Protein 1Y89 (pdb70)

Sequence (466 aa):
INHKIFPTADAVVKSLADDLAYSQQGQPVHISLSGGSTPKKLFKLLASQPYANDIQWKNLHFWWGDERCVAPDDAESNYGEANALLFSKINPAQNIHRILGENEPQAEAERFAQAAHVIPTENGTPVFDWILLGVGADGHTASLFPGQTDYADANLSVVASHPESGQLRVSKTAKVLQAAKRISYLVLGAGKAEIVEQIHTTPAEQLPYPAAKIHSTSSGVTEWYLDSDAAAKIAINHKIFPTADAVVKSLADDLAYSQQGQPVHISLSGGSTPKLFKLLASQPYANDIQWKNLHFWWGDERCVAPDDAESNYGEANALLFSKINPAQNIHRILGENEPQAEAERFAQQAAHVIPTENGTPVFDWILLGVGADGHTASLFPGQTDYADANLSVVASHPESGQLRVSKTAKVLQAAKRISYLVLGAGKAEIVEQIHTTPAEQLPYPAAKIHSTSGVTEWYLDSDAAAKIA

Radius of gyration: 24.76 Å; Cα contacts (8 Å, |Δi|>4): 1019; chains: 2; bounding box: 51×66×64 Å

Nearest PDB structures (foldseek):
  1y89-assembly1_B  TM=1.002E+00  e=6.249E-49  Vibrio cholerae O1 biovar El Tor str. N16961
  3css-assembly1_A  TM=8.523E-01  e=1.936E-20  Leishmania braziliensis MHOM/BR/75/M2904
  6vye-assembly2_B  TM=8.208E-01  e=1.133E-19  Trypanosoma cruzi strain CL Brener
  3nwp-assembly2_B  TM=8.141E-01  e=3.924E-17  Shewanella baltica OS223
  3lwd-assembly1_A-2  TM=7.546E-01  e=2.624E-15  Chromohalobacter israelensis DSM 3043

InterPro domains:
  IPR005900 6-phosphogluconolactonase, DevB-type [TIGR01198] (11-237)
  IPR005900 6-phosphogluconolactonase, DevB-type [cd01400] (10-229)
  IPR006148 Glucosamine/galactosamine-6-phosphate isomerase [PF01182] (10-227)
  IPR037171 NagB/RpiA transferase-like [SSF100950] (3-237)
  IPR039104 6-phosphogluconolactonase [PTHR11054] (5-236)

CATH classification: 3.40.50.1360

Organism: Vibrio cholerae serotype O1 (strain ATCC 39315 / El Tor Inaba N16961) (NCBI:txid243277)

Secondary structure (DSSP, 8-state):
-EEEEESSHHHHHHHHHH--TGGGGSS-EEEEE--STTT--HHHHTSTTHHHHS-GGGEEEEESEEESS-TTSTT-HHHHHHHHTGGG---GGGB----TTS-HHHHHHHHHH---SS-EETTEE--SEEEE---TTS-BTTB-TTT--TT--SSEEEEE-TTT--EEEEE-HHHHHHSSEEEEEE-SGGGHHHHHHHHHS-GGG---HHHH---SSSEEEEEEEHHHHTTT-/-EEEEESSHHHHHHHHHH--TGGGSSS-EEEEEP-STTT--HHHHTSTTHHHHS-GGGEEEEESEEESS-TTSTT-HHHHHHHHTGGG---GGGB----TTS-HHHHHHHHHH---SS-EETTEE--SEEEE---TTS-BTTB-TTT--TT--SSEEEEE-TTT--EEEEE-HHHHHHSSEEEEEE-SGGGHHHHHHHHHS-GGG---HHHH---SSSEEEEEEETTTTTTT-

Solvent-accessible surface area: 20085 Å² total

B-factor: mean 26.33, std 8.02, range [14.71, 71.11]

Foldseek 3Di:
DAEAAAADLVVLLVVVLVVLVQQPPPAAAEEADEADDSVLVQLVCLDPPNQPSRNLVRYAYEYQKFFLDALCDPRGRNVSSCVRHVVRHDDPVRYDYQHSPDDQPVSLVVSQVCLPPADDDPSARAHQEYEWEQDLQQEIFQQGFPRADLPDPTQWDWHARPPPRGIMIHGHLVNQQRYQEYEYEYEALSQQVVCVVLVPDQLVVGSHPNSVRHHNPHYYYYYYYCNNCVVPD/DAEAAAQDLVVLLVVVLVVLVQQVPPAAAEEADEADDSSLNLQVCLDPPNQPSRNCVRYAYHYQKFFLDALCDPRTRNVSSCVRHVVRHDDPVSYDYQNSPDDQVVSLVVSQVVLVPADDDPSAHAHQEYEWEQDLQQEIFQQGQPRADLPDPGQWDWHADPPPRTIMIGGHLVNQQRYQEYEYEYEALSQQVVLVPLVPDQLVPGSHPNSVRHHNPHYYYYYYYCNNPVNPD

Structure (mmCIF, N/CA/C/O backbone):
data_1Y89
#
_entry.id   1Y89
#
_cell.length_a   85.078
_cell.length_b   85.078
_cell.length_c   181.080
_cell.angle_alpha   90.00
_cell.angle_beta   90.00
_cell.angle_gamma   120.00
#
_symmetry.space_group_name_H-M   'P 31 2 1'
#
loop_
_entity.id
_entity.type
_entity.pdbx_description
1 polymer 'devB protein'
2 non-polymer 'PHOSPHATE ION'
3 non-polymer 3,6,9,12,15,18,21,24-OCTAOXAHEXACOSAN-1-OL
4 non-polymer 'NONAETHYLENE GLYCOL'
5 non-polymer DI(HYDROXYETHYL)ETHER
6 water water
#
loop_
_atom_site.group_PDB
_atom_site.id
_atom_site.type_symbol
_atom_site.label_atom_id
_atom_site.label_alt_id
_atom_site.label_comp_id
_atom_site.label_asym_id
_atom_site.label_entity_id
_atom_site.label_seq_id
_atom_site.pdbx_PDB_ins_code
_atom_site.Cartn_x
_atom_site.Cartn_y
_atom_site.Cartn_z
_atom_site.occupancy
_atom_site.B_iso_or_equiv
_atom_site.auth_seq_id
_atom_site.auth_comp_id
_atom_site.auth_asym_id
_atom_site.auth_atom_id
_atom_site.pdbx_PDB_model_num
ATOM 9 N N . ILE A 1 2 ? 7.867 46.232 8.340 1.00 27.54 2 ILE A N 1
ATOM 10 C CA . ILE A 1 2 ? 6.901 45.920 9.376 1.00 27.74 2 ILE A CA 1
ATOM 11 C C . ILE A 1 2 ? 5.472 46.116 8.850 1.00 26.81 2 ILE A C 1
ATOM 12 O O . ILE A 1 2 ? 5.174 47.124 8.199 1.00 25.11 2 ILE A O 1
ATOM 17 N N . ASN A 1 3 ? 4.624 45.133 9.126 1.00 26.15 3 ASN A N 1
ATOM 18 C CA . ASN A 1 3 ? 3.237 45.100 8.664 1.00 27.01 3 ASN A CA 1
ATOM 19 C C . ASN A 1 3 ? 2.316 44.998 9.880 1.00 26.93 3 ASN A C 1
ATOM 20 O O . ASN A 1 3 ? 2.442 44.080 10.678 1.00 26.42 3 ASN A O 1
ATOM 25 N N . HIS A 1 4 ? 1.444 45.981 10.086 1.00 25.42 4 HIS A N 1
ATOM 26 C CA . HIS A 1 4 ? 0.433 45.908 11.145 1.00 24.95 4 HIS A CA 1
ATOM 27 C C . HIS A 1 4 ? -0.927 45.730 10.489 1.00 25.18 4 HIS A C 1
ATOM 28 O O . HIS A 1 4 ? -1.303 46.505 9.563 1.00 23.77 4 HIS A O 1
ATOM 35 N N . LYS A 1 5 ? -1.679 44.751 10.970 1.00 23.71 5 LYS A N 1
ATOM 36 C CA . LYS A 1 5 ? -3.010 44.499 10.440 1.00 25.13 5 LYS A CA 1
ATOM 37 C C . LYS A 1 5 ? -4.019 44.555 11.576 1.00 24.99 5 LYS A C 1
ATOM 38 O O . LYS A 1 5 ? -3.825 43.911 12.602 1.00 24.49 5 LYS A O 1
ATOM 44 N N . ILE A 1 6 ? -5.085 45.326 11.401 1.00 24.21 6 ILE A N 1
ATOM 45 C CA . ILE A 1 6 ? -6.186 45.373 12.392 1.00 23.87 6 ILE A CA 1
ATOM 46 C C . ILE A 1 6 ? -7.450 44.866 11.697 1.00 23.48 6 ILE A C 1
ATOM 47 O O . ILE A 1 6 ? -7.886 45.440 10.706 1.00 22.67 6 ILE A O 1
ATOM 52 N N . PHE A 1 7 ? -7.974 43.761 12.206 1.00 22.83 7 PHE A N 1
ATOM 53 C CA . PHE A 1 7 ? -9.134 43.057 11.660 1.00 22.66 7 PHE A CA 1
ATOM 54 C C . PHE A 1 7 ? -10.321 43.333 12.550 1.00 22.67 7 PHE A C 1
ATOM 55 O O . PHE A 1 7 ? -10.161 43.553 13.756 1.00 23.22 7 PHE A O 1
ATOM 63 N N . PRO A 1 8 ? -11.520 43.249 11.979 1.00 23.50 8 PRO A N 1
ATOM 64 C CA . PRO A 1 8 ? -12.715 43.578 12.757 1.00 23.85 8 PRO A CA 1
ATOM 65 C C . PRO A 1 8 ? -13.115 42.486 13.777 1.00 24.45 8 PRO A C 1
ATOM 66 O O . PRO A 1 8 ? -13.826 42.783 14.729 1.00 24.77 8 PRO A O 1
ATOM 70 N N . THR A 1 9 ? -12.665 41.236 13.568 1.00 23.71 9 THR A N 1
ATOM 71 C CA . THR A 1 9 ? -13.105 40.098 14.386 1.00 23.07 9 THR A CA 1
ATOM 72 C C . THR A 1 9 ? -11.950 39.110 14.473 1.00 22.85 9 THR A C 1
ATOM 73 O O . THR A 1 9 ? -11.049 39.131 13.613 1.00 21.76 9 THR A O 1
ATOM 77 N N . ALA A 1 10 ? -11.970 38.245 15.494 1.00 22.50 10 ALA A N 1
ATOM 78 C CA . ALA A 1 10 ? -10.978 37.167 15.588 1.00 22.58 10 ALA A CA 1
ATOM 79 C C . ALA A 1 10 ? -11.129 36.196 14.415 1.00 22.53 10 ALA A C 1
ATOM 80 O O . ALA A 1 10 ? -10.132 35.641 13.946 1.00 20.95 10 ALA A O 1
ATOM 82 N N . ASP A 1 11 ? -12.377 35.946 13.979 1.00 21.44 11 ASP A N 1
ATOM 83 C CA . ASP A 1 11 ? -12.599 35.058 12.812 1.00 22.25 11 ASP A CA 1
ATOM 84 C C . ASP A 1 11 ? -11.803 35.556 11.582 1.00 21.64 11 ASP A C 1
ATOM 85 O O . ASP A 1 11 ? -11.228 34.771 10.857 1.00 21.57 11 ASP A O 1
ATOM 90 N N . ALA A 1 12 ? -11.808 36.870 11.355 1.00 21.90 12 ALA A N 1
ATOM 91 C CA . ALA A 1 12 ? -11.153 37.480 10.181 1.00 20.68 12 ALA A CA 1
ATOM 92 C C . ALA A 1 12 ? -9.659 37.335 10.285 1.00 20.33 12 ALA A C 1
ATOM 93 O O . ALA A 1 12 ? -9.000 37.133 9.266 1.00 19.81 12 ALA A O 1
ATOM 95 N N . VAL A 1 13 ? -9.118 37.474 11.498 1.00 19.82 13 VAL A N 1
ATOM 96 C CA . VAL A 1 13 ? -7.663 37.225 11.711 1.00 20.82 13 VAL A CA 1
ATOM 97 C C . VAL A 1 13 ? -7.305 35.825 11.269 1.00 21.11 13 VAL A C 1
ATOM 98 O O . VAL A 1 13 ? -6.398 35.613 10.472 1.00 21.12 13 VAL A O 1
ATOM 102 N N . VAL A 1 14 ? -8.017 34.839 11.808 1.00 21.09 14 VAL A N 1
ATOM 103 C CA . VAL A 1 14 ? -7.647 33.442 11.560 1.00 22.30 14 VAL A CA 1
ATOM 104 C C . VAL A 1 14 ? -7.920 33.028 10.098 1.00 21.72 14 VAL A C 1
ATOM 105 O O . VAL A 1 14 ? -7.182 32.241 9.536 1.00 21.97 14 VAL A O 1
ATOM 109 N N . LYS A 1 15 ? -8.954 33.608 9.491 1.00 22.28 15 LYS A N 1
ATOM 110 C CA . LYS A 1 15 ? -9.224 33.429 8.059 1.00 22.93 15 LYS A CA 1
ATOM 111 C C . LYS A 1 15 ? -8.028 33.888 7.227 1.00 22.53 15 LYS A C 1
ATOM 112 O O . LYS A 1 15 ? -7.611 33.195 6.310 1.00 22.25 15 LYS A O 1
ATOM 118 N N . SER A 1 16 ? -7.482 35.066 7.541 1.00 22.15 16 SER A N 1
ATOM 119 C CA . SER A 1 16 ? -6.325 35.579 6.809 1.00 22.39 16 SER A CA 1
ATOM 120 C C . SER A 1 16 ? -5.150 34.603 6.940 1.00 22.28 16 SER A C 1
ATOM 121 O O . SER A 1 16 ? -4.482 34.268 5.946 1.00 21.43 16 SER A O 1
ATOM 124 N N . LEU A 1 17 ? -4.930 34.092 8.153 1.00 20.97 17 LEU A N 1
ATOM 125 C CA . LEU A 1 17 ? -3.836 33.155 8.373 1.00 21.23 17 LEU A CA 1
ATOM 126 C C . LEU A 1 17 ? -4.030 31.826 7.612 1.00 21.42 17 LEU A C 1
ATOM 127 O O . LEU A 1 17 ? -3.069 31.272 7.058 1.00 22.11 17 LEU A O 1
ATOM 132 N N . ALA A 1 18 ? -5.263 31.324 7.606 1.00 21.01 18 ALA A N 1
ATOM 133 C CA . ALA A 1 18 ? -5.566 30.047 6.959 1.00 20.96 18 ALA A CA 1
ATOM 134 C C . ALA A 1 18 ? -5.419 30.218 5.440 1.00 20.82 18 ALA A C 1
ATOM 135 O O . ALA A 1 18 ? -4.943 29.308 4.738 1.00 20.72 18 ALA A O 1
ATOM 137 N N . ASP A 1 19 ? -5.831 31.381 4.927 1.00 20.19 19 ASP A N 1
ATOM 138 C CA . ASP A 1 19 ? -5.650 31.615 3.473 1.00 21.34 19 ASP A CA 1
ATOM 139 C C . ASP A 1 19 ? -4.173 31.599 3.112 1.00 21.44 19 ASP A C 1
ATOM 140 O O . ASP A 1 19 ? -3.801 31.047 2.069 1.00 21.69 19 ASP A O 1
ATOM 145 N N . ASP A 1 20 ? -3.337 32.169 3.974 1.00 21.52 20 ASP A N 1
ATOM 146 C CA . ASP A 1 20 ? -1.887 32.168 3.721 1.00 22.76 20 ASP A CA 1
ATOM 147 C C . ASP A 1 20 ? -1.346 30.736 3.802 1.00 22.53 20 ASP A C 1
ATOM 148 O O . ASP A 1 20 ? -0.540 30.338 2.970 1.00 23.30 20 ASP A O 1
ATOM 161 N N . LEU A 1 22 ? -2.902 27.937 3.162 1.00 22.00 22 LEU A N 1
ATOM 162 C CA . LEU A 1 22 ? -3.278 27.352 1.870 1.00 22.14 22 LEU A CA 1
ATOM 163 C C . LEU A 1 22 ? -2.301 27.757 0.745 1.00 21.50 22 LEU A C 1
ATOM 164 O O . LEU A 1 22 ? -1.766 26.892 0.015 1.00 20.46 22 LEU A O 1
ATOM 169 N N . ALA A 1 23 ? -2.078 29.063 0.584 1.00 20.62 23 ALA A N 1
ATOM 170 C CA . ALA A 1 23 ? -1.211 29.545 -0.503 1.00 20.55 23 ALA A CA 1
ATOM 171 C C . ALA A 1 23 ? 0.224 29.020 -0.358 1.00 20.44 23 ALA A C 1
ATOM 172 O O . ALA A 1 23 ? 0.845 28.586 -1.336 1.00 20.01 23 ALA A O 1
ATOM 174 N N . TYR A 1 24 ? 0.745 29.046 0.866 1.00 19.02 24 TYR A N 1
ATOM 175 C CA . TYR A 1 24 ? 2.064 28.459 1.118 1.00 20.29 24 TYR A CA 1
ATOM 176 C C . TYR A 1 24 ? 2.114 27.007 0.644 1.00 20.51 24 TYR A C 1
ATOM 177 O O . TYR A 1 24 ? 3.090 26.607 0.012 1.00 19.73 24 TYR A O 1
ATOM 186 N N . SER A 1 25 ? 1.057 26.232 0.932 1.00 20.16 25 SER A N 1
ATOM 187 C CA . SER A 1 25 ? 1.050 24.785 0.600 1.00 20.70 25 SER A CA 1
ATOM 188 C C . SER A 1 25 ? 1.028 24.486 -0.904 1.00 20.85 25 SER A C 1
ATOM 189 O O . SER A 1 25 ? 1.310 23.376 -1.325 1.00 21.34 25 SER A O 1
ATOM 192 N N . GLN A 1 26 ? 0.679 25.479 -1.704 1.00 21.70 26 GLN A N 1
ATOM 193 C CA . GLN A 1 26 ? 0.474 25.295 -3.145 1.00 22.91 26 GLN A CA 1
ATOM 194 C C . GLN A 1 26 ? 1.744 25.605 -3.970 1.00 23.32 26 GLN A C 1
ATOM 195 O O . GLN A 1 26 ? 1.701 25.650 -5.186 1.00 22.83 26 GLN A O 1
ATOM 201 N N . GLN A 1 27 ? 2.884 25.768 -3.309 1.00 24.54 27 GLN A N 1
ATOM 202 C CA . GLN A 1 27 ? 4.154 26.056 -4.027 1.00 26.78 27 GLN A CA 1
ATOM 203 C C . GLN A 1 27 ? 4.991 24.822 -4.371 1.00 26.00 27 GLN A C 1
ATOM 204 O O . GLN A 1 27 ? 6.118 24.940 -4.871 1.00 26.44 27 GLN A O 1
ATOM 210 N N . GLY A 1 28 ? 4.454 23.626 -4.125 1.00 25.04 28 GLY A N 1
ATOM 211 C CA . GLY A 1 28 ? 5.131 22.384 -4.579 1.00 24.47 28 GLY A CA 1
ATOM 212 C C . GLY A 1 28 ? 6.509 22.171 -3.958 1.00 23.88 28 GLY A C 1
ATOM 213 O O . GLY A 1 28 ? 7.361 21.494 -4.514 1.00 23.84 28 GLY A O 1
ATOM 214 N N . GLN A 1 29 ? 6.711 22.732 -2.782 1.00 23.85 29 GLN A N 1
ATOM 215 C CA . GLN A 1 29 ? 8.017 22.670 -2.108 1.00 23.99 29 GLN A CA 1
ATOM 216 C C . GLN A 1 29 ? 7.852 22.878 -0.605 1.00 22.19 29 GLN A C 1
ATOM 217 O O . GLN A 1 29 ? 6.816 23.382 -0.176 1.00 22.91 29 GLN A O 1
ATOM 223 N N . PRO A 1 30 ? 8.845 22.446 0.197 1.00 22.01 30 PRO A N 1
ATOM 224 C CA . PRO A 1 30 ? 8.735 22.557 1.647 1.00 21.04 30 PRO A CA 1
ATOM 225 C C . PRO A 1 30 ? 8.638 23.979 2.143 1.00 21.41 30 PRO A C 1
ATOM 226 O O . PRO A 1 30 ? 9.371 24.870 1.676 1.00 21.60 30 PRO A O 1
ATOM 230 N N . VAL A 1 31 ? 7.714 24.175 3.079 1.00 20.00 31 VAL A N 1
ATOM 231 C CA . VAL A 1 31 ? 7.512 25.442 3.772 1.00 20.48 31 VAL A CA 1
ATOM 232 C C . VAL A 1 31 ? 7.580 25.090 5.263 1.00 20.40 31 VAL A C 1
ATOM 233 O O . VAL A 1 31 ? 6.829 24.224 5.745 1.00 20.22 31 VAL A O 1
ATOM 237 N N . HIS A 1 32 ? 8.509 25.741 5.962 1.00 19.94 32 HIS A N 1
ATOM 238 C CA . HIS A 1 32 ? 8.713 25.504 7.392 1.00 19.95 32 HIS A CA 1
ATOM 239 C C . HIS A 1 32 ? 8.015 26.576 8.208 1.00 21.21 32 HIS A C 1
ATOM 240 O O . HIS A 1 32 ? 8.346 27.795 8.093 1.00 20.74 32 HIS A O 1
ATOM 247 N N . ILE A 1 33 ? 7.060 26.116 9.024 1.00 20.00 33 ILE A N 1
ATOM 248 C CA . ILE A 1 33 ? 6.194 26.988 9.800 1.00 20.68 33 ILE A CA 1
ATOM 249 C C . ILE A 1 33 ? 6.375 26.672 11.289 1.00 21.38 33 ILE A C 1
ATOM 250 O O . ILE A 1 33 ? 6.356 25.512 11.699 1.00 22.23 33 ILE A O 1
ATOM 255 N N . SER A 1 34 ? 6.575 27.719 12.077 1.00 20.20 34 SER A N 1
ATOM 256 C CA . SER A 1 34 ? 6.708 27.567 13.524 1.00 20.18 34 SER A CA 1
ATOM 257 C C . SER A 1 34 ? 5.395 27.987 14.230 1.00 20.13 34 SER A C 1
ATOM 258 O O . SER A 1 34 ? 4.896 29.114 14.029 1.00 20.68 34 SER A O 1
ATOM 261 N N . LEU A 1 35 ? 4.872 27.102 15.082 1.00 19.79 35 LEU A N 1
ATOM 262 C CA . LEU A 1 35 ? 3.584 27.318 15.741 1.00 20.86 35 LEU A CA 1
ATOM 263 C C . LEU A 1 35 ? 3.741 27.702 17.197 1.00 21.72 35 LEU A C 1
ATOM 264 O O . LEU A 1 35 ? 4.544 27.109 17.899 1.00 21.14 35 LEU A O 1
ATOM 269 N N . SER A 1 36 ? 2.935 28.672 17.636 1.00 22.66 36 SER A N 1
ATOM 270 C CA . SER A 1 36 ? 2.769 29.015 19.044 1.00 22.85 36 SER A CA 1
ATOM 271 C C . SER A 1 36 ? 1.508 28.274 19.519 1.00 24.37 36 SER A C 1
ATOM 272 O O . SER A 1 36 ? 0.747 27.730 18.691 1.00 23.08 36 SER A O 1
ATOM 275 N N . GLY A 1 37 ? 1.297 28.258 20.838 1.00 24.03 37 GLY A N 1
ATOM 276 C CA . GLY A 1 37 ? 0.084 27.729 21.409 1.00 25.16 37 GLY A CA 1
ATOM 277 C C . GLY A 1 37 ? -0.757 28.885 21.944 1.00 26.19 37 GLY A C 1
ATOM 278 O O . GLY A 1 37 ? -0.389 30.053 21.837 1.00 26.82 37 GLY A O 1
ATOM 279 N N . GLY A 1 38 ? -1.888 28.578 22.524 1.00 26.07 38 GLY A N 1
ATOM 280 C CA . GLY A 1 38 ? -2.744 29.681 22.991 1.00 27.25 38 GLY A CA 1
ATOM 281 C C . GLY A 1 38 ? -4.006 29.837 22.183 1.00 27.73 38 GLY A C 1
ATOM 282 O O . GLY A 1 38 ? -4.260 29.038 21.269 1.00 27.63 38 GLY A O 1
ATOM 283 N N . SER A 1 39 ? -4.802 30.851 22.543 1.00 27.44 39 SER A N 1
ATOM 284 C CA . SER A 1 39 ? -6.180 30.984 22.071 1.00 27.32 39 SER A CA 1
ATOM 285 C C . SER A 1 39 ? -6.260 31.201 20.584 1.00 26.08 39 SER A C 1
ATOM 286 O O . SER A 1 39 ? -7.099 30.574 19.907 1.00 24.64 39 SER A O 1
ATOM 289 N N . THR A 1 40 ? -5.398 32.068 20.054 1.00 25.06 40 THR A N 1
ATOM 290 C CA . THR A 1 40 ? -5.481 32.359 18.615 1.00 25.11 40 THR A CA 1
ATOM 291 C C . THR A 1 40 ? -5.033 31.156 17.749 1.00 24.79 40 THR A C 1
ATOM 292 O O . THR A 1 40 ? -5.768 30.769 16.797 1.00 23.63 40 THR A O 1
ATOM 296 N N . PRO A 1 41 ? -3.844 30.579 18.046 1.00 24.50 41 PRO A N 1
ATOM 297 C CA . PRO A 1 41 ? -3.533 29.308 17.371 1.00 24.06 41 PRO A CA 1
ATOM 298 C C . PRO A 1 41 ? -4.648 28.251 17.448 1.00 23.92 41 PRO A C 1
ATOM 299 O O . PRO A 1 41 ? -4.926 27.625 16.427 1.00 23.91 41 PRO A O 1
ATOM 303 N N A LYS A 1 42 ? -5.258 28.077 18.631 0.50 23.39 42 LYS A N 1
ATOM 304 N N B LYS A 1 42 ? -5.269 28.063 18.608 0.50 23.24 42 LYS A N 1
ATOM 305 C CA A LYS A 1 42 ? -6.442 27.212 18.859 0.50 24.31 42 LYS A CA 1
ATOM 306 C CA B LYS A 1 42 ? -6.358 27.097 18.729 0.50 24.02 42 LYS A CA 1
ATOM 307 C C A LYS A 1 42 ? -7.508 27.442 17.797 0.50 23.58 42 LYS A C 1
ATOM 308 C C B LYS A 1 42 ? -7.529 27.422 17.775 0.50 23.39 42 LYS A C 1
ATOM 309 O O A LYS A 1 42 ? -7.963 26.511 17.134 0.50 22.37 42 LYS A O 1
ATOM 310 O O B LYS A 1 42 ? -8.067 26.515 17.139 0.50 22.20 42 LYS A O 1
ATOM 329 N N . LEU A 1 44 ? -7.159 29.045 14.952 1.00 21.09 44 LEU A N 1
ATOM 330 C CA . LEU A 1 44 ? -6.588 28.708 13.655 1.00 21.13 44 LEU A CA 1
ATOM 331 C C . LEU A 1 44 ? -6.663 27.209 13.367 1.00 20.94 44 LEU A C 1
ATOM 332 O O . LEU A 1 44 ? -7.102 26.813 12.298 1.00 21.26 44 LEU A O 1
ATOM 337 N N . PHE A 1 45 ? -6.282 26.369 14.332 1.00 20.24 45 PHE A N 1
ATOM 338 C CA . PHE A 1 45 ? -6.333 24.911 14.136 1.00 19.89 45 PHE A CA 1
ATOM 339 C C . PHE A 1 45 ? -7.741 24.420 13.817 1.00 18.91 45 PHE A C 1
ATOM 340 O O . PHE A 1 45 ? -7.923 23.553 12.968 1.00 18.96 45 PHE A O 1
ATOM 348 N N . LYS A 1 46 ? -8.738 24.941 14.528 1.00 18.27 46 LYS A N 1
ATOM 349 C CA . LYS A 1 46 ? -10.121 24.560 14.249 1.00 18.67 46 LYS A CA 1
ATOM 350 C C . LYS A 1 46 ? -10.512 24.944 12.830 1.00 18.35 46 LYS A C 1
ATOM 351 O O . LYS A 1 46 ? -11.216 24.203 12.147 1.00 18.50 46 LYS A O 1
ATOM 357 N N . LEU A 1 47 ? -10.090 26.127 12.401 1.00 18.42 47 LEU A N 1
ATOM 358 C CA . LEU A 1 47 ? -10.403 26.554 11.046 1.00 18.79 47 LEU A CA 1
ATOM 359 C C . LEU A 1 47 ? -9.674 25.684 10.000 1.00 18.80 47 LEU A C 1
ATOM 360 O O . LEU A 1 47 ? -10.257 25.273 8.978 1.00 18.48 47 LEU A O 1
ATOM 365 N N . LEU A 1 48 ? -8.391 25.428 10.236 1.00 18.07 48 LEU A N 1
ATOM 366 C CA . LEU A 1 48 ? -7.623 24.555 9.350 1.00 19.37 48 LEU A CA 1
ATOM 367 C C . LEU A 1 48 ? -8.172 23.132 9.210 1.00 19.38 48 LEU A C 1
ATOM 368 O O . LEU A 1 48 ? -7.986 22.474 8.164 1.00 19.52 48 LEU A O 1
ATOM 373 N N . ALA A 1 49 ? -8.840 22.655 10.251 1.00 19.00 49 ALA A N 1
ATOM 374 C CA . ALA A 1 49 ? -9.472 21.333 10.238 1.00 19.25 49 ALA A CA 1
ATOM 375 C C . ALA A 1 49 ? -10.863 21.344 9.588 1.00 19.31 49 ALA A C 1
ATOM 376 O O . ALA A 1 49 ? -11.476 20.290 9.384 1.00 19.89 49 ALA A O 1
ATOM 378 N N . SER A 1 50 ? -11.402 22.525 9.297 1.00 19.54 50 SER A N 1
ATOM 379 C CA . SER A 1 50 ? -12.741 22.616 8.699 1.00 19.51 50 SER A CA 1
ATOM 380 C C . SER A 1 50 ? -12.599 22.596 7.183 1.00 19.76 50 SER A C 1
ATOM 381 O O . SER A 1 50 ? -11.517 22.868 6.642 1.00 19.40 50 SER A O 1
ATOM 384 N N . GLN A 1 51 ? -13.692 22.317 6.498 1.00 19.92 51 GLN A N 1
ATOM 385 C CA . GLN A 1 51 ? -13.754 22.552 5.050 1.00 21.74 51 GLN A CA 1
ATOM 386 C C . GLN A 1 51 ? -13.729 24.056 4.772 1.00 21.96 51 GLN A C 1
ATOM 387 O O . GLN A 1 51 ? -14.394 24.821 5.493 1.00 21.11 51 GLN A O 1
ATOM 393 N N . PRO A 1 52 ? -13.021 24.481 3.700 1.00 21.98 52 PRO A N 1
ATOM 394 C CA . PRO A 1 52 ? -12.366 23.627 2.689 1.00 21.59 52 PRO A CA 1
ATOM 395 C C . PRO A 1 52 ? -10.877 23.333 2.996 1.00 20.79 52 PRO A C 1
ATOM 396 O O . PRO A 1 52 ? -10.261 22.529 2.289 1.00 19.76 52 PRO A O 1
ATOM 400 N N . TYR A 1 53 ? -10.341 23.944 4.048 1.00 20.23 53 TYR A N 1
ATOM 401 C CA . TYR A 1 53 ? -8.900 23.853 4.379 1.00 21.22 53 TYR A CA 1
ATOM 402 C C . TYR A 1 53 ? -8.383 22.448 4.588 1.00 20.84 53 TYR A C 1
ATOM 403 O O . TYR A 1 53 ? -7.292 22.111 4.094 1.00 20.18 53 TYR A O 1
ATOM 412 N N . ALA A 1 54 ? -9.157 21.634 5.312 1.00 20.95 54 ALA A N 1
ATOM 413 C CA . ALA A 1 54 ? -8.734 20.269 5.655 1.00 21.91 54 ALA A CA 1
ATOM 414 C C . ALA A 1 54 ? -8.339 19.508 4.373 1.00 22.54 54 ALA A C 1
ATOM 415 O O . ALA A 1 54 ? -7.351 18.777 4.337 1.00 22.19 54 ALA A O 1
ATOM 417 N N . ASN A 1 55 ? -9.118 19.698 3.329 1.00 23.02 55 ASN A N 1
ATOM 418 C CA . ASN A 1 55 ? -8.861 18.978 2.085 1.00 25.42 55 ASN A CA 1
ATOM 419 C C . ASN A 1 55 ? -8.028 19.722 1.041 1.00 24.93 55 ASN A C 1
ATOM 420 O O . ASN A 1 55 ? -7.302 19.081 0.288 1.00 25.30 55 ASN A O 1
ATOM 425 N N . ASP A 1 56 ? -8.148 21.054 0.984 1.00 23.35 56 ASP A N 1
ATOM 426 C CA . ASP A 1 56 ? -7.478 21.829 -0.058 1.00 22.89 56 ASP A CA 1
ATOM 427 C C . ASP A 1 56 ? -6.017 22.137 0.282 1.00 22.46 56 ASP A C 1
ATOM 428 O O . ASP A 1 56 ? -5.191 22.318 -0.618 1.00 21.60 56 ASP A O 1
ATOM 433 N N . ILE A 1 57 ? -5.705 22.251 1.569 1.00 21.08 57 ILE A N 1
ATOM 434 C CA . ILE A 1 57 ? -4.323 22.554 1.942 1.00 20.83 57 ILE A CA 1
ATOM 435 C C . ILE A 1 57 ? -3.453 21.337 1.590 1.00 20.95 57 ILE A C 1
ATOM 436 O O . ILE A 1 57 ? -3.795 20.198 1.919 1.00 20.69 57 ILE A O 1
ATOM 441 N N . GLN A 1 58 ? -2.347 21.575 0.897 1.00 20.80 58 GLN A N 1
ATOM 442 C CA . GLN A 1 58 ? -1.470 20.459 0.535 1.00 21.92 58 GLN A CA 1
ATOM 443 C C . GLN A 1 58 ? -0.526 20.201 1.679 1.00 21.17 58 GLN A C 1
ATOM 444 O O . GLN A 1 58 ? 0.621 20.668 1.669 1.00 21.50 58 GLN A O 1
ATOM 450 N N . TRP A 1 59 ? -1.023 19.478 2.686 1.00 20.96 59 TRP A N 1
ATOM 451 C CA . TRP A 1 59 ? -0.278 19.237 3.949 1.00 20.55 59 TRP A CA 1
ATOM 452 C C . TRP A 1 59 ? 1.093 18.625 3.740 1.00 20.52 59 TRP A C 1
ATOM 453 O O . TRP A 1 59 ? 1.988 18.828 4.560 1.00 20.22 59 TRP A O 1
ATOM 464 N N . LYS A 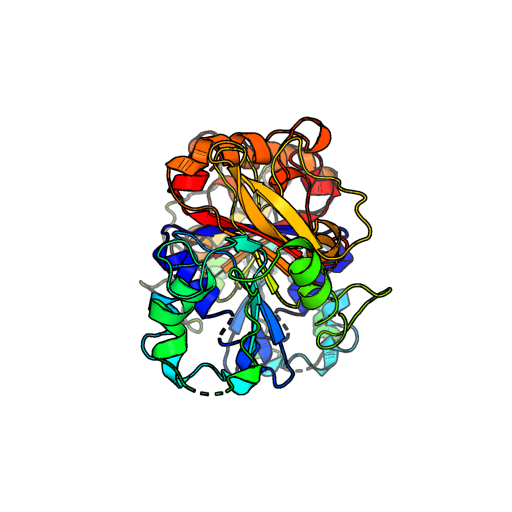1 60 ? 1.251 17.861 2.649 1.00 20.50 60 LYS A N 1
ATOM 465 C CA . LYS A 1 60 ? 2.529 17.224 2.330 1.00 22.45 60 LYS A CA 1
ATOM 466 C C . LYS A 1 60 ? 3.694 18.219 2.126 1.00 21.55 60 LYS A C 1
ATOM 467 O O . LYS A 1 60 ? 4.862 17.849 2.297 1.00 21.49 60 LYS A O 1
ATOM 473 N N . ASN A 1 61 ? 3.368 19.463 1.757 1.00 20.86 61 ASN A N 1
ATOM 474 C CA . ASN A 1 61 ? 4.347 20.547 1.558 1.00 21.15 61 ASN A CA 1
ATOM 475 C C . ASN A 1 61 ? 4.636 21.415 2.798 1.00 21.34 61 ASN A C 1
ATOM 476 O O . ASN A 1 61 ? 5.592 22.202 2.825 1.00 21.40 61 ASN A O 1
ATOM 481 N N . LEU A 1 62 ? 3.824 21.257 3.841 1.00 21.54 62 LEU A N 1
ATOM 482 C CA . LEU A 1 62 ? 3.994 22.072 5.063 1.00 21.05 62 LEU A CA 1
ATOM 483 C C . LEU A 1 62 ? 4.719 21.282 6.135 1.00 20.79 62 LEU A C 1
ATOM 484 O O . LEU A 1 62 ? 4.474 20.103 6.302 1.00 21.45 62 LEU A O 1
ATOM 489 N N . HIS A 1 63 ? 5.640 21.935 6.843 1.00 21.10 63 HIS A N 1
ATOM 490 C CA . HIS A 1 63 ? 6.330 21.333 7.972 1.00 21.22 63 HIS A CA 1
ATOM 491 C C . HIS A 1 63 ? 6.066 22.172 9.197 1.00 21.05 63 HIS A C 1
ATOM 492 O O . HIS A 1 63 ? 6.286 23.386 9.172 1.00 21.21 63 HIS A O 1
ATOM 499 N N . PHE A 1 64 ? 5.564 21.548 10.251 1.00 20.48 64 PHE A N 1
ATOM 500 C CA . PHE A 1 64 ? 5.250 22.287 11.466 1.00 20.61 64 PHE A CA 1
ATOM 501 C C . PHE A 1 64 ? 6.264 22.019 12.540 1.00 21.03 64 PHE A C 1
ATOM 502 O O . PHE A 1 64 ? 6.610 20.853 12.814 1.00 20.09 64 PHE A O 1
ATOM 510 N N . TRP A 1 65 ? 6.707 23.126 13.141 1.00 19.96 65 TRP A N 1
ATOM 511 C CA . TRP A 1 65 ? 7.632 23.107 14.265 1.00 20.47 65 TRP A CA 1
ATOM 512 C C . TRP A 1 65 ? 6.972 23.986 15.324 1.00 19.68 65 TRP A C 1
ATOM 513 O O . TRP A 1 65 ? 5.941 24.595 15.037 1.00 20.56 65 TRP A O 1
ATOM 524 N N . TRP A 1 66 ? 7.545 24.009 16.525 1.00 19.56 66 TRP A N 1
ATOM 525 C CA . TRP A 1 66 ? 7.061 24.820 17.640 1.00 20.17 66 TRP A CA 1
ATOM 526 C C . TRP A 1 66 ? 8.052 25.882 18.055 1.00 20.74 66 TRP A C 1
ATOM 527 O O . TRP A 1 66 ? 9.258 25.579 18.190 1.00 20.89 66 TRP A O 1
ATOM 538 N N . GLY A 1 67 ? 7.566 27.125 18.235 1.00 20.58 67 GLY A N 1
ATOM 539 C CA . GLY A 1 67 ? 8.457 28.178 18.773 1.00 20.83 67 GLY A CA 1
ATOM 540 C C . GLY A 1 67 ? 8.817 27.861 20.233 1.00 20.48 67 GLY A C 1
ATOM 541 O O . GLY A 1 67 ? 9.866 28.249 20.749 1.00 19.78 67 GLY A O 1
ATOM 542 N N . ASP A 1 68 ? 7.917 27.178 20.924 1.00 19.90 68 ASP A N 1
ATOM 543 C CA . ASP A 1 68 ? 8.213 26.672 22.270 1.00 20.86 68 ASP A CA 1
ATOM 544 C C . ASP A 1 68 ? 7.250 25.531 22.589 1.00 21.30 68 ASP A C 1
ATOM 545 O O . ASP A 1 68 ? 6.185 25.397 21.940 1.00 20.12 68 ASP A O 1
ATOM 550 N N . GLU A 1 69 ? 7.616 24.759 23.606 1.00 20.85 69 GLU A N 1
ATOM 551 C CA . GLU A 1 69 ? 6.839 23.627 24.064 1.00 20.87 69 GLU A CA 1
ATOM 552 C C . GLU A 1 69 ? 7.056 23.483 25.566 1.00 20.83 69 GLU A C 1
ATOM 553 O O . GLU A 1 69 ? 8.166 23.721 26.053 1.00 20.93 69 GLU A O 1
ATOM 559 N N . ARG A 1 70 ? 5.980 23.113 26.270 1.00 19.18 70 ARG A N 1
ATOM 560 C CA . ARG A 1 70 ? 6.012 22.829 27.686 1.00 20.12 70 ARG A CA 1
ATOM 561 C C . ARG A 1 70 ? 6.591 21.426 27.891 1.00 20.28 70 ARG A C 1
ATOM 562 O O . ARG A 1 70 ? 6.304 20.486 27.128 1.00 20.96 70 ARG A O 1
ATOM 570 N N . CYS A 1 71 ? 7.446 21.290 28.889 1.00 20.96 71 CYS A N 1
ATOM 571 C CA . CYS A 1 71 ? 8.147 20.027 29.089 1.00 20.97 71 CYS A CA 1
ATOM 572 C C . CYS A 1 71 ? 7.227 19.057 29.791 1.00 21.70 71 CYS A C 1
ATOM 573 O O . CYS A 1 71 ? 7.488 18.646 30.932 1.00 21.36 71 CYS A O 1
ATOM 576 N N . VAL A 1 72 ? 6.158 18.687 29.077 1.00 21.66 72 VAL A N 1
ATOM 577 C CA . VAL A 1 72 ? 5.162 17.729 29.563 1.00 22.76 72 VAL A CA 1
ATOM 578 C C . VAL A 1 72 ? 4.90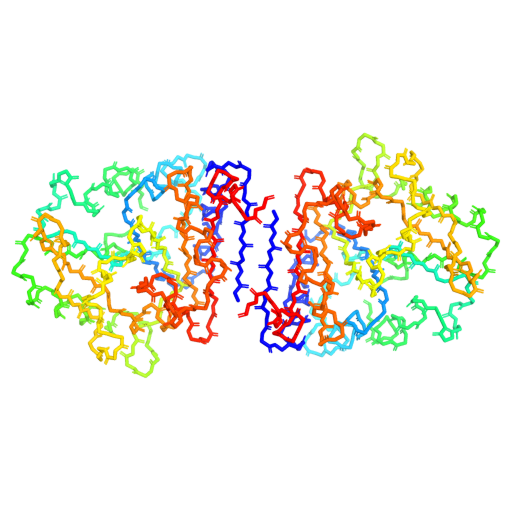8 16.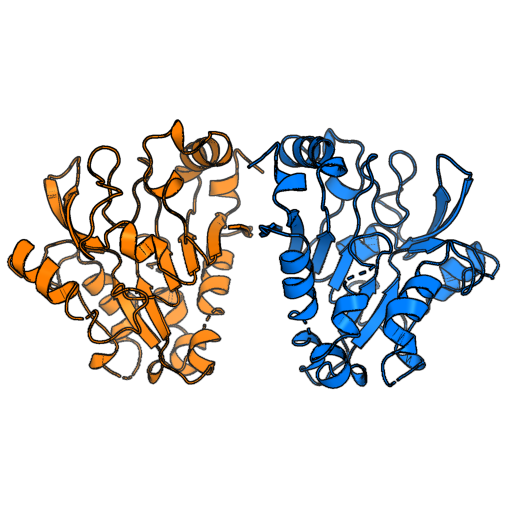720 28.458 1.00 23.64 72 VAL A C 1
ATOM 579 O O . VAL A 1 72 ? 5.230 16.987 27.276 1.00 22.80 72 VAL A O 1
ATOM 583 N N . ALA A 1 73 ? 4.323 15.572 28.822 1.00 24.53 73 ALA A N 1
ATOM 584 C CA . ALA A 1 73 ? 3.957 14.541 27.837 1.00 25.15 73 ALA A CA 1
ATOM 585 C C . ALA A 1 73 ? 3.036 15.117 26.751 1.00 25.60 73 ALA A C 1
ATOM 586 O O . ALA A 1 73 ? 2.246 16.042 27.014 1.00 26.47 73 ALA A O 1
ATOM 588 N N . PRO A 1 74 ? 3.153 14.591 25.523 1.00 26.10 74 PRO A N 1
ATOM 589 C CA . PRO A 1 74 ? 2.380 15.155 24.423 1.00 26.77 74 PRO A CA 1
ATOM 590 C C . PRO A 1 74 ? 0.856 15.008 24.590 1.00 28.12 74 PRO A C 1
ATOM 591 O O . PRO A 1 74 ? 0.117 15.661 23.867 1.00 29.32 74 PRO A O 1
ATOM 595 N N . ASP A 1 75 ? 0.383 14.178 25.518 1.00 27.78 75 ASP A N 1
ATOM 596 C CA . ASP A 1 75 ? -1.060 14.119 25.770 1.00 28.76 75 ASP A CA 1
ATOM 597 C C . ASP A 1 75 ? -1.463 14.828 27.079 1.00 28.50 75 ASP A C 1
ATOM 598 O O . ASP A 1 75 ? -2.595 14.700 27.546 1.00 27.83 75 ASP A O 1
ATOM 603 N N . ASP A 1 76 ? -0.518 15.562 27.669 1.00 27.14 76 ASP A N 1
ATOM 604 C CA . ASP A 1 76 ? -0.803 16.398 28.824 1.00 26.96 76 ASP A CA 1
ATOM 605 C C . ASP A 1 76 ? -1.604 17.616 28.383 1.00 26.25 76 ASP A C 1
ATOM 606 O O . ASP A 1 76 ? -1.444 18.095 27.260 1.00 24.79 76 ASP A O 1
ATOM 611 N N . ALA A 1 77 ? -2.498 18.101 29.248 1.00 26.16 77 ALA A N 1
ATOM 612 C CA . ALA A 1 77 ? -3.289 19.311 28.956 1.00 26.33 77 ALA A CA 1
ATOM 613 C C . ALA A 1 77 ? -2.418 20.541 28.591 1.00 26.08 77 ALA A C 1
ATOM 614 O O . ALA A 1 77 ? -2.843 21.445 27.855 1.00 26.57 77 ALA A O 1
ATOM 616 N N . GLU A 1 78 ? -1.201 20.565 29.127 1.00 26.15 78 GLU A N 1
ATOM 617 C CA . GLU A 1 78 ? -0.292 21.701 28.979 1.00 26.62 78 GLU A CA 1
ATOM 618 C C . GLU A 1 78 ? 0.590 21.589 27.722 1.00 25.09 78 GLU A C 1
ATOM 619 O O . GLU A 1 78 ? 1.399 22.449 27.472 1.00 25.61 78 GLU A O 1
ATOM 625 N N . SER A 1 79 ? 0.431 20.533 26.934 1.00 24.05 79 SER A N 1
ATOM 626 C CA . SER A 1 79 ? 1.242 20.370 25.720 1.00 23.22 79 SER A CA 1
ATOM 627 C C . SER A 1 79 ? 0.735 21.243 24.571 1.00 22.65 79 SER A C 1
ATOM 628 O O . SER A 1 79 ? -0.451 21.155 24.203 1.00 22.29 79 SER A O 1
ATOM 631 N N . ASN A 1 80 ? 1.610 22.069 23.996 1.00 21.06 80 ASN A N 1
ATOM 632 C CA . ASN A 1 80 ? 1.214 22.811 22.788 1.00 21.54 80 ASN A CA 1
ATOM 633 C C . ASN A 1 80 ? 0.923 21.839 21.646 1.00 21.46 80 ASN A C 1
ATOM 634 O O . ASN A 1 80 ? -0.130 21.936 20.998 1.00 21.25 80 ASN A O 1
ATOM 639 N N . TYR A 1 81 ? 1.861 20.905 21.395 1.00 21.47 81 TYR A N 1
ATOM 640 C CA . TYR A 1 81 ? 1.643 19.885 20.360 1.00 22.21 81 TYR A CA 1
ATOM 641 C C . TYR A 1 81 ? 0.338 19.135 20.596 1.00 22.13 81 TYR A C 1
ATOM 642 O O . TYR A 1 81 ? -0.438 18.918 19.666 1.00 21.47 81 TYR A O 1
ATOM 651 N N . GLY A 1 82 ? 0.120 18.721 21.845 1.00 22.46 82 GLY A N 1
ATOM 652 C CA . GLY A 1 82 ? -1.064 17.930 22.213 1.00 23.53 82 GLY A CA 1
ATOM 653 C C . GLY A 1 82 ? -2.358 18.625 21.798 1.00 23.47 82 GLY A C 1
ATOM 654 O O . GLY A 1 82 ? -3.279 17.987 21.253 1.00 22.11 82 GLY A O 1
ATOM 655 N N . GLU A 1 83 ? -2.439 19.935 22.028 1.00 23.25 83 GLU A N 1
ATOM 656 C CA . GLU A 1 83 ? -3.634 20.677 21.596 1.00 24.59 83 GLU A CA 1
ATOM 657 C C . GLU A 1 83 ? -3.762 20.831 20.046 1.00 23.50 83 GLU A C 1
ATOM 658 O O . GLU A 1 83 ? -4.860 20.690 19.482 1.00 22.90 83 GLU A O 1
ATOM 664 N N . ALA A 1 84 ? -2.643 21.111 19.372 1.00 22.31 84 ALA A N 1
ATOM 665 C CA . ALA A 1 84 ? -2.591 21.132 17.911 1.00 21.77 84 ALA A CA 1
ATOM 666 C C . ALA A 1 84 ? -3.016 19.788 17.348 1.00 22.32 84 ALA A C 1
ATOM 667 O O . ALA A 1 84 ? -3.760 19.718 16.353 1.00 21.87 84 ALA A O 1
ATOM 669 N N . ASN A 1 85 ? -2.566 18.712 17.990 1.00 21.46 85 ASN A N 1
ATOM 670 C CA . ASN A 1 85 ? -2.955 17.400 17.540 1.00 21.88 85 ASN A CA 1
ATOM 671 C C . ASN A 1 85 ? -4.461 17.095 17.754 1.00 21.64 85 ASN A C 1
ATOM 672 O O . ASN A 1 85 ? -5.111 16.551 16.863 1.00 21.37 85 ASN A O 1
ATOM 677 N N . ALA A 1 86 ? -4.990 17.405 18.934 1.00 21.21 86 ALA A N 1
ATOM 678 C CA . ALA A 1 86 ? -6.412 17.184 19.212 1.00 21.78 8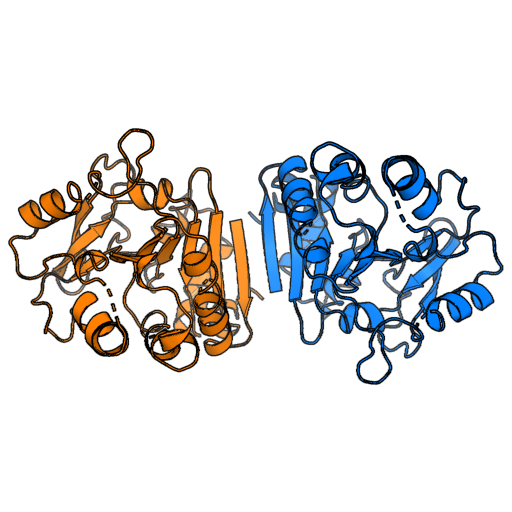6 ALA A CA 1
ATOM 679 C C . ALA A 1 86 ? -7.292 17.986 18.256 1.00 21.70 86 ALA A C 1
ATOM 680 O O . ALA A 1 86 ? -8.290 17.450 17.721 1.00 21.69 86 ALA A O 1
ATOM 682 N N . LEU A 1 87 ? -6.901 19.228 17.975 1.00 20.06 87 LEU A N 1
ATOM 683 C CA . LEU A 1 87 ? -7.779 20.109 17.175 1.00 21.31 87 LEU A CA 1
ATOM 684 C C . LEU A 1 87 ? -7.580 19.999 15.662 1.00 21.41 87 LEU A C 1
ATOM 685 O O . LEU A 1 87 ? -8.519 20.245 14.889 1.00 20.12 87 LEU A O 1
ATOM 690 N N . LEU A 1 88 ? -6.349 19.677 15.257 1.00 20.41 88 LEU A N 1
ATOM 691 C CA . LEU A 1 88 ? -5.995 19.675 13.833 1.00 21.11 88 LEU A CA 1
ATOM 692 C C . LEU A 1 88 ? -5.406 18.365 13.329 1.00 20.60 88 LEU A C 1
ATOM 693 O O . LEU A 1 88 ? -6.022 17.688 12.469 1.00 19.45 88 LEU A O 1
ATOM 698 N N . PHE A 1 89 ? -4.204 18.013 13.802 1.00 20.51 89 PHE A N 1
ATOM 699 C CA . PHE A 1 89 ? -3.473 16.939 13.112 1.00 21.72 89 PHE A CA 1
ATOM 700 C C . PHE A 1 89 ? -4.272 15.647 13.068 1.00 22.34 89 PHE A C 1
ATOM 701 O O . PHE A 1 89 ? -4.262 14.947 12.061 1.00 22.91 89 PHE A O 1
ATOM 709 N N . SER A 1 90 ? -4.965 15.330 14.154 1.00 22.85 90 SER A N 1
ATOM 710 C CA . SER A 1 90 ? -5.784 14.111 14.194 1.00 24.29 90 SER A CA 1
ATOM 711 C C . SER A 1 90 ? -7.015 14.168 13.257 1.00 25.65 90 SER A C 1
ATOM 712 O O . SER A 1 90 ? -7.755 13.186 13.139 1.00 25.78 90 SER A O 1
ATOM 715 N N . LYS A 1 91 ? -7.249 15.315 12.619 1.00 26.07 91 LYS A N 1
ATOM 716 C CA . LYS A 1 91 ? -8.433 15.496 11.770 1.00 27.42 91 LYS A CA 1
ATOM 717 C C . LYS A 1 91 ? -8.066 15.624 10.297 1.00 27.89 91 LYS A C 1
ATOM 718 O O . LYS A 1 91 ? -8.947 15.905 9.464 1.00 29.33 91 LYS A O 1
ATOM 724 N N . ILE A 1 92 ? -6.782 15.484 9.970 1.00 27.79 92 ILE A N 1
ATOM 725 C CA . ILE A 1 92 ? -6.309 15.747 8.608 1.00 27.69 92 ILE A CA 1
ATOM 726 C C . ILE A 1 92 ? -5.333 14.676 8.166 1.00 29.05 92 ILE A C 1
ATOM 727 O O . ILE A 1 92 ? -4.870 13.880 8.990 1.00 28.75 92 ILE A O 1
ATOM 732 N N . ASN A 1 93 ? -5.039 14.648 6.865 1.00 30.08 93 ASN A N 1
ATOM 733 C CA . ASN A 1 93 ? -4.081 13.697 6.328 1.00 32.08 93 ASN A CA 1
ATOM 734 C C . ASN A 1 93 ? -2.753 14.376 6.025 1.00 32.35 93 ASN A C 1
ATOM 735 O O . ASN A 1 93 ? -2.545 14.953 4.956 1.00 32.79 93 ASN A O 1
ATOM 748 N N . PRO A 1 95 ? 1.605 13.912 6.489 1.00 29.72 95 PRO A N 1
ATOM 749 C CA . PRO A 1 95 ? 2.656 12.954 6.875 1.00 28.57 95 PRO A CA 1
ATOM 750 C C . PRO A 1 95 ? 3.161 13.234 8.296 1.00 27.82 95 PRO A C 1
ATOM 751 O O . PRO A 1 95 ? 3.343 14.402 8.685 1.00 26.11 95 PRO A O 1
ATOM 755 N N . ALA A 1 96 ? 3.366 12.156 9.063 1.00 27.31 96 ALA A N 1
ATOM 756 C CA . ALA A 1 96 ? 3.868 12.232 10.433 1.00 26.69 96 ALA A CA 1
ATOM 757 C C . ALA A 1 96 ? 5.246 12.908 10.420 1.00 26.37 96 ALA A C 1
ATOM 758 O O . ALA A 1 96 ? 5.581 13.691 11.316 1.00 25.50 96 ALA A O 1
ATOM 760 N N . GLN A 1 97 ? 6.016 12.633 9.369 1.00 26.23 97 GLN A N 1
ATOM 761 C CA . GLN A 1 97 ? 7.379 13.159 9.238 1.00 27.00 97 GLN A CA 1
ATOM 762 C C . GLN A 1 97 ? 7.393 14.683 9.057 1.00 25.41 97 GLN A C 1
ATOM 763 O O . GLN A 1 97 ? 8.426 15.311 9.273 1.00 25.25 97 GLN A O 1
ATOM 769 N N . ASN A 1 98 ? 6.239 15.282 8.717 1.00 23.17 98 ASN A N 1
ATOM 770 C CA . ASN A 1 98 ? 6.156 16.730 8.496 1.00 22.33 98 ASN A CA 1
ATOM 771 C C . ASN A 1 98 ? 5.807 17.469 9.792 1.00 22.76 98 ASN A C 1
ATOM 772 O O . ASN A 1 98 ? 5.714 18.709 9.826 1.00 22.81 98 ASN A O 1
ATOM 777 N N . ILE A 1 99 ? 5.556 16.707 10.848 1.00 21.97 99 ILE A N 1
ATOM 778 C CA . ILE A 1 99 ? 5.222 17.314 12.137 1.00 23.70 99 ILE A CA 1
ATOM 779 C C . ILE A 1 99 ? 6.408 17.096 13.086 1.00 23.81 99 ILE A C 1
ATOM 780 O O . ILE A 1 99 ? 6.708 15.976 13.456 1.00 24.96 99 ILE A O 1
ATOM 785 N N . HIS A 1 100 ? 7.099 18.165 13.449 1.00 23.33 100 HIS A N 1
ATOM 786 C CA . HIS A 1 100 ? 8.386 18.028 14.121 1.00 22.77 100 HIS A CA 1
ATOM 787 C C . HIS A 1 100 ? 8.201 18.497 15.560 1.00 22.90 100 HIS A C 1
ATOM 788 O O . HIS A 1 100 ? 8.610 19.612 15.931 1.00 23.46 100 HIS A O 1
ATOM 795 N N . ARG A 1 101 ? 7.548 17.688 16.386 1.00 22.55 101 ARG A N 1
ATOM 796 C CA . ARG A 1 101 ? 7.269 18.218 17.716 1.00 22.70 101 ARG A CA 1
ATOM 797 C C . ARG A 1 101 ? 8.502 18.281 18.591 1.00 22.15 101 ARG A C 1
ATOM 798 O O . ARG A 1 101 ? 9.484 17.541 18.384 1.00 21.03 101 ARG A O 1
ATOM 806 N N . ILE A 1 102 ? 8.445 19.158 19.583 1.00 21.60 102 ILE A N 1
ATOM 807 C CA . ILE A 1 102 ? 9.458 19.134 20.627 1.00 21.74 102 ILE A CA 1
ATOM 808 C C . ILE A 1 102 ? 9.067 18.009 21.587 1.00 21.84 102 ILE A C 1
ATOM 809 O O . ILE A 1 102 ? 7.888 17.916 21.990 1.00 22.04 102 ILE A O 1
ATOM 814 N N . LEU A 1 103 ? 10.032 17.184 21.969 1.00 21.23 103 LEU A N 1
ATOM 815 C CA . LEU A 1 103 ? 9.758 16.049 22.852 1.00 21.41 103 LEU A CA 1
ATOM 816 C C . LEU A 1 103 ? 9.703 16.522 24.321 1.00 21.87 103 LEU A C 1
ATOM 817 O O . LEU A 1 103 ? 10.700 16.445 25.070 1.00 23.13 103 LEU A O 1
ATOM 822 N N . GLY A 1 104 ? 8.533 16.992 24.731 1.00 21.65 104 GLY A N 1
ATOM 823 C CA . GLY A 1 104 ? 8.362 17.567 26.056 1.00 22.73 104 GLY A CA 1
ATOM 824 C C . GLY A 1 104 ? 8.493 16.551 27.191 1.00 22.53 104 GLY A C 1
ATOM 825 O O . GLY A 1 104 ? 8.677 16.928 28.342 1.00 23.08 104 GLY A O 1
ATOM 826 N N . GLU A 1 105 ? 8.379 15.270 26.877 1.00 22.63 105 GLU A N 1
ATOM 827 C CA . GLU A 1 105 ? 8.480 14.231 27.898 1.00 23.10 105 GLU A CA 1
ATOM 828 C C . GLU A 1 105 ? 9.931 13.891 28.226 1.00 23.48 105 GLU A C 1
ATOM 829 O O . GLU A 1 105 ? 10.186 13.126 29.141 1.00 23.16 105 GLU A O 1
ATOM 835 N N . ASN A 1 106 ? 10.878 14.443 27.474 1.00 23.08 106 ASN A N 1
ATOM 836 C CA . ASN A 1 106 ? 12.264 14.018 27.584 1.00 23.69 106 ASN A CA 1
ATOM 837 C C . ASN A 1 106 ? 13.065 14.985 28.429 1.00 23.51 106 ASN A C 1
ATOM 838 O O . ASN A 1 106 ? 12.578 16.069 28.766 1.00 22.84 106 ASN A O 1
ATOM 843 N N . GLU A 1 107 ? 14.283 14.592 28.790 1.00 22.90 107 GLU A N 1
ATOM 844 C CA . GLU A 1 107 ? 15.175 15.487 29.545 1.00 23.04 107 GLU A CA 1
ATOM 845 C C . GLU A 1 107 ? 15.354 16.790 28.742 1.00 22.75 107 GLU A C 1
ATOM 846 O O . GLU A 1 107 ? 15.775 16.753 27.564 1.00 21.73 107 GLU A O 1
ATOM 852 N N . PRO A 1 108 ? 15.009 17.938 29.351 1.00 22.91 108 PRO A N 1
ATOM 853 C CA . PRO A 1 108 ? 14.905 19.188 28.550 1.00 22.83 108 PRO A CA 1
ATOM 854 C C . PRO A 1 108 ? 16.167 19.672 27.874 1.00 22.23 108 PRO A C 1
ATOM 855 O O . PRO A 1 108 ? 16.075 20.151 26.755 1.00 21.20 108 PRO A O 1
ATOM 859 N N . GLN A 1 109 ? 17.328 19.590 28.538 1.00 21.44 109 GLN A N 1
ATOM 860 C CA . GLN A 1 109 ? 18.552 20.111 27.917 1.00 21.71 109 GLN A CA 1
ATOM 861 C C . GLN A 1 109 ? 18.962 19.318 26.668 1.00 21.52 109 GLN A C 1
ATOM 862 O O . GLN A 1 109 ? 19.274 19.911 25.629 1.00 19.55 109 GLN A O 1
ATOM 868 N N . ALA A 1 110 ? 18.988 17.981 26.777 1.00 21.24 110 ALA A N 1
ATOM 869 C CA . ALA A 1 110 ? 19.323 17.157 25.617 1.00 21.00 110 ALA A CA 1
ATOM 870 C C . ALA A 1 110 ? 18.234 17.299 24.551 1.00 21.24 110 ALA A C 1
ATOM 871 O O . ALA A 1 110 ? 18.509 17.221 23.343 1.00 21.48 110 ALA A O 1
ATOM 873 N N . GLU A 1 111 ? 16.999 17.549 24.984 1.00 21.10 111 GLU A N 1
ATOM 874 C CA . GLU A 1 111 ? 15.939 17.822 24.021 1.00 20.64 111 GLU A CA 1
ATOM 875 C C . GLU A 1 111 ? 16.120 19.160 23.292 1.00 20.65 111 GLU A C 1
ATOM 876 O O . GLU A 1 111 ? 15.969 19.211 22.067 1.00 21.64 111 GLU A O 1
ATOM 882 N N . ALA A 1 112 ? 16.447 20.239 24.005 1.00 20.50 112 ALA A N 1
ATOM 883 C CA . ALA A 1 112 ? 16.790 21.501 23.325 1.00 20.21 112 ALA A CA 1
ATOM 884 C C . ALA A 1 112 ? 17.884 21.288 22.257 1.00 20.37 112 ALA A C 1
ATOM 885 O O . ALA A 1 112 ? 17.784 21.851 21.148 1.00 20.55 112 ALA A O 1
ATOM 887 N N . GLU A 1 113 ? 18.935 20.517 22.592 1.00 20.71 113 GLU A N 1
ATOM 888 C CA . GLU A 1 113 ? 20.002 20.227 21.622 1.00 20.88 113 GLU A CA 1
ATOM 889 C C . GLU A 1 113 ? 19.515 19.393 20.433 1.00 21.08 113 GLU A C 1
ATOM 890 O O . GLU A 1 113 ? 19.889 19.676 19.300 1.00 20.87 113 GLU A O 1
ATOM 896 N N . ARG A 1 114 ? 18.730 18.343 20.691 1.00 21.23 114 ARG A N 1
ATOM 897 C CA . ARG A 1 114 ? 18.110 17.552 19.591 1.00 21.48 114 ARG A CA 1
ATOM 898 C C . ARG A 1 114 ? 17.264 18.429 18.659 1.00 20.99 114 ARG A C 1
ATOM 899 O O . ARG A 1 114 ? 17.362 18.364 17.426 1.00 21.28 114 ARG A O 1
ATOM 907 N N . PHE A 1 115 ? 16.403 19.240 19.258 1.00 20.61 115 PHE A N 1
ATOM 908 C CA . PHE A 1 115 ? 15.539 20.167 18.520 1.00 20.03 115 PHE A CA 1
ATOM 909 C C . PHE A 1 115 ? 16.390 21.095 17.641 1.00 20.23 115 PHE A C 1
ATOM 910 O O . PHE A 1 115 ? 16.126 21.235 16.446 1.00 19.01 115 PHE A O 1
ATOM 918 N N . ALA A 1 116 ? 17.451 21.673 18.221 1.00 20.00 116 ALA A N 1
ATOM 919 C CA . ALA A 1 116 ? 18.339 22.555 17.480 1.00 20.18 116 ALA A CA 1
ATOM 920 C C . ALA A 1 116 ? 18.958 21.852 16.254 1.00 20.97 116 ALA A C 1
ATOM 921 O O . ALA A 1 116 ? 19.000 22.419 15.152 1.00 20.13 116 ALA A O 1
ATOM 923 N N . GLN A 1 117 ? 19.453 20.629 16.461 1.00 21.23 117 GLN A N 1
ATOM 924 C CA . GLN A 1 117 ? 20.156 19.900 15.394 1.00 22.46 117 GLN A CA 1
ATOM 925 C C . GLN A 1 117 ? 19.134 19.537 14.318 1.00 21.11 117 GLN A C 1
ATOM 926 O O . GLN A 1 117 ? 19.451 19.595 13.138 1.00 20.48 117 GLN A O 1
ATOM 932 N N . ALA A 1 118 ? 17.909 19.174 14.742 1.00 21.15 118 ALA A N 1
ATOM 933 C CA . ALA A 1 118 ? 16.830 18.805 13.812 1.00 20.52 118 ALA A CA 1
ATOM 934 C C . ALA A 1 118 ? 16.477 19.990 12.874 1.00 21.19 118 ALA A C 1
ATOM 935 O O . ALA A 1 118 ? 16.349 19.812 11.637 1.00 20.95 118 ALA A O 1
ATOM 945 N N . ALA A 1 120 ? 18.492 22.642 12.189 1.00 21.53 120 ALA A N 1
ATOM 946 C CA . ALA A 1 120 ? 19.675 22.912 11.383 1.00 21.53 120 ALA A CA 1
ATOM 947 C C . ALA A 1 120 ? 19.839 21.913 10.251 1.00 21.87 120 ALA A C 1
ATOM 948 O O . ALA A 1 120 ? 20.384 22.267 9.179 1.00 21.12 120 ALA A O 1
ATOM 950 N N . HIS A 1 121 ? 19.411 20.665 10.487 1.00 20.79 121 HIS A N 1
ATOM 951 C CA . HIS A 1 121 ? 19.597 19.606 9.494 1.00 21.96 121 HIS A CA 1
ATOM 952 C C . HIS A 1 121 ? 18.722 19.797 8.244 1.00 21.87 121 HIS A C 1
ATOM 953 O O . HIS A 1 121 ? 19.207 19.671 7.125 1.00 21.29 121 HIS A O 1
ATOM 960 N N . VAL A 1 122 ? 17.455 20.110 8.437 1.00 22.03 122 VAL A N 1
ATOM 961 C CA . VAL A 1 122 ? 16.533 20.033 7.310 1.00 23.46 122 VAL A CA 1
ATOM 962 C C . VAL A 1 122 ? 16.011 21.360 6.792 1.00 23.30 122 VAL A C 1
ATOM 963 O O . VAL A 1 122 ? 15.536 21.423 5.654 1.00 22.87 122 VAL A O 1
ATOM 967 N N . ILE A 1 123 ? 16.120 22.412 7.599 1.00 22.80 123 ILE A N 1
ATOM 968 C CA . ILE A 1 123 ? 15.643 23.728 7.149 1.00 22.33 123 ILE A CA 1
ATOM 969 C C . ILE A 1 123 ? 16.806 24.482 6.506 1.00 23.23 123 ILE A C 1
ATOM 970 O O . ILE A 1 123 ? 17.873 24.609 7.116 1.00 23.32 123 ILE A O 1
ATOM 975 N N . PRO A 1 124 ? 16.611 25.013 5.282 1.00 24.13 124 PRO A N 1
ATOM 976 C CA . PRO A 1 124 ? 17.714 25.777 4.671 1.00 24.07 124 PRO A CA 1
ATOM 977 C C . PRO A 1 124 ? 18.202 26.853 5.624 1.00 24.69 124 PRO A C 1
ATOM 978 O O . PRO A 1 124 ? 17.395 27.510 6.305 1.00 23.29 124 PRO A O 1
ATOM 982 N N . THR A 1 125 ? 19.520 27.028 5.683 1.00 23.90 125 THR A N 1
ATOM 983 C CA . THR A 1 125 ? 20.124 27.944 6.643 1.00 25.34 125 THR A CA 1
ATOM 984 C C . THR A 1 125 ? 20.712 29.177 5.962 1.00 26.47 125 THR A C 1
ATOM 985 O O . THR A 1 125 ? 20.925 29.192 4.738 1.00 26.55 125 THR A O 1
ATOM 989 N N . GLU A 1 126 ? 20.983 30.195 6.774 1.00 27.54 126 GLU A N 1
ATOM 990 C CA . GLU A 1 126 ? 21.659 31.405 6.365 1.00 30.04 126 GLU A CA 1
ATOM 991 C C . GLU A 1 126 ? 22.597 31.733 7.514 1.00 28.90 126 GLU A C 1
ATOM 992 O O . GLU A 1 126 ? 22.156 31.918 8.649 1.00 27.72 126 GLU A O 1
ATOM 998 N N . ASN A 1 127 ? 23.900 31.746 7.220 1.00 29.78 127 ASN A N 1
ATOM 999 C CA . ASN A 1 127 ? 24.935 31.936 8.253 1.00 29.96 127 ASN A CA 1
ATOM 1000 C C . ASN A 1 127 ? 24.780 30.925 9.368 1.00 29.20 127 ASN A C 1
ATOM 1001 O O . ASN A 1 127 ? 24.989 31.256 10.532 1.00 29.40 127 ASN A O 1
ATOM 1006 N N . GLY A 1 128 ? 24.406 29.693 9.012 1.00 28.24 128 GLY A N 1
ATOM 1007 C CA . GLY A 1 128 ? 24.234 28.612 9.993 1.00 26.71 128 GLY A CA 1
ATOM 1008 C C . GLY A 1 128 ? 22.868 28.499 10.659 1.00 26.40 128 GLY A C 1
ATOM 1009 O O . GLY A 1 128 ? 22.563 27.494 11.315 1.00 26.46 128 GLY A O 1
ATOM 1010 N N . THR A 1 129 ? 22.035 29.534 10.527 1.00 24.95 129 THR A N 1
ATOM 1011 C CA . THR A 1 129 ? 20.774 29.569 11.246 1.00 23.79 129 THR A CA 1
ATOM 1012 C C . THR A 1 129 ? 19.661 29.116 10.301 1.00 23.24 129 THR A C 1
ATOM 1013 O O . THR A 1 129 ? 19.565 29.625 9.171 1.00 22.64 129 THR A O 1
ATOM 1017 N N . PRO A 1 130 ? 18.823 28.151 10.749 1.00 22.95 130 PRO A N 1
ATOM 1018 C CA . PRO A 1 130 ? 17.652 27.765 9.939 1.00 21.95 130 PRO A CA 1
ATOM 1019 C C . PRO A 1 130 ? 16.762 28.973 9.701 1.00 21.98 130 PRO A C 1
ATOM 1020 O O . PRO A 1 130 ? 16.460 29.745 10.650 1.00 20.82 130 PRO A O 1
ATOM 1024 N N . VAL A 1 131 ? 16.331 29.119 8.453 1.00 21.16 131 VAL A N 1
ATOM 1025 C CA . VAL A 1 131 ? 15.501 30.248 8.063 1.00 20.74 131 VAL A CA 1
ATOM 1026 C C . VAL A 1 131 ? 14.031 29.766 7.929 1.00 20.72 131 VAL A C 1
ATOM 1027 O O . VAL A 1 131 ? 13.660 29.086 6.978 1.00 20.14 131 VAL A O 1
ATOM 1031 N N . PHE A 1 132 ? 13.210 30.077 8.927 1.00 19.98 132 PHE A N 1
ATOM 1032 C CA . PHE A 1 132 ? 11.800 29.728 8.844 1.00 20.54 132 PHE A CA 1
ATOM 1033 C C . PHE A 1 132 ? 11.111 30.574 7.797 1.00 20.45 132 PHE A C 1
ATOM 1034 O O . PHE A 1 132 ? 11.416 31.771 7.627 1.00 19.87 132 PHE A O 1
ATOM 1042 N N . ASP A 1 133 ? 10.188 29.942 7.096 1.00 20.33 133 ASP A N 1
ATOM 1043 C CA . ASP A 1 133 ? 9.320 30.681 6.171 1.00 20.53 133 ASP A CA 1
ATOM 1044 C C . ASP A 1 133 ? 8.342 31.547 6.943 1.00 20.02 133 ASP A C 1
ATOM 1045 O O . ASP A 1 133 ? 8.020 32.660 6.501 1.00 19.55 133 ASP A O 1
ATOM 1050 N N . TRP A 1 134 ? 7.905 31.065 8.105 1.00 18.78 134 TRP A N 1
ATOM 1051 C CA . TRP A 1 134 ? 6.856 31.758 8.851 1.00 19.73 134 TRP A CA 1
ATOM 1052 C C . TRP A 1 134 ? 6.858 31.302 10.290 1.00 20.70 134 TRP A C 1
ATOM 1053 O O . TRP A 1 134 ? 6.824 30.081 10.580 1.00 22.48 134 TRP A O 1
ATOM 1064 N N . ILE A 1 135 ? 6.892 32.258 11.209 1.00 20.07 135 ILE A N 1
ATOM 1065 C CA . ILE A 1 135 ? 6.800 31.934 12.625 1.00 19.41 135 ILE A CA 1
ATOM 1066 C C . ILE A 1 135 ? 5.600 32.696 13.160 1.00 20.10 135 ILE A C 1
ATOM 1067 O O . ILE A 1 135 ? 5.548 33.948 13.063 1.00 20.05 135 ILE A O 1
ATOM 1072 N N . LEU A 1 136 ? 4.661 31.951 13.747 1.00 18.74 136 LEU A N 1
ATOM 1073 C CA . LEU A 1 136 ? 3.484 32.549 14.415 1.00 20.23 136 LEU A CA 1
ATOM 1074 C C . LEU A 1 136 ? 3.848 32.683 15.891 1.00 20.04 136 LEU A C 1
ATOM 1075 O O . LEU A 1 136 ? 4.322 31.689 16.524 1.00 20.97 136 LEU A O 1
ATOM 1080 N N . LEU A 1 137 ? 3.642 33.874 16.439 1.00 19.41 137 LEU A N 1
ATOM 1081 C CA . LEU A 1 137 ? 4.084 34.180 17.801 1.00 19.75 137 LEU A CA 1
ATOM 1082 C C . LEU A 1 137 ? 2.945 34.738 18.614 1.00 21.02 137 LEU A C 1
ATOM 1083 O O . LEU A 1 137 ? 2.015 35.349 18.053 1.00 21.48 137 LEU A O 1
ATOM 1088 N N . GLY A 1 138 ? 3.021 34.507 19.931 1.00 21.18 138 GLY A N 1
ATOM 1089 C CA . GLY A 1 138 ? 2.143 35.145 20.904 1.00 21.90 138 GLY A CA 1
ATOM 1090 C C . GLY A 1 138 ? 2.836 36.309 21.590 1.00 21.69 138 GLY A C 1
ATOM 1091 O O . GLY A 1 138 ? 4.091 36.461 21.528 1.00 21.86 138 GLY A O 1
ATOM 1092 N N . VAL A 1 139 ? 2.033 37.137 22.270 1.00 21.06 139 VAL A N 1
ATOM 1093 C CA . VAL A 1 139 ? 2.599 38.133 23.167 1.00 20.91 139 VAL A CA 1
ATOM 1094 C C . VAL A 1 139 ? 1.885 38.068 24.522 1.00 21.48 139 VAL A C 1
ATOM 1095 O O . VAL A 1 139 ? 0.705 38.334 24.577 1.00 20.18 139 VAL A O 1
ATOM 1099 N N . GLY A 1 140 ? 2.602 37.723 25.599 1.00 21.19 140 GLY A N 1
ATOM 1100 C CA . GLY A 1 140 ? 1.972 37.611 26.906 1.00 22.03 140 GLY A CA 1
ATOM 1101 C C . GLY A 1 140 ? 1.666 38.964 27.498 1.00 22.57 140 GLY A C 1
ATOM 1102 O O . GLY A 1 140 ? 2.085 40.010 26.947 1.00 21.44 140 GLY A O 1
ATOM 1103 N N . ALA A 1 141 ? 0.940 38.969 28.627 1.00 22.98 141 ALA A N 1
ATOM 1104 C CA . ALA A 1 141 ? 0.624 40.227 29.305 1.00 23.04 141 ALA A CA 1
ATOM 1105 C C . ALA A 1 141 ? 1.915 40.889 29.815 1.00 23.05 141 ALA A C 1
ATOM 1106 O O . ALA A 1 141 ? 1.925 42.096 30.022 1.00 22.26 141 ALA A O 1
ATOM 1108 N N . ASP A 1 142 ? 2.992 40.090 29.967 1.00 22.38 142 ASP A N 1
ATOM 1109 C CA . ASP A 1 142 ? 4.339 40.560 30.388 1.00 22.56 142 ASP A CA 1
ATOM 1110 C C . ASP A 1 142 ? 5.254 40.852 29.198 1.00 21.95 142 ASP A C 1
ATOM 1111 O O . ASP A 1 142 ? 6.450 41.155 29.354 1.00 21.63 142 ASP A O 1
ATOM 1116 N N . GLY A 1 143 ? 4.697 40.763 27.992 1.00 22.18 143 GLY A N 1
ATOM 1117 C CA . GLY A 1 143 ? 5.479 41.013 26.785 1.00 21.67 143 GLY A CA 1
ATOM 1118 C C . GLY A 1 143 ? 6.309 39.825 26.280 1.00 21.97 143 GLY A C 1
ATOM 1119 O O . GLY A 1 143 ? 7.057 39.980 25.330 1.00 21.69 143 GLY A O 1
ATOM 1120 N N . HIS A 1 144 ? 6.202 38.641 26.900 1.00 21.18 144 HIS A N 1
ATOM 1121 C CA . HIS A 1 144 ? 7.054 37.537 26.475 1.00 20.40 144 HIS A CA 1
ATOM 1122 C C . HIS A 1 144 ? 6.542 36.989 25.149 1.00 20.33 144 HIS A C 1
ATOM 1123 O O . HIS A 1 144 ? 5.391 37.182 24.800 1.00 20.74 144 HIS A O 1
ATOM 1130 N N . THR A 1 145 ? 7.410 36.296 24.431 1.00 20.21 145 THR A N 1
ATOM 1131 C CA . THR A 1 145 ? 6.983 35.591 23.224 1.00 20.67 145 THR A CA 1
ATOM 1132 C C . THR A 1 145 ? 7.761 34.268 23.211 1.00 20.32 145 THR A C 1
ATOM 1133 O O . THR A 1 145 ? 8.796 34.143 23.901 1.00 20.90 145 THR A O 1
ATOM 1137 N N . ALA A 1 146 ? 7.267 33.269 22.481 1.00 20.19 146 ALA A N 1
ATOM 1138 C CA . ALA A 1 146 ? 7.776 31.904 22.641 1.00 20.00 146 ALA A CA 1
ATOM 1139 C C . ALA A 1 146 ? 7.918 31.653 24.147 1.00 20.06 146 ALA A C 1
ATOM 1140 O O . ALA A 1 146 ? 6.993 31.960 24.885 1.00 19.97 146 ALA A O 1
ATOM 1142 N N . SER A 1 147 ? 9.063 31.127 24.630 1.00 20.43 147 SER A N 1
ATOM 1143 C CA . SER A 1 147 ? 9.283 31.044 26.093 1.00 19.79 147 SER A CA 1
ATOM 1144 C C . SER A 1 147 ? 10.511 31.874 26.476 1.00 21.72 147 SER A C 1
ATOM 1145 O O . SER A 1 147 ? 11.354 31.467 27.325 1.00 20.89 147 SER A O 1
ATOM 1148 N N . LEU A 1 148 ? 10.599 33.029 25.814 1.00 20.50 148 LEU A N 1
ATOM 1149 C CA . LEU A 1 148 ? 11.600 34.038 26.060 1.00 20.82 148 LEU A CA 1
ATOM 1150 C C . LEU A 1 148 ? 10.930 35.098 26.918 1.00 20.71 148 LEU A C 1
ATOM 1151 O O . LEU A 1 148 ? 10.101 35.868 26.420 1.00 21.30 148 LEU A O 1
ATOM 1156 N N . PHE A 1 149 ? 11.276 35.112 28.205 1.00 20.31 149 PHE A N 1
ATOM 1157 C CA . PHE A 1 149 ? 10.595 35.949 29.190 1.00 20.75 149 PHE A CA 1
ATOM 1158 C C . PHE A 1 149 ? 11.426 37.181 29.532 1.00 21.89 149 PHE A C 1
ATOM 1159 O O . PHE A 1 149 ? 12.663 37.113 29.500 1.00 21.92 149 PHE A O 1
ATOM 1167 N N . PRO A 1 150 ? 10.755 38.291 29.893 1.00 23.05 150 PRO A N 1
ATOM 1168 C CA . PRO A 1 150 ? 11.462 39.540 30.224 1.00 24.88 150 PRO A CA 1
ATOM 1169 C C . PRO A 1 150 ? 12.452 39.326 31.369 1.00 25.95 150 PRO A C 1
ATOM 1170 O O . PRO A 1 150 ? 12.155 38.606 32.313 1.00 26.13 150 PRO A O 1
ATOM 1174 N N . GLY A 1 151 ? 13.634 39.917 31.252 1.00 27.42 151 GLY A N 1
ATOM 1175 C CA . GLY A 1 151 ? 14.674 39.766 32.271 1.00 28.62 151 GLY A CA 1
ATOM 1176 C C . GLY A 1 151 ? 15.436 38.444 32.238 1.00 29.73 151 GLY A C 1
ATOM 1177 O O . GLY A 1 151 ? 16.492 38.329 32.873 1.00 29.50 151 GLY A O 1
ATOM 1178 N N . GLN A 1 152 ? 14.918 37.440 31.531 1.00 29.06 152 GLN A N 1
ATOM 1179 C CA . GLN A 1 152 ? 15.595 36.144 31.487 1.00 29.28 152 GLN A CA 1
ATOM 1180 C C . GLN A 1 152 ? 15.993 35.704 30.088 1.00 27.83 152 GLN A C 1
ATOM 1181 O O . GLN A 1 152 ? 16.496 34.599 29.903 1.00 27.85 152 GLN A O 1
ATOM 1187 N N . THR A 1 153 ? 15.808 36.598 29.110 1.00 25.80 153 THR A N 1
ATOM 1188 C CA . THR A 1 153 ? 16.152 36.321 27.726 1.00 24.80 153 THR A CA 1
ATOM 1189 C C . THR A 1 153 ? 17.564 36.845 27.383 1.00 25.18 153 THR A C 1
ATOM 1190 O O . THR A 1 153 ? 17.881 38.020 27.621 1.00 24.76 153 THR A O 1
ATOM 1194 N N . ASP A 1 154 ? 18.378 35.973 26.807 1.00 25.01 154 ASP A N 1
ATOM 1195 C CA . ASP A 1 154 ? 19.706 36.352 26.327 1.00 26.54 154 ASP A CA 1
ATOM 1196 C C . ASP A 1 154 ? 19.577 36.578 24.825 1.00 26.94 154 ASP A C 1
ATOM 1197 O O . ASP A 1 154 ? 19.515 35.613 24.047 1.00 26.20 154 ASP A O 1
ATOM 1202 N N . TYR A 1 155 ? 19.501 37.855 24.441 1.00 26.76 155 TYR A N 1
ATOM 1203 C CA . TYR A 1 155 ? 19.293 38.244 23.055 1.00 28.99 155 TYR A CA 1
ATOM 1204 C C . TYR A 1 155 ? 20.529 37.991 22.224 1.00 30.17 155 TYR A C 1
ATOM 1205 O O . TYR A 1 155 ? 20.466 38.091 21.008 1.00 33.28 155 TYR A O 1
ATOM 1214 N N . ALA A 1 156 ? 21.648 37.676 22.865 1.00 29.72 156 ALA A N 1
ATOM 1215 C CA . ALA A 1 156 ? 22.869 37.382 22.131 1.00 29.09 156 ALA A CA 1
ATOM 1216 C C . ALA A 1 156 ? 23.175 35.890 22.086 1.00 28.23 156 ALA A C 1
ATOM 1217 O O . ALA A 1 156 ? 24.274 35.503 21.695 1.00 28.28 156 ALA A O 1
ATOM 1219 N N . ASP A 1 157 ? 22.220 35.051 22.483 1.00 26.38 157 ASP A N 1
ATOM 1220 C CA . ASP A 1 157 ? 22.470 33.596 22.571 1.00 25.40 157 ASP A CA 1
ATOM 1221 C C . ASP A 1 157 ? 22.729 33.086 21.151 1.00 24.36 157 ASP A C 1
ATOM 1222 O O . ASP A 1 157 ? 21.915 33.319 20.239 1.00 23.61 157 ASP A O 1
ATOM 1227 N N . ALA A 1 158 ? 23.866 32.428 20.963 1.00 23.02 158 ALA A N 1
ATOM 1228 C CA . ALA A 1 158 ? 24.239 31.911 19.639 1.00 23.76 158 ALA A CA 1
ATOM 1229 C C . ALA A 1 158 ? 23.602 30.534 19.324 1.00 24.03 158 ALA A C 1
ATOM 1230 O O . ALA A 1 158 ? 23.623 30.068 18.160 1.00 24.45 158 ALA A O 1
ATOM 1232 N N . ASN A 1 159 ? 23.052 29.889 20.352 1.00 23.37 159 ASN A N 1
ATOM 1233 C CA . ASN A 1 159 ? 22.330 28.628 20.166 1.00 23.11 159 ASN A CA 1
ATOM 1234 C C . ASN A 1 159 ? 20.973 28.848 19.476 1.00 21.97 159 ASN A C 1
ATOM 1235 O O . ASN A 1 159 ? 20.451 29.978 19.434 1.00 20.75 159 ASN A O 1
ATOM 1240 N N . LEU A 1 160 ? 20.395 27.759 18.953 1.00 21.05 160 LEU A N 1
ATOM 1241 C CA . LEU A 1 160 ? 19.106 27.832 18.270 1.00 21.10 160 LEU A CA 1
ATOM 1242 C C . LEU A 1 160 ? 17.924 27.585 19.194 1.00 20.52 160 LEU A C 1
ATOM 1243 O O . LEU A 1 160 ? 16.772 27.902 18.850 1.00 19.63 160 LEU A O 1
ATOM 1248 N N . SER A 1 161 ? 18.185 27.012 20.369 1.00 20.06 161 SER A N 1
ATOM 1249 C CA . SER A 1 161 ? 17.084 26.724 21.306 1.00 19.97 161 SER A CA 1
ATOM 1250 C C . SER A 1 161 ? 17.644 26.895 22.695 1.00 20.77 161 SER A C 1
ATOM 1251 O O . SER A 1 161 ? 18.869 26.980 22.875 1.00 19.85 161 SER A O 1
ATOM 1254 N N . VAL A 1 162 ? 16.749 26.917 23.675 1.00 20.39 162 VAL A N 1
ATOM 1255 C CA . VAL A 1 162 ? 17.150 27.159 25.044 1.00 21.46 162 VAL A CA 1
ATOM 1256 C C . VAL A 1 162 ? 16.127 26.505 25.957 1.00 20.99 162 VAL A C 1
ATOM 1257 O O . VAL A 1 162 ? 14.938 26.434 25.598 1.00 21.18 162 VAL A O 1
ATOM 1261 N N . VAL A 1 163 ? 16.568 26.047 27.135 1.00 20.60 163 VAL A N 1
ATOM 1262 C CA . VAL A 1 163 ? 15.620 25.647 28.174 1.00 20.93 163 VAL A CA 1
ATOM 1263 C C . VAL A 1 163 ? 15.266 26.875 29.002 1.00 21.50 163 VAL A C 1
ATOM 1264 O O . VAL A 1 163 ? 16.159 27.592 29.442 1.00 21.87 163 VAL A O 1
ATOM 1268 N N . ALA A 1 164 ? 13.972 27.116 29.197 1.00 20.96 164 ALA A N 1
ATOM 1269 C CA . ALA A 1 164 ? 13.503 28.279 29.938 1.00 22.21 164 ALA A CA 1
ATOM 1270 C C . ALA A 1 164 ? 12.564 27.830 31.060 1.00 22.89 164 ALA A C 1
ATOM 1271 O O . ALA A 1 164 ? 11.924 26.798 30.948 1.00 23.02 164 ALA A O 1
ATOM 1273 N N . SER A 1 165 ? 12.493 28.575 32.159 1.00 23.12 165 SER A N 1
ATOM 1274 C CA . SER A 1 165 ? 11.481 28.219 33.167 1.00 24.30 165 SER A CA 1
ATOM 1275 C C . SER A 1 165 ? 10.491 29.347 33.286 1.00 24.23 165 SER A C 1
ATOM 1276 O O . SER A 1 165 ? 10.868 30.531 33.256 1.00 24.18 165 SER A O 1
ATOM 1279 N N . HIS A 1 166 ? 9.213 28.989 33.332 1.00 23.57 166 HIS A N 1
ATOM 1280 C CA . HIS A 1 166 ? 8.182 29.989 33.471 1.00 22.50 166 HIS A CA 1
ATOM 1281 C C . HIS A 1 166 ? 8.468 30.793 34.763 1.00 22.07 166 HIS A C 1
ATOM 1282 O O . HIS A 1 166 ? 8.696 30.206 35.829 1.00 22.18 166 HIS A O 1
ATOM 1289 N N . PRO A 1 167 ? 8.457 32.131 34.675 1.00 21.73 167 PRO A N 1
ATOM 1290 C CA . PRO A 1 167 ? 8.823 32.934 35.835 1.00 22.03 167 PRO A CA 1
ATOM 1291 C C . PRO A 1 167 ? 7.841 32.822 37.005 1.00 22.14 167 PRO A C 1
ATOM 1292 O O . PRO A 1 167 ? 8.223 33.094 38.148 1.00 22.33 167 PRO A O 1
ATOM 1296 N N . GLU A 1 168 ? 6.602 32.424 36.728 1.00 20.20 168 GLU A N 1
ATOM 1297 C CA . GLU A 1 168 ? 5.613 32.290 37.799 1.00 20.80 168 GLU A CA 1
ATOM 1298 C C . GLU A 1 168 ? 5.586 30.898 38.443 1.00 20.66 168 GLU A C 1
ATOM 1299 O O . GLU A 1 168 ? 5.569 30.769 39.679 1.00 20.32 168 GLU A O 1
ATOM 1305 N N . SER A 1 169 ? 5.582 29.858 37.605 1.00 20.93 169 SER A N 1
ATOM 1306 C CA . SER A 1 169 ? 5.374 28.477 38.081 1.00 21.29 169 SER A CA 1
ATOM 1307 C C . SER A 1 169 ? 6.653 27.646 38.116 1.00 21.81 169 SER A C 1
ATOM 1308 O O . SER A 1 169 ? 6.723 26.630 38.804 1.00 22.07 169 SER A O 1
ATOM 1311 N N . GLY A 1 170 ? 7.678 28.073 37.383 1.00 21.91 170 GLY A N 1
ATOM 1312 C CA . GLY A 1 170 ? 8.895 27.300 37.279 1.00 21.35 170 GLY A CA 1
ATOM 1313 C C . GLY A 1 170 ? 8.771 26.178 36.266 1.00 21.62 170 GLY A C 1
ATOM 1314 O O . GLY A 1 170 ? 9.710 25.417 36.058 1.00 22.03 170 GLY A O 1
ATOM 1315 N N . GLN A 1 171 ? 7.630 26.093 35.596 1.00 21.58 171 GLN A N 1
ATOM 1316 C CA . GLN A 1 171 ? 7.417 25.052 34.605 1.00 21.43 171 GLN A CA 1
ATOM 1317 C C . GLN A 1 171 ? 8.484 25.197 33.521 1.00 20.70 171 GLN A C 1
ATOM 1318 O O . GLN A 1 171 ? 8.701 26.295 32.997 1.00 20.31 171 GLN A O 1
ATOM 1324 N N . LEU A 1 172 ? 9.142 24.090 33.181 1.00 20.41 172 LEU A N 1
ATOM 1325 C CA . LEU A 1 172 ? 10.172 24.094 32.140 1.00 19.97 172 LEU A CA 1
ATOM 1326 C C . LEU A 1 172 ? 9.604 24.071 30.735 1.00 19.95 172 LEU A C 1
ATOM 1327 O O . LEU A 1 172 ? 8.604 23.394 30.485 1.00 19.35 172 LEU A O 1
ATOM 1332 N N . ARG A 1 173 ? 10.243 24.830 29.832 1.00 20.05 173 ARG A N 1
ATOM 1333 C CA . ARG A 1 173 ? 9.920 24.830 28.398 1.00 19.58 173 ARG A CA 1
ATOM 1334 C C . ARG A 1 173 ? 11.197 24.714 27.593 1.00 20.23 173 ARG A C 1
ATOM 1335 O O . ARG A 1 173 ? 12.259 25.168 28.044 1.00 20.17 173 ARG A O 1
ATOM 1343 N N . VAL A 1 174 ? 11.076 24.178 26.381 1.00 19.99 174 VAL A N 1
ATOM 1344 C CA . VAL A 1 174 ? 12.132 24.285 25.354 1.00 20.85 174 VAL A CA 1
ATOM 1345 C C . VAL A 1 174 ? 11.656 25.364 24.382 1.00 21.23 174 VAL A C 1
ATOM 1346 O O . VAL A 1 174 ? 10.501 25.342 23.954 1.00 20.88 174 VAL A O 1
ATOM 1350 N N . SER A 1 175 ? 12.525 26.332 24.093 1.00 20.14 175 SER A N 1
ATOM 1351 C CA . SER A 1 175 ? 12.145 27.450 23.259 1.00 20.31 175 SER A CA 1
ATOM 1352 C C . SER A 1 175 ? 13.127 27.666 22.133 1.00 20.84 175 SER A C 1
ATOM 1353 O O . SER A 1 175 ? 14.323 27.426 22.304 1.00 21.04 175 SER A O 1
ATOM 1356 N N . LYS A 1 176 ? 12.638 28.155 20.999 1.00 20.01 176 LYS A N 1
ATOM 1357 C CA . LYS A 1 176 ? 13.536 28.818 20.049 1.00 20.90 176 LYS A CA 1
ATOM 1358 C C . LYS A 1 176 ? 14.223 29.975 20.759 1.00 21.07 176 LYS A C 1
ATOM 1359 O O . LYS A 1 176 ? 13.628 30.574 21.673 1.00 21.27 176 LYS A O 1
ATOM 1365 N N . THR A 1 177 ? 15.459 30.299 20.353 1.00 20.66 177 THR A N 1
ATOM 1366 C CA . THR A 1 177 ? 16.102 31.509 20.846 1.00 20.70 177 THR A CA 1
ATOM 1367 C C . THR A 1 177 ? 15.705 32.706 19.979 1.00 20.86 177 THR A C 1
ATOM 1368 O O . THR A 1 177 ? 15.156 32.526 18.873 1.00 20.28 177 THR A O 1
ATOM 1372 N N . ALA A 1 178 ? 16.009 33.917 20.457 1.00 20.69 178 ALA A N 1
ATOM 1373 C CA . ALA A 1 178 ? 15.711 35.146 19.678 1.00 21.67 178 ALA A CA 1
ATOM 1374 C C . ALA A 1 178 ? 16.340 35.090 18.268 1.00 22.13 178 ALA A C 1
ATOM 1375 O O . ALA A 1 178 ? 15.752 35.538 17.276 1.00 21.95 178 ALA A O 1
ATOM 1377 N N . LYS A 1 179 ? 17.543 34.525 18.201 1.00 21.35 179 LYS A N 1
ATOM 1378 C CA . LYS A 1 179 ? 18.285 34.411 16.955 1.00 21.55 179 LYS A CA 1
ATOM 1379 C C . LYS A 1 179 ? 17.497 33.713 15.854 1.00 21.31 179 LYS A C 1
ATOM 1380 O O . LY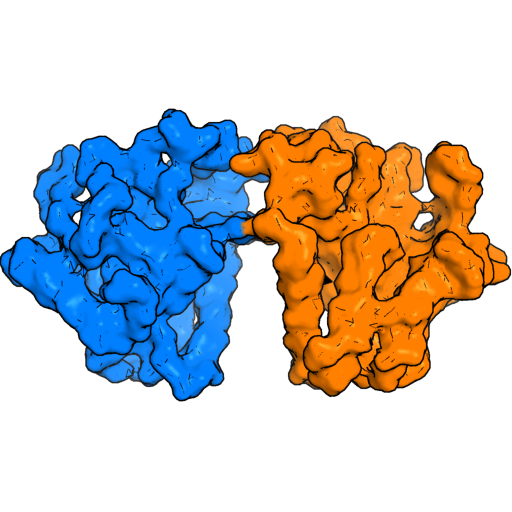S A 1 179 ? 17.535 34.136 14.681 1.00 21.72 179 LYS A O 1
ATOM 1386 N N . VAL A 1 180 ? 16.804 32.630 16.207 1.00 19.84 180 VAL A N 1
ATOM 1387 C CA . VAL A 1 180 ? 16.003 31.938 15.185 1.00 20.50 180 VAL A CA 1
ATOM 1388 C C . VAL A 1 180 ? 14.817 32.818 14.722 1.00 20.70 180 VAL A C 1
ATOM 1389 O O . VAL A 1 180 ? 14.496 32.907 13.515 1.00 20.56 180 VAL A O 1
ATOM 1393 N N . LEU A 1 181 ? 14.132 33.459 15.669 1.00 20.68 181 LEU A N 1
ATOM 1394 C CA . LEU A 1 181 ? 13.068 34.398 15.260 1.00 21.36 181 LEU A CA 1
ATOM 1395 C C . LEU A 1 181 ? 13.547 35.520 14.348 1.00 20.78 181 LEU A C 1
ATOM 1396 O O . LEU A 1 181 ? 12.897 35.848 13.350 1.00 20.46 181 LEU A O 1
ATOM 1401 N N . GLN A 1 182 ? 14.691 36.101 14.685 1.00 20.99 182 GLN A N 1
ATOM 1402 C CA . GLN A 1 182 ? 15.276 37.182 13.909 1.00 21.96 182 GLN A CA 1
ATOM 1403 C C . GLN A 1 182 ? 15.705 36.737 12.491 1.00 22.33 182 GLN A C 1
ATOM 1404 O O . GLN A 1 182 ? 15.683 37.541 11.548 1.00 22.09 182 GLN A O 1
ATOM 1410 N N . ALA A 1 183 ? 16.085 35.462 12.339 1.00 21.47 183 ALA A N 1
ATOM 1411 C CA . ALA A 1 183 ? 16.499 34.934 11.033 1.00 20.92 183 ALA A CA 1
ATOM 1412 C C . ALA A 1 183 ? 15.365 34.551 10.077 1.00 20.96 183 ALA A C 1
ATOM 1413 O O . ALA A 1 183 ? 15.603 34.255 8.891 1.00 20.51 183 ALA A O 1
ATOM 1415 N N . ALA A 1 184 ? 14.138 34.506 10.596 1.00 20.93 184 ALA A N 1
ATOM 1416 C CA . ALA A 1 184 ? 12.985 34.039 9.813 1.00 20.96 184 ALA A CA 1
ATOM 1417 C C . ALA A 1 184 ? 12.582 35.016 8.701 1.00 21.42 184 ALA A C 1
ATOM 1418 O O . ALA A 1 184 ? 12.837 36.229 8.797 1.00 22.71 184 ALA A O 1
ATOM 1420 N N . LYS A 1 185 ? 11.970 34.497 7.635 1.00 21.41 185 LYS A N 1
ATOM 1421 C CA . LYS A 1 185 ? 11.526 35.370 6.545 1.00 21.74 185 LYS A CA 1
ATOM 1422 C C . LYS A 1 185 ? 10.353 36.257 6.986 1.00 21.48 185 LYS A C 1
ATOM 1423 O O . LYS A 1 185 ? 10.162 37.368 6.459 1.00 21.28 185 LYS A O 1
ATOM 1429 N N . ARG A 1 186 ? 9.588 35.760 7.954 1.00 20.81 186 ARG A N 1
ATOM 1430 C CA . ARG A 1 186 ? 8.321 36.371 8.331 1.00 21.24 186 ARG A CA 1
ATOM 1431 C C . ARG A 1 186 ? 7.964 35.911 9.724 1.00 20.84 186 ARG A C 1
ATOM 1432 O O . ARG A 1 186 ? 7.943 34.696 9.988 1.00 21.19 186 ARG A O 1
ATOM 1440 N N . ILE A 1 187 ? 7.723 36.854 10.639 1.00 19.63 187 ILE A N 1
ATOM 1441 C CA . ILE A 1 187 ? 7.217 36.486 11.954 1.00 19.98 187 ILE A CA 1
ATOM 1442 C C . ILE A 1 187 ? 5.982 37.332 12.193 1.00 20.64 187 ILE A C 1
ATOM 1443 O O . ILE A 1 187 ? 5.921 38.481 11.753 1.00 20.09 187 ILE A O 1
ATOM 1448 N N . SER A 1 188 ? 4.999 36.752 12.872 1.00 20.76 188 SER A N 1
ATOM 1449 C CA . SER A 1 188 ? 3.696 37.380 12.989 1.00 21.26 188 SER A CA 1
ATOM 1450 C C . SER A 1 188 ? 3.222 37.230 14.406 1.00 20.27 188 SER A C 1
ATOM 1451 O O . SER A 1 188 ? 2.924 36.114 14.830 1.00 20.25 188 SER A O 1
ATOM 1454 N N . TYR A 1 189 ? 3.158 38.350 15.118 1.00 19.87 189 TYR A N 1
ATOM 1455 C CA . TYR A 1 189 ? 2.647 38.374 16.489 1.00 20.63 189 TYR A CA 1
ATOM 1456 C C . TYR A 1 189 ? 1.127 38.463 16.445 1.00 20.44 189 TYR A C 1
ATOM 1457 O O . TYR A 1 189 ? 0.589 39.396 15.839 1.00 19.05 189 TYR A O 1
ATOM 1466 N N . LEU A 1 190 ? 0.454 37.460 17.014 1.00 19.69 190 LEU A N 1
ATOM 1467 C CA . LEU A 1 190 ? -0.995 37.323 16.894 1.00 20.51 190 LEU A CA 1
ATOM 1468 C C . LEU A 1 190 ? -1.538 37.751 18.250 1.00 21.52 190 LEU A C 1
ATOM 1469 O O . LEU A 1 190 ? -1.381 37.040 19.256 1.00 20.51 190 LEU A O 1
ATOM 1474 N N . VAL A 1 191 ? -2.149 38.943 18.276 1.00 21.20 191 VAL A N 1
ATOM 1475 C CA . VAL A 1 191 ? -2.431 39.606 19.559 1.00 22.06 191 VAL A CA 1
ATOM 1476 C C . VAL A 1 191 ? -3.874 40.063 19.544 1.00 23.61 191 VAL A C 1
ATOM 1477 O O . VAL A 1 191 ? -4.173 41.118 18.989 1.00 23.09 191 VAL A O 1
ATOM 1481 N N . LEU A 1 192 ? -4.741 39.253 20.157 1.00 23.23 192 LEU A N 1
ATOM 1482 C CA . LEU A 1 192 ? -6.178 39.442 20.107 1.00 24.43 192 LEU A CA 1
ATOM 1483 C C . LEU A 1 192 ? -6.801 39.641 21.482 1.00 24.72 192 LEU A C 1
ATOM 1484 O O . LEU A 1 192 ? -6.361 39.035 22.466 1.00 24.30 192 LEU A O 1
ATOM 1489 N N . GLY A 1 193 ? -7.834 40.487 21.532 1.00 23.78 193 GLY A N 1
ATOM 1490 C CA . GLY A 1 193 ? -8.703 40.618 22.721 1.00 23.41 193 GLY A CA 1
ATOM 1491 C C . GLY A 1 193 ? -8.366 41.826 23.590 1.00 23.52 193 GLY A C 1
ATOM 1492 O O . GLY A 1 193 ? -7.241 42.354 23.558 1.00 21.82 193 GLY A O 1
ATOM 1493 N N . ALA A 1 194 ? -9.356 42.272 24.366 1.00 23.31 194 ALA A N 1
ATOM 1494 C CA . ALA A 1 194 ? -9.224 43.454 25.203 1.00 23.87 194 ALA A CA 1
ATOM 1495 C C . ALA A 1 194 ? -8.110 43.302 26.236 1.00 24.75 194 ALA A C 1
ATOM 1496 O O . ALA A 1 194 ? -7.525 44.299 26.674 1.00 25.53 194 ALA A O 1
ATOM 1498 N N . GLY A 1 195 ? -7.828 42.061 26.620 1.00 25.44 195 GLY A N 1
ATOM 1499 C CA . GLY A 1 195 ? -6.764 41.734 27.588 1.00 27.03 195 GLY A CA 1
ATOM 1500 C C . GLY A 1 195 ? -5.378 42.163 27.134 1.00 27.81 195 GLY A C 1
ATOM 1501 O O . GLY A 1 195 ? -4.473 42.364 27.964 1.00 28.41 195 GLY A O 1
ATOM 1502 N N . LYS A 1 196 ? -5.211 42.337 25.813 1.00 27.06 196 LYS A N 1
ATOM 1503 C CA . LYS A 1 196 ? -3.930 42.746 25.245 1.00 26.00 196 LYS A CA 1
ATOM 1504 C C . LYS A 1 196 ? -3.845 44.236 24.896 1.00 24.99 196 LYS A C 1
ATOM 1505 O O . LYS A 1 196 ? -2.799 44.707 24.480 1.00 23.42 196 LYS A O 1
ATOM 1511 N N . ALA A 1 197 ? -4.940 44.973 25.057 1.00 23.99 197 ALA A N 1
ATOM 1512 C CA . ALA A 1 197 ? -4.956 46.382 24.620 1.00 23.96 197 ALA A CA 1
ATOM 1513 C C . ALA A 1 197 ? -3.894 47.276 25.260 1.00 24.09 197 ALA A C 1
ATOM 1514 O O . ALA A 1 197 ? -3.345 48.185 24.615 1.00 22.94 197 ALA A O 1
ATOM 1516 N N . GLU A 1 198 ? -3.625 47.029 26.541 1.00 25.03 198 GLU A N 1
ATOM 1517 C CA . GLU A 1 198 ? -2.726 47.845 27.329 1.00 26.97 198 GLU A CA 1
ATOM 1518 C C . GLU A 1 198 ? -1.281 47.666 26.842 1.00 25.47 198 GLU A C 1
ATOM 1519 O O . GLU A 1 198 ? -0.528 48.638 26.608 1.00 25.70 198 GLU A O 1
ATOM 1525 N N . ILE A 1 199 ? -0.897 46.425 26.673 1.00 24.52 199 ILE A N 1
ATOM 1526 C CA . ILE A 1 199 ? 0.475 46.166 26.256 1.00 24.62 199 ILE A CA 1
ATOM 1527 C C . ILE A 1 199 ? 0.668 46.447 24.769 1.00 24.19 199 ILE A C 1
ATOM 1528 O O . ILE A 1 199 ? 1.728 46.864 24.386 1.00 25.13 199 ILE A O 1
ATOM 1533 N N . VAL A 1 200 ? -0.366 46.260 23.952 1.00 23.74 200 VAL A N 1
ATOM 1534 C CA . VAL A 1 200 ? -0.337 46.795 22.569 1.00 23.40 200 VAL A CA 1
ATOM 1535 C C . VAL A 1 200 ? -0.017 48.300 22.583 1.00 23.79 200 VAL A C 1
ATOM 1536 O O . VAL A 1 200 ? 0.890 48.751 21.865 1.00 23.33 200 VAL A O 1
ATOM 1540 N N . GLU A 1 201 ? -0.720 49.070 23.425 1.00 23.34 201 GLU A N 1
ATOM 1541 C CA . GLU A 1 201 ? -0.506 50.513 23.455 1.00 24.74 201 GLU A CA 1
ATOM 1542 C C . GLU A 1 201 ? 0.935 50.848 23.875 1.00 24.38 201 GLU A C 1
ATOM 1543 O O . GLU A 1 201 ? 1.555 51.768 23.325 1.00 23.33 201 GLU A O 1
ATOM 1549 N N . GLN A 1 202 ? 1.453 50.105 24.851 1.00 24.54 202 GLN A N 1
ATOM 1550 C CA . GLN A 1 202 ? 2.821 50.328 25.346 1.00 25.99 202 GLN A CA 1
ATOM 1551 C C . GLN A 1 202 ? 3.871 50.056 24.283 1.00 24.36 202 GLN A C 1
ATOM 1552 O O . GLN A 1 202 ? 4.717 50.895 24.037 1.00 25.31 202 GLN A O 1
ATOM 1558 N N . ILE A 1 203 ? 3.801 48.893 23.644 1.00 23.82 203 ILE A N 1
ATOM 1559 C CA . ILE A 1 203 ? 4.715 48.551 22.550 1.00 23.57 203 ILE A CA 1
ATOM 1560 C C . ILE A 1 203 ? 4.556 49.529 21.369 1.00 23.76 203 ILE A C 1
ATOM 1561 O O . ILE A 1 203 ? 5.546 49.958 20.753 1.00 24.40 203 ILE A O 1
ATOM 1566 N N . HIS A 1 204 ? 3.316 49.879 21.051 1.00 23.59 204 HIS A N 1
ATOM 1567 C CA . HIS A 1 204 ? 3.056 50.810 19.947 1.00 24.58 204 HIS A CA 1
ATOM 1568 C C . HIS A 1 204 ? 3.696 52.189 20.093 1.00 24.03 204 HIS A C 1
ATOM 1569 O O . HIS A 1 204 ? 4.113 52.794 19.101 1.00 23.96 204 HIS A O 1
ATOM 1576 N N . THR A 1 205 ? 3.804 52.670 21.325 1.00 24.37 205 THR A N 1
ATOM 1577 C CA . THR A 1 205 ? 4.110 54.086 21.577 1.00 24.85 205 THR A CA 1
ATOM 1578 C C . THR A 1 205 ? 5.476 54.331 22.205 1.00 25.13 205 THR A C 1
ATOM 1579 O O . THR A 1 205 ? 5.904 55.470 22.347 1.00 25.31 205 THR A O 1
ATOM 1583 N N . THR A 1 206 ? 6.156 53.257 22.589 1.00 25.84 206 THR A N 1
ATOM 1584 C CA . THR A 1 206 ? 7.426 53.365 23.313 1.00 26.27 206 THR A CA 1
ATOM 1585 C C . THR A 1 206 ? 8.575 52.701 22.557 1.00 26.04 206 THR A C 1
ATOM 1586 O O . THR A 1 206 ? 8.433 51.569 22.110 1.00 26.22 206 THR A O 1
ATOM 1590 N N . PRO A 1 207 ? 9.713 53.397 22.421 1.00 26.56 207 PRO A N 1
ATOM 1591 C CA . PRO A 1 207 ? 10.867 52.753 21.788 1.00 26.73 207 PRO A CA 1
ATOM 1592 C C . PRO A 1 207 ? 11.225 51.432 22.480 1.00 26.89 207 PRO A C 1
ATOM 1593 O O . PRO A 1 207 ? 11.190 51.340 23.724 1.00 25.89 207 PRO A O 1
ATOM 1597 N N . ALA A 1 208 ? 11.537 50.418 21.669 1.00 27.25 208 ALA A N 1
ATOM 1598 C CA . ALA A 1 208 ? 11.792 49.062 22.179 1.00 27.95 208 ALA A CA 1
ATOM 1599 C C . ALA A 1 208 ? 12.893 49.008 23.227 1.00 28.51 208 ALA A C 1
ATOM 1600 O O . ALA A 1 208 ? 12.828 48.178 24.132 1.00 28.21 208 ALA A O 1
ATOM 1602 N N . GLU A 1 209 ? 13.882 49.904 23.127 1.00 29.43 209 GLU A N 1
ATOM 1603 C CA . GLU A 1 209 ? 15.003 49.936 24.085 1.00 30.99 209 GLU A CA 1
ATOM 1604 C C . GLU A 1 209 ? 14.547 50.355 25.474 1.00 30.76 209 GLU A C 1
ATOM 1605 O O . GLU A 1 209 ? 15.223 50.079 26.473 1.00 31.07 209 GLU A O 1
ATOM 1611 N N . GLN A 1 210 ? 13.411 51.036 25.539 1.00 30.01 210 GLN A N 1
ATOM 1612 C CA . GLN A 1 210 ? 12.868 51.473 26.823 1.00 30.39 210 GLN A CA 1
ATOM 1613 C C . GLN A 1 210 ? 11.881 50.470 27.417 1.00 29.35 210 GLN A C 1
ATOM 1614 O O . GLN A 1 210 ? 11.337 50.701 28.495 1.00 29.87 210 GLN A O 1
ATOM 1620 N N . LEU A 1 211 ? 11.670 49.354 26.728 1.00 27.79 211 LEU A N 1
ATOM 1621 C CA . LEU A 1 211 ? 10.705 48.347 27.173 1.00 27.47 211 LEU A CA 1
ATOM 1622 C C . LEU A 1 211 ? 11.390 47.022 27.516 1.00 28.11 211 LEU A C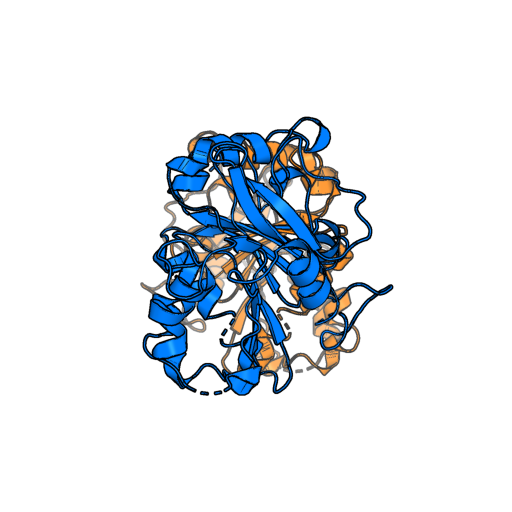 1
ATOM 1623 O O . LEU A 1 211 ? 12.307 46.591 26.809 1.00 28.71 211 LEU A O 1
ATOM 1628 N N . PRO A 1 212 ? 10.949 46.365 28.593 1.00 28.03 212 PRO A N 1
ATOM 1629 C CA . PRO A 1 212 ? 11.563 45.087 28.934 1.00 28.33 212 PRO A CA 1
ATOM 1630 C C . PRO A 1 212 ? 10.962 43.897 28.134 1.00 28.20 212 PRO A C 1
ATOM 1631 O O . PRO A 1 212 ? 11.373 42.751 28.337 1.00 31.06 212 PRO A O 1
ATOM 1635 N N . TYR A 1 213 ? 10.090 44.175 27.167 1.00 25.88 213 TYR A N 1
ATOM 1636 C CA . TYR A 1 213 ? 9.315 43.127 26.463 1.00 24.26 213 TYR A CA 1
ATOM 1637 C C . TYR A 1 213 ? 10.066 42.467 25.309 1.00 22.96 213 TYR A C 1
ATOM 1638 O O . TYR A 1 213 ? 10.334 43.119 24.315 1.00 22.07 213 TYR A O 1
ATOM 1647 N N . PRO A 1 214 ? 10.347 41.152 25.401 1.00 22.46 214 PRO A N 1
ATOM 1648 C CA . PRO A 1 214 ? 10.919 40.456 24.246 1.00 21.50 214 PRO A CA 1
ATOM 1649 C C . PRO A 1 214 ? 10.150 40.719 22.930 1.00 21.59 214 PRO A C 1
ATOM 1650 O O . PRO A 1 214 ? 10.782 40.927 21.880 1.00 20.82 214 PRO A O 1
ATOM 1654 N N . ALA A 1 215 ? 8.811 40.676 22.962 1.00 21.27 215 ALA A N 1
ATOM 1655 C CA . ALA A 1 215 ? 8.029 40.902 21.730 1.00 20.70 215 ALA A CA 1
ATOM 1656 C C . ALA A 1 215 ? 8.222 42.306 21.141 1.00 20.88 215 ALA A C 1
ATOM 1657 O O . ALA A 1 215 ? 8.098 42.468 19.920 1.00 20.95 215 ALA A O 1
ATOM 1659 N N . ALA A 1 216 ? 8.503 43.313 21.985 1.00 21.21 216 ALA A N 1
ATOM 1660 C CA . ALA A 1 216 ? 8.899 44.651 21.473 1.00 21.68 216 ALA A CA 1
ATOM 1661 C C . ALA A 1 216 ? 10.297 44.675 20.815 1.00 22.26 216 ALA A C 1
ATOM 1662 O O . ALA A 1 216 ? 10.560 45.494 19.918 1.00 23.69 216 ALA A O 1
ATOM 1664 N N . LYS A 1 217 ? 11.185 43.800 21.271 1.00 22.11 217 LYS A N 1
ATOM 1665 C CA . LYS A 1 217 ? 12.600 43.788 20.864 1.00 21.68 217 LYS A CA 1
ATOM 1666 C C . LYS A 1 217 ? 12.952 42.871 19.698 1.00 21.83 217 LYS A C 1
ATOM 1667 O O . LYS A 1 217 ? 13.994 43.040 19.050 1.00 21.23 217 LYS A O 1
ATOM 1673 N N . ILE A 1 218 ? 12.119 41.870 19.448 1.00 21.28 218 ILE A N 1
ATOM 1674 C CA . ILE A 1 218 ? 12.481 40.825 18.495 1.00 21.16 218 ILE A CA 1
ATOM 1675 C C . ILE A 1 218 ? 11.786 41.085 17.173 1.00 21.44 218 ILE A C 1
ATOM 1676 O O . ILE A 1 218 ? 10.549 41.138 17.111 1.00 22.23 218 ILE A O 1
ATOM 1681 N N . HIS A 1 219 ? 12.559 41.287 16.115 1.00 21.67 219 HIS A N 1
ATOM 1682 C CA . HIS A 1 219 ? 11.947 41.419 14.779 1.00 23.24 219 HIS A CA 1
ATOM 1683 C C . HIS A 1 219 ? 12.779 40.644 13.765 1.00 22.73 219 HIS A C 1
ATOM 1684 O O . HIS A 1 219 ? 13.990 40.392 13.976 1.00 22.11 219 HIS A O 1
ATOM 1691 N N . SER A 1 220 ? 12.156 40.272 12.658 1.00 21.40 220 SER A N 1
ATOM 1692 C CA . SER A 1 220 ? 12.929 39.709 11.560 1.00 22.13 220 SER A CA 1
ATOM 1693 C C . SER A 1 220 ? 13.969 40.733 11.103 1.00 22.07 220 SER A C 1
ATOM 1694 O O . SER A 1 220 ? 13.619 41.894 10.756 1.00 20.71 220 SER A O 1
ATOM 1697 N N . THR A 1 221 ? 15.236 40.319 11.081 1.00 22.18 221 THR A N 1
ATOM 1698 C CA . THR A 1 221 ? 16.325 41.208 10.653 1.00 23.75 221 THR A CA 1
ATOM 1699 C C . THR A 1 221 ? 16.177 41.687 9.208 1.00 23.90 221 THR A C 1
ATOM 1700 O O . THR A 1 221 ? 16.287 42.882 8.952 1.00 24.45 221 THR A O 1
ATOM 1704 N N . SER A 1 222 ? 15.980 40.770 8.258 1.00 23.78 222 SER A N 1
ATOM 1705 C CA A SER A 1 222 ? 15.896 41.173 6.850 0.50 24.69 222 SER A CA 1
ATOM 1706 C CA B SER A 1 222 ? 15.888 41.168 6.845 0.50 23.81 222 SER A CA 1
ATOM 1707 C C . SER A 1 222 ? 14.544 40.855 6.212 1.00 24.06 222 SER A C 1
ATOM 1708 O O . SER A 1 222 ? 14.324 41.105 5.019 1.00 24.23 222 SER A O 1
ATOM 1713 N N . GLY A 1 223 ? 13.622 40.311 6.993 1.00 22.81 223 GLY A N 1
ATOM 1714 C CA . GLY A 1 223 ? 12.328 40.008 6.394 1.00 22.25 223 GLY A CA 1
ATOM 1715 C C . GLY A 1 223 ? 11.208 40.811 7.034 1.00 23.04 223 GLY A C 1
ATOM 1716 O O . GLY A 1 223 ? 11.419 41.933 7.493 1.00 23.27 223 GLY A O 1
ATOM 1717 N N . VAL A 1 224 ? 10.026 40.196 7.106 1.00 22.10 224 VAL A N 1
ATOM 1718 C CA . VAL A 1 224 ? 8.811 40.849 7.535 1.00 23.26 224 VAL A CA 1
ATOM 1719 C C . VAL A 1 224 ? 8.481 40.559 9.022 1.00 22.93 224 VAL A C 1
ATOM 1720 O O . VAL A 1 224 ? 8.498 39.394 9.448 1.00 21.51 224 VAL A O 1
ATOM 1724 N N . THR A 1 225 ? 8.178 41.606 9.789 1.00 21.70 225 THR A N 1
ATOM 1725 C CA . THR A 1 225 ? 7.639 41.411 11.135 1.00 22.34 225 THR A CA 1
ATOM 1726 C C . THR A 1 225 ? 6.200 41.935 11.093 1.00 23.01 225 THR A C 1
ATOM 1727 O O . THR A 1 225 ? 5.975 43.054 10.626 1.00 23.94 225 THR A O 1
ATOM 1731 N N . GLU A 1 226 ? 5.247 41.148 11.578 1.00 22.32 226 GLU A N 1
ATOM 1732 C CA . GLU A 1 226 ? 3.845 41.539 11.521 1.00 22.23 226 GLU A CA 1
ATOM 1733 C C . GLU A 1 226 ? 3.212 41.547 12.882 1.00 21.84 226 GLU A C 1
ATOM 1734 O O . GLU A 1 226 ? 3.539 40.709 13.749 1.00 21.84 226 GLU A O 1
ATOM 1740 N N . TRP A 1 227 ? 2.245 42.441 13.033 1.00 21.87 227 TRP A N 1
ATOM 1741 C CA . TRP A 1 227 ? 1.368 42.466 14.178 1.00 21.50 227 TRP A CA 1
ATOM 1742 C C . TRP A 1 227 ? -0.064 42.297 13.671 1.00 22.45 227 TRP A C 1
ATOM 1743 O O . TRP A 1 227 ? -0.552 43.126 12.882 1.00 22.53 227 TRP A O 1
ATOM 1754 N N . TYR A 1 228 ? -0.722 41.219 14.085 1.00 21.61 228 TYR A N 1
ATOM 1755 C CA . TYR A 1 228 ? -2.120 40.951 13.695 1.00 22.15 228 TYR A CA 1
ATOM 1756 C C . TYR A 1 228 ? -2.977 41.260 14.922 1.00 22.29 228 TYR A C 1
ATOM 1757 O O . TYR A 1 228 ? -2.833 40.585 15.945 1.00 20.80 228 TYR A O 1
ATOM 1766 N N . LEU A 1 229 ? -3.839 42.273 14.844 1.00 20.52 229 LEU A N 1
ATOM 1767 C CA . LEU A 1 229 ? -4.676 42.605 15.991 1.00 21.98 229 LEU A CA 1
ATOM 1768 C C . LEU A 1 229 ? -6.135 42.528 15.580 1.00 22.40 229 LEU A C 1
ATOM 1769 O O . LEU A 1 229 ? -6.457 42.665 14.395 1.00 21.53 229 LEU A O 1
ATOM 1774 N N . ASP A 1 230 ? -7.015 42.352 16.562 1.00 22.38 230 ASP A N 1
ATOM 1775 C CA . ASP A 1 230 ? -8.412 42.639 16.332 1.00 23.12 230 ASP A CA 1
ATOM 1776 C C . ASP A 1 230 ? -8.731 44.002 16.920 1.00 23.13 230 ASP A C 1
ATOM 1777 O O . ASP A 1 230 ? -7.866 44.618 17.570 1.00 21.82 230 ASP A O 1
ATOM 1782 N N . SER A 1 231 ? -9.945 44.496 16.653 1.00 23.18 231 SER A N 1
ATOM 1783 C CA . SER A 1 231 ? -10.364 45.799 17.112 1.00 24.25 231 SER A CA 1
ATOM 1784 C C . SER A 1 231 ? -10.179 45.912 18.610 1.00 23.76 231 SER A C 1
ATOM 1785 O O . SER A 1 231 ? -9.688 46.939 19.095 1.00 24.05 231 SER A O 1
ATOM 1788 N N . ASP A 1 232 ? -10.534 44.850 19.340 1.00 23.28 232 ASP A N 1
ATOM 1789 C CA . ASP A 1 232 ? -10.406 44.880 20.805 1.00 23.31 232 ASP A CA 1
ATOM 1790 C C . ASP A 1 232 ? -8.968 45.101 21.259 1.00 22.43 232 ASP A C 1
ATOM 1791 O O . ASP A 1 232 ? -8.703 45.974 22.080 1.00 21.42 232 ASP A O 1
ATOM 1796 N N . ALA A 1 233 ? -8.024 44.342 20.705 1.00 21.61 233 ALA A N 1
ATOM 1797 C CA . ALA A 1 233 ? -6.618 44.534 21.093 1.00 20.78 233 ALA A CA 1
ATOM 1798 C C . ALA A 1 233 ? -6.069 45.899 20.645 1.00 21.41 233 ALA A C 1
ATOM 1799 O O . ALA A 1 233 ? -5.120 46.438 21.250 1.00 22.26 233 ALA A O 1
ATOM 1801 N N . ALA A 1 234 ? -6.636 46.450 19.572 1.00 20.74 234 ALA A N 1
ATOM 1802 C CA . ALA A 1 234 ? -6.199 47.750 19.031 1.00 21.48 234 ALA A CA 1
ATOM 1803 C C . ALA A 1 234 ? -6.894 48.947 19.670 1.00 22.12 234 ALA A C 1
ATOM 1804 O O . ALA A 1 234 ? -6.595 50.099 19.309 1.00 22.20 234 ALA A O 1
ATOM 1806 N N . ALA A 1 235 ? -7.810 48.689 20.607 1.00 22.80 235 ALA A N 1
ATOM 1807 C CA . ALA A 1 235 ? -8.721 49.726 21.114 1.00 23.07 235 ALA A CA 1
ATOM 1808 C C . ALA A 1 235 ? -8.028 50.983 21.665 1.00 24.20 235 ALA A C 1
ATOM 1809 O O . ALA A 1 235 ? -8.577 52.086 21.556 1.00 22.29 235 ALA A O 1
ATOM 1811 N N . LYS A 1 236 ? -6.827 50.835 22.242 1.00 24.02 236 LYS A N 1
ATOM 1812 C CA . LYS A 1 236 ? -6.121 52.009 22.769 1.00 25.08 236 LYS A CA 1
ATOM 1813 C C . LYS A 1 236 ? -5.260 52.763 21.739 1.00 25.57 236 LYS A C 1
ATOM 1814 O O . LYS A 1 236 ? -4.768 53.858 22.026 1.00 26.18 236 LYS A O 1
ATOM 1820 N N . ILE A 1 237 ? -5.114 52.218 20.535 1.00 24.85 237 ILE A N 1
ATOM 1821 C CA . ILE A 1 237 ? -4.264 52.856 19.523 1.00 25.33 237 ILE A CA 1
ATOM 1822 C C . ILE A 1 237 ? -4.996 53.183 18.221 1.00 25.89 237 ILE A C 1
ATOM 1823 O O . ILE A 1 237 ? -4.475 53.902 17.374 1.00 25.82 237 ILE A O 1
ATOM 1828 N N . ALA A 1 238 ? -6.186 52.618 18.055 1.00 26.07 238 ALA A N 1
ATOM 1829 C CA . ALA A 1 238 ? -6.964 52.876 16.872 1.00 27.88 238 ALA A CA 1
ATOM 1830 C C . ALA A 1 238 ? -8.405 53.056 17.277 1.00 28.72 238 ALA A C 1
ATOM 1831 O O . ALA A 1 238 ? -9.066 53.858 16.647 1.00 31.29 238 ALA A O 1
ATOM 1841 N N . ILE B 1 2 ? -7.714 47.324 8.326 1.00 27.86 2 ILE B N 1
ATOM 1842 C CA . ILE B 1 2 ? -6.669 48.310 8.045 1.00 27.87 2 ILE B CA 1
ATOM 1843 C C . ILE B 1 2 ? -5.279 47.657 8.110 1.00 27.08 2 ILE B C 1
ATOM 1844 O O . ILE B 1 2 ? -5.005 46.852 9.008 1.00 26.37 2 ILE B O 1
ATOM 1849 N N . ASN B 1 3 ? -4.430 48.012 7.149 1.00 26.37 3 ASN B N 1
ATOM 1850 C CA . ASN B 1 3 ? -3.080 47.438 6.988 1.00 26.18 3 ASN B CA 1
ATOM 1851 C C . ASN B 1 3 ? -2.081 48.577 6.860 1.00 25.54 3 ASN B C 1
ATOM 1852 O O . ASN B 1 3 ? -2.214 49.420 5.978 1.00 26.03 3 ASN B O 1
ATOM 1857 N N . HIS B 1 4 ? -1.149 48.678 7.800 1.00 23.72 4 HIS B N 1
ATOM 1858 C CA . HIS B 1 4 ? -0.106 49.670 7.702 1.00 24.24 4 HIS B CA 1
ATOM 1859 C C . HIS B 1 4 ? 1.190 48.933 7.360 1.00 23.75 4 HIS B C 1
ATOM 1860 O O . HIS B 1 4 ? 1.530 47.964 8.055 1.00 23.36 4 HIS B O 1
ATOM 1867 N N . LYS B 1 5 ? 1.925 49.409 6.350 1.00 22.61 5 LYS B N 1
ATOM 1868 C CA . LYS B 1 5 ? 3.188 48.771 5.951 1.00 23.72 5 LYS B CA 1
ATOM 1869 C C . LYS B 1 5 ? 4.289 49.806 6.006 1.00 24.05 5 LYS B C 1
ATOM 1870 O O . LYS B 1 5 ? 4.179 50.875 5.390 1.00 23.28 5 LYS B O 1
ATOM 1876 N N . ILE B 1 6 ? 5.357 49.506 6.735 1.00 23.57 6 ILE B N 1
ATOM 1877 C CA . ILE B 1 6 ? 6.481 50.444 6.773 1.00 23.59 6 ILE B CA 1
ATOM 1878 C C . ILE B 1 6 ? 7.674 49.767 6.144 1.00 22.68 6 ILE B C 1
ATOM 1879 O O . ILE B 1 6 ? 8.127 48.716 6.622 1.00 20.97 6 ILE B O 1
ATOM 1884 N N . PHE B 1 7 ? 8.149 50.377 5.055 1.00 22.46 7 PHE B N 1
ATOM 1885 C CA . PHE B 1 7 ? 9.273 49.859 4.279 1.00 22.78 7 PHE B CA 1
ATOM 1886 C C . PHE B 1 7 ? 10.503 50.716 4.554 1.00 22.74 7 PHE B C 1
ATOM 1887 O O . PHE B 1 7 ? 10.360 51.906 4.860 1.00 22.73 7 PHE B O 1
ATOM 1895 N N . PRO B 1 8 ? 11.702 50.132 4.419 1.00 23.33 8 PRO B N 1
ATOM 1896 C CA . PRO B 1 8 ? 12.950 50.855 4.680 1.00 23.69 8 PRO B CA 1
ATOM 1897 C C . PRO B 1 8 ? 13.194 51.964 3.658 1.00 24.81 8 PRO B C 1
ATOM 1898 O O . PRO B 1 8 ? 13.751 52.995 4.011 1.00 25.59 8 PRO B O 1
ATOM 1902 N N . THR B 1 9 ? 12.740 51.771 2.418 1.00 24.38 9 THR B N 1
ATOM 1903 C CA . THR B 1 9 ? 13.010 52.712 1.334 1.00 24.52 9 THR B CA 1
ATOM 1904 C C . THR B 1 9 ? 11.802 52.895 0.417 1.00 23.76 9 THR B C 1
ATOM 1905 O O . THR B 1 9 ? 10.894 52.053 0.361 1.00 23.20 9 THR B O 1
ATOM 1909 N N . ALA B 1 10 ? 11.790 54.013 -0.307 1.00 23.18 10 ALA B N 1
ATOM 1910 C CA . ALA B 1 10 ? 10.777 54.279 -1.316 1.00 22.39 10 ALA B CA 1
ATOM 1911 C C . ALA B 1 10 ? 10.829 53.213 -2.410 1.00 22.20 10 ALA B C 1
ATOM 1912 O O . ALA B 1 10 ? 9.794 52.751 -2.893 1.00 22.06 10 ALA B O 1
ATOM 1914 N N . ASP B 1 11 ? 12.042 52.821 -2.809 1.00 21.66 11 ASP B N 1
ATOM 1915 C CA . ASP B 1 11 ? 12.192 51.749 -3.818 1.00 22.20 11 ASP B CA 1
ATOM 1916 C C . ASP B 1 11 ? 11.496 50.451 -3.400 1.00 22.00 11 ASP B C 1
ATOM 1917 O O . ASP B 1 11 ? 10.889 49.777 -4.230 1.00 21.66 11 ASP B O 1
ATOM 1922 N N . ALA B 1 12 ? 11.604 50.102 -2.120 1.00 21.70 12 ALA B N 1
ATOM 1923 C CA . ALA B 1 12 ? 10.951 48.893 -1.609 1.00 20.69 12 ALA B CA 1
ATOM 1924 C C . ALA B 1 12 ? 9.438 48.989 -1.659 1.00 20.74 12 ALA B C 1
ATOM 1925 O O . ALA B 1 12 ? 8.775 48.022 -1.956 1.00 20.08 12 ALA B O 1
ATOM 1927 N N . VAL B 1 13 ? 8.887 50.171 -1.388 1.00 19.98 13 VAL B N 1
ATOM 1928 C CA . VAL B 1 13 ? 7.468 50.395 -1.514 1.00 20.14 13 VAL B CA 1
ATOM 1929 C C . VAL B 1 13 ? 7.006 50.137 -2.958 1.00 20.65 13 VAL B C 1
ATOM 1930 O O . VAL B 1 13 ? 6.052 49.422 -3.203 1.00 20.35 13 VAL B O 1
ATOM 1934 N N . VAL B 1 14 ? 7.715 50.743 -3.897 1.00 20.69 14 VAL B N 1
ATOM 1935 C CA . VAL B 1 14 ? 7.349 50.720 -5.291 1.00 21.59 14 VAL B CA 1
ATOM 1936 C C . VAL B 1 14 ? 7.468 49.304 -5.861 1.00 21.82 14 VAL B C 1
ATOM 1937 O O . VAL B 1 14 ? 6.597 48.840 -6.615 1.00 22.67 14 VAL B O 1
ATOM 1941 N N . LYS B 1 15 ? 8.520 48.596 -5.474 1.00 22.21 15 LYS B N 1
ATOM 1942 C CA . LYS B 1 15 ? 8.650 47.186 -5.857 1.00 23.35 15 LYS B CA 1
ATOM 1943 C C . LYS B 1 15 ? 7.462 46.342 -5.383 1.00 23.27 15 LYS B C 1
ATOM 1944 O O . LYS B 1 15 ? 6.956 45.508 -6.129 1.00 22.59 15 LYS B O 1
ATOM 1950 N N . SER B 1 16 ? 7.033 46.565 -4.144 1.00 23.00 16 SER B N 1
ATOM 1951 C CA . SER B 1 16 ? 5.923 45.822 -3.585 1.00 23.57 16 SER B CA 1
ATOM 1952 C C . SER B 1 16 ? 4.645 46.124 -4.370 1.00 23.13 16 SER B C 1
ATOM 1953 O O . SER B 1 16 ? 3.888 45.216 -4.666 1.00 22.64 16 SER B O 1
ATOM 1956 N N . LEU B 1 17 ? 4.426 47.397 -4.723 1.00 22.51 17 LEU B N 1
ATOM 1957 C CA . LEU B 1 17 ? 3.285 47.795 -5.556 1.00 22.22 17 LEU B CA 1
ATOM 1958 C C . LEU B 1 17 ? 3.349 47.117 -6.931 1.00 22.30 17 LEU B C 1
ATOM 1959 O O . LEU B 1 17 ? 2.327 46.605 -7.441 1.00 22.14 17 LEU B O 1
ATOM 1964 N N . ALA B 1 18 ? 4.543 47.119 -7.535 1.00 21.79 18 ALA B N 1
ATOM 1965 C CA . ALA B 1 18 ? 4.716 46.539 -8.874 1.00 21.89 18 ALA B CA 1
ATOM 1966 C C . ALA B 1 18 ? 4.435 45.036 -8.846 1.00 22.51 18 ALA B C 1
ATOM 1967 O O . ALA B 1 18 ? 3.763 44.495 -9.744 1.00 22.26 18 ALA B O 1
ATOM 1969 N N . ASP B 1 19 ? 4.920 44.371 -7.796 1.00 22.33 19 ASP B N 1
ATOM 1970 C CA . ASP B 1 19 ? 4.677 42.935 -7.617 1.00 22.74 19 ASP B CA 1
ATOM 1971 C C . ASP B 1 19 ? 3.171 42.658 -7.538 1.00 23.10 19 ASP B C 1
ATOM 1972 O O . ASP B 1 19 ? 2.702 41.702 -8.118 1.00 22.12 19 ASP B O 1
ATOM 1977 N N . ASP B 1 20 ? 2.426 43.533 -6.860 1.00 22.85 20 ASP B N 1
ATOM 1978 C CA . ASP B 1 20 ? 0.978 43.369 -6.748 1.00 24.32 20 ASP B CA 1
ATOM 1979 C C . ASP B 1 20 ? 0.284 43.604 -8.103 1.00 23.87 20 ASP B C 1
ATOM 1980 O O . ASP B 1 20 ? -0.649 42.895 -8.468 1.00 24.21 20 ASP B O 1
ATOM 1993 N N . LEU B 1 22 ? 1.553 42.989 -11.017 1.00 22.52 22 LEU B N 1
ATOM 1994 C CA . LEU B 1 22 ? 1.798 41.738 -11.728 1.00 21.74 22 LEU B CA 1
ATOM 1995 C C . LEU B 1 22 ? 0.838 40.606 -11.284 1.00 21.56 22 LEU B C 1
ATOM 1996 O O . LEU B 1 22 ? 0.195 39.956 -12.126 1.00 21.03 22 LEU B O 1
ATOM 2001 N N . ALA B 1 23 ? 0.718 40.404 -9.973 1.00 21.73 23 ALA B N 1
ATOM 2002 C CA . ALA B 1 23 ? -0.154 39.363 -9.438 1.00 22.33 23 ALA B CA 1
ATOM 2003 C C . ALA B 1 23 ? -1.597 39.587 -9.863 1.00 22.58 23 ALA B C 1
ATOM 2004 O O . ALA B 1 23 ? -2.262 38.636 -10.262 1.00 22.65 23 ALA B O 1
ATOM 2006 N N . TYR B 1 24 ? -2.092 40.827 -9.764 1.00 22.44 24 TYR B N 1
ATOM 2007 C CA . TYR B 1 24 ? -3.442 41.147 -10.254 1.00 22.01 24 TYR B CA 1
ATOM 2008 C C . TYR B 1 24 ? -3.621 40.754 -11.706 1.00 21.52 24 TYR B C 1
ATOM 2009 O O . TYR B 1 24 ? -4.646 40.179 -12.063 1.00 21.79 24 TYR B O 1
ATOM 2018 N N . SER B 1 25 ? -2.638 41.088 -12.550 1.00 20.45 25 SER B N 1
ATOM 2019 C CA . SER B 1 25 ? -2.778 40.867 -13.994 1.00 21.03 25 SER B CA 1
ATOM 2020 C C . SER B 1 25 ? -2.823 39.373 -14.365 1.00 22.04 25 SER B C 1
ATOM 2021 O O . SER B 1 25 ? -3.258 39.004 -15.458 1.00 22.55 25 SER B O 1
ATOM 2024 N N . GLN B 1 26 ? -2.376 38.519 -13.453 1.00 23.34 26 GLN B N 1
ATOM 2025 C CA . GLN B 1 26 ? -2.294 37.081 -13.738 1.00 24.60 26 GLN B CA 1
ATOM 2026 C C . GLN B 1 26 ? -3.565 36.335 -13.333 1.00 25.36 26 GLN B C 1
ATOM 2027 O O . GLN B 1 26 ? -3.681 35.109 -13.566 1.00 25.40 26 GLN B O 1
ATOM 2033 N N . GLN B 1 27 ? -4.510 37.062 -12.736 1.00 25.93 27 GLN B N 1
ATOM 2034 C CA . GLN B 1 27 ? -5.718 36.438 -12.155 1.00 27.55 27 GLN B CA 1
ATOM 2035 C C . GLN B 1 27 ? -6.672 35.982 -13.238 1.00 27.38 27 GLN B C 1
ATOM 2036 O O . GLN B 1 27 ? -7.332 34.948 -13.086 1.00 27.65 27 GLN B O 1
ATOM 2042 N N . GLY B 1 28 ? -6.736 36.757 -14.326 1.00 26.42 28 GLY B N 1
ATOM 2043 C CA . GLY B 1 28 ? -7.485 36.376 -15.514 1.00 25.76 28 GLY B CA 1
ATOM 2044 C C . GLY B 1 28 ? -8.655 37.293 -15.833 1.00 25.99 28 GLY B C 1
ATOM 2045 O O . GLY B 1 28 ? -8.948 37.517 -17.008 1.00 26.19 28 GLY B O 1
ATOM 2046 N N . GLN B 1 29 ? -9.336 37.806 -14.803 1.00 24.87 29 GLN B N 1
ATOM 2047 C CA . GLN B 1 29 ? -10.507 38.659 -15.001 1.00 24.79 29 GLN B CA 1
ATOM 2048 C C . GLN B 1 29 ? -10.065 40.124 -15.020 1.00 23.69 29 GLN B C 1
ATOM 2049 O O . GLN B 1 29 ? -8.963 40.431 -14.560 1.00 24.69 29 GLN B O 1
ATOM 2055 N N . PRO B 1 30 ? -10.897 41.030 -15.576 1.00 23.02 30 PRO B N 1
ATOM 2056 C CA . PRO B 1 30 ? -10.532 42.459 -15.571 1.00 22.18 30 PRO B CA 1
ATOM 2057 C C . PRO B 1 30 ? -10.314 43.019 -14.160 1.00 21.84 30 PRO B C 1
ATOM 2058 O O . PRO B 1 30 ? -11.110 42.754 -13.236 1.00 22.51 30 PRO B O 1
ATOM 2062 N N . VAL B 1 31 ? -9.239 43.783 -13.996 1.00 20.97 31 VAL B N 1
ATOM 2063 C CA . VAL B 1 31 ? -8.920 44.378 -12.692 1.00 20.83 31 VAL B CA 1
ATOM 2064 C C . VAL B 1 31 ? -8.916 45.864 -12.911 1.00 20.25 31 VAL B C 1
ATOM 2065 O O . VAL B 1 31 ? -8.201 46.364 -13.786 1.00 19.76 31 VAL B O 1
ATOM 2069 N N . HIS B 1 32 ? -9.790 46.559 -12.186 1.00 20.48 32 HIS B N 1
ATOM 2070 C CA . HIS B 1 32 ? -9.914 48.015 -12.328 1.00 20.09 32 HIS B CA 1
ATOM 2071 C C . HIS B 1 32 ? -9.135 48.722 -11.269 1.00 20.65 32 HIS B C 1
ATOM 2072 O O . HIS B 1 32 ? -9.381 48.523 -10.071 1.00 20.60 32 HIS B O 1
ATOM 2079 N N . ILE B 1 33 ? -8.176 49.544 -11.712 1.00 20.35 33 ILE B N 1
ATOM 2080 C CA . ILE B 1 33 ? -7.197 50.168 -10.821 1.00 20.51 33 ILE B CA 1
ATOM 2081 C C . ILE B 1 33 ? -7.300 51.678 -11.030 1.00 21.33 33 ILE B C 1
ATOM 2082 O O . ILE B 1 33 ? -7.372 52.128 -12.193 1.00 21.35 33 ILE B O 1
ATOM 2087 N N . SER B 1 34 ? -7.382 52.431 -9.926 1.00 19.26 34 SER B N 1
ATOM 2088 C CA . SER B 1 34 ? -7.441 53.902 -9.980 1.00 19.77 34 SER B CA 1
ATOM 2089 C C . SER B 1 34 ? -6.064 54.458 -9.628 1.00 19.75 34 SER B C 1
ATOM 2090 O O . SER B 1 34 ? -5.521 54.117 -8.554 1.00 20.37 34 SER B O 1
ATOM 2093 N N . LEU B 1 35 ? -5.540 55.324 -10.496 1.00 18.97 35 LEU B N 1
ATOM 2094 C CA . LEU B 1 35 ? -4.197 55.897 -10.377 1.00 20.58 35 LEU B CA 1
ATOM 2095 C C . LEU B 1 35 ? -4.224 57.284 -9.821 1.00 21.87 35 LEU B C 1
ATOM 2096 O O . LEU B 1 35 ? -5.050 58.100 -10.218 1.00 21.09 35 LEU B O 1
ATOM 2101 N N . SER B 1 36 ? -3.281 57.571 -8.927 1.00 22.65 36 SER B N 1
ATOM 2102 C CA . SER B 1 36 ? -3.027 58.953 -8.514 1.00 23.61 36 SER B CA 1
ATOM 2103 C C . SER B 1 36 ? -1.790 59.468 -9.276 1.00 24.01 36 SER B C 1
ATOM 2104 O O . SER B 1 36 ? -1.078 58.684 -9.929 1.00 23.07 36 SER B O 1
ATOM 2107 N N . GLY B 1 37 ? -1.509 60.766 -9.167 1.00 24.31 37 GLY B N 1
ATOM 2108 C CA . GLY B 1 37 ? -0.323 61.323 -9.809 1.00 25.68 37 GLY B CA 1
ATOM 2109 C C . GLY B 1 37 ? 0.653 61.714 -8.722 1.00 27.16 37 GLY B C 1
ATOM 2110 O O . GLY B 1 37 ? 0.374 61.548 -7.548 1.00 27.65 37 GLY B O 1
ATOM 2111 N N . GLY B 1 38 ? 1.804 62.250 -9.075 1.00 27.94 38 GLY B N 1
ATOM 2112 C CA . GLY B 1 38 ? 2.725 62.581 -7.996 1.00 29.34 38 GLY B CA 1
ATOM 2113 C C . GLY B 1 38 ? 3.973 61.716 -7.994 1.00 30.11 38 GLY B C 1
ATOM 2114 O O . GLY B 1 38 ? 4.172 60.882 -8.882 1.00 29.46 38 GLY B O 1
ATOM 2115 N N . SER B 1 39 ? 4.804 61.932 -6.982 1.00 29.14 39 SER B N 1
ATOM 2116 C CA . SER B 1 39 ? 6.160 61.433 -6.987 1.00 29.75 39 SER B CA 1
ATOM 2117 C C . SER B 1 39 ? 6.220 59.896 -6.853 1.00 28.35 39 SER B C 1
ATOM 2118 O O . SER B 1 39 ? 6.975 59.244 -7.552 1.00 28.12 39 SER B O 1
ATOM 2121 N N . THR B 1 40 ? 5.409 59.319 -5.984 1.00 27.44 40 THR B N 1
ATOM 2122 C CA . THR B 1 40 ? 5.409 57.865 -5.814 1.00 26.65 40 THR B CA 1
ATOM 2123 C C . THR B 1 40 ? 4.836 57.137 -7.042 1.00 25.89 40 THR B C 1
ATOM 2124 O O . THR B 1 40 ? 5.479 56.217 -7.559 1.00 24.78 40 THR B O 1
ATOM 2128 N N . PRO B 1 41 ? 3.632 57.532 -7.519 1.00 25.40 41 PRO B N 1
ATOM 2129 C CA . PRO B 1 41 ? 3.167 56.976 -8.811 1.00 25.39 41 PRO B CA 1
ATOM 2130 C C . PRO B 1 41 ? 4.214 57.129 -9.948 1.00 25.43 41 PRO B C 1
ATOM 2131 O O . PRO B 1 41 ? 4.434 56.202 -10.707 1.00 25.53 41 PRO B O 1
ATOM 2135 N N . LYS B 1 42 ? 4.876 58.273 -10.053 1.00 25.96 42 LYS B N 1
ATOM 2136 C CA . LYS B 1 42 ? 5.954 58.419 -11.036 1.00 26.86 42 LYS B CA 1
ATOM 2137 C C . LYS B 1 42 ? 7.020 57.300 -10.943 1.00 26.34 42 LYS B C 1
ATOM 2138 O O . LYS B 1 42 ? 7.418 56.681 -11.959 1.00 24.97 42 LYS B O 1
ATOM 2152 N N . LEU B 1 44 ? 6.608 54.391 -9.540 1.00 22.68 44 LEU B N 1
ATOM 2153 C CA . LEU B 1 44 ? 5.943 53.146 -9.911 1.00 21.71 44 LEU B CA 1
ATOM 2154 C C . LEU B 1 44 ? 5.907 52.976 -11.432 1.00 21.53 44 LEU B C 1
ATOM 2155 O O . LEU B 1 44 ? 6.210 51.896 -11.942 1.00 20.99 44 LEU B O 1
ATOM 2160 N N . PHE B 1 45 ? 5.509 54.027 -12.149 1.00 20.60 45 PHE B N 1
ATOM 2161 C CA . PHE B 1 45 ? 5.420 53.975 -13.620 1.00 21.06 45 PHE B CA 1
ATOM 2162 C C . PHE B 1 45 ? 6.767 53.656 -14.205 1.00 20.18 45 PHE B C 1
ATOM 2163 O O . PHE B 1 45 ? 6.877 52.869 -15.143 1.00 20.99 45 PHE B O 1
ATOM 2171 N N . LYS B 1 46 ? 7.820 54.260 -13.662 1.00 20.70 46 LYS B N 1
ATOM 2172 C CA . LYS B 1 46 ? 9.156 53.960 -14.198 1.00 20.25 46 LYS B CA 1
ATOM 2173 C C . LYS B 1 46 ? 9.550 52.511 -13.947 1.00 20.54 46 LYS B C 1
ATOM 2174 O O . LYS B 1 46 ? 10.165 51.878 -14.809 1.00 19.97 46 LYS B O 1
ATOM 2180 N N . LEU B 1 47 ? 9.212 51.967 -12.779 1.00 20.31 47 LEU B N 1
ATOM 2181 C CA . LEU B 1 47 ? 9.564 50.559 -12.546 1.00 20.54 47 LEU B CA 1
ATOM 2182 C C . LEU B 1 47 ? 8.712 49.636 -13.447 1.00 20.84 47 LEU B C 1
ATOM 2183 O O . LEU B 1 47 ? 9.224 48.703 -14.044 1.00 21.49 47 LEU B O 1
ATOM 2188 N N . LEU B 1 48 ? 7.417 49.913 -13.543 1.00 20.58 48 LEU B N 1
ATOM 2189 C CA . LEU B 1 48 ? 6.509 49.108 -14.367 1.00 20.98 48 LEU B CA 1
ATOM 2190 C C . LEU B 1 48 ? 6.879 49.075 -15.849 1.00 21.22 48 LEU B C 1
ATOM 2191 O O . LEU B 1 48 ? 6.562 48.101 -16.550 1.00 21.75 48 LEU B O 1
ATOM 2196 N N . ALA B 1 49 ? 7.531 50.145 -16.327 1.00 21.45 49 ALA B N 1
ATOM 2197 C CA . ALA B 1 49 ? 7.935 50.232 -17.727 1.00 21.80 49 ALA B CA 1
ATOM 2198 C C . ALA B 1 49 ? 9.261 49.519 -17.944 1.00 22.80 49 ALA B C 1
ATOM 2199 O O . ALA B 1 49 ? 9.712 49.390 -19.077 1.00 23.13 49 ALA B O 1
ATOM 2201 N N . SER B 1 50 ? 9.892 49.042 -16.870 1.00 23.08 50 SER B N 1
ATOM 2202 C CA . SER B 1 50 ? 11.182 48.363 -17.031 1.00 23.93 50 SER B CA 1
ATOM 2203 C C . SER B 1 50 ? 10.984 46.863 -16.987 1.00 24.11 50 SER B C 1
ATOM 2204 O O . SER B 1 50 ? 9.961 46.383 -16.497 1.00 23.66 50 SER B O 1
ATOM 2207 N N . GLN B 1 51 ? 11.968 46.130 -17.505 1.00 25.26 51 GLN B N 1
ATOM 2208 C CA . GLN B 1 51 ? 11.998 44.675 -17.412 1.00 26.37 51 GLN B CA 1
ATOM 2209 C C . GLN B 1 51 ? 12.255 44.224 -15.989 1.00 26.83 51 GLN B C 1
ATOM 2210 O O . GLN B 1 51 ? 13.063 44.832 -15.278 1.00 27.96 51 GLN B O 1
ATOM 2216 N N . PRO B 1 52 ? 11.573 43.144 -15.558 1.00 26.24 52 PRO B N 1
ATOM 2217 C CA . PRO B 1 52 ? 10.741 42.299 -16.399 1.00 25.26 52 PRO B CA 1
ATOM 2218 C C . PRO B 1 52 ? 9.248 42.643 -16.352 1.00 24.16 52 PRO B C 1
ATOM 2219 O O . PRO B 1 52 ? 8.446 41.987 -17.021 1.00 22.99 52 PRO B O 1
ATOM 2223 N N . TYR B 1 53 ? 8.887 43.671 -15.581 1.00 23.35 53 TYR B N 1
ATOM 2224 C CA . TYR B 1 53 ? 7.492 44.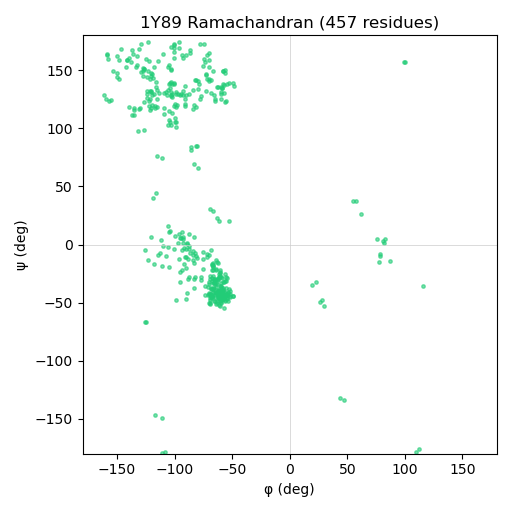077 -15.463 1.00 23.66 53 TYR B CA 1
ATOM 2225 C C . TYR B 1 53 ? 6.846 44.417 -16.810 1.00 22.89 53 TYR B C 1
ATOM 2226 O O . TYR B 1 53 ? 5.722 43.964 -17.102 1.00 22.40 53 TYR B O 1
ATOM 2235 N N . ALA B 1 54 ? 7.547 45.201 -17.628 1.00 23.20 54 ALA B N 1
ATOM 2236 C CA . ALA B 1 54 ? 7.000 45.630 -18.922 1.00 23.48 54 ALA B CA 1
ATOM 2237 C C . ALA B 1 54 ? 6.498 44.427 -19.739 1.00 23.95 54 ALA B C 1
ATOM 2238 O O . ALA B 1 54 ? 5.407 44.478 -20.302 1.00 24.31 54 ALA B O 1
ATOM 2240 N N . ASN B 1 55 ? 7.291 43.354 -19.787 1.00 24.64 55 ASN B N 1
ATOM 2241 C CA . ASN B 1 55 ? 6.937 42.121 -20.512 1.00 25.57 55 ASN B CA 1
ATOM 2242 C C . ASN B 1 55 ? 6.033 41.149 -19.735 1.00 25.63 55 ASN B C 1
ATOM 2243 O O . ASN B 1 55 ? 5.157 40.508 -20.324 1.00 26.18 55 ASN B O 1
ATOM 2248 N N . ASP B 1 56 ? 6.254 41.024 -18.428 1.00 24.53 56 ASP B N 1
ATOM 2249 C CA . ASP B 1 56 ? 5.603 39.965 -17.647 1.00 24.24 56 ASP B CA 1
ATOM 2250 C C . ASP B 1 56 ? 4.178 40.307 -17.208 1.00 23.76 56 ASP B C 1
ATOM 2251 O O . ASP B 1 56 ? 3.357 39.408 -17.010 1.00 23.91 56 ASP B O 1
ATOM 2256 N N . ILE B 1 57 ? 3.883 41.590 -17.050 1.00 22.38 57 ILE B N 1
ATOM 2257 C CA . ILE B 1 57 ? 2.556 41.987 -16.601 1.00 21.60 57 ILE B CA 1
ATOM 2258 C C . ILE B 1 57 ? 1.581 41.774 -17.751 1.00 21.95 57 ILE B C 1
ATOM 2259 O O . ILE B 1 57 ? 1.861 42.179 -18.890 1.00 21.32 57 ILE B O 1
ATOM 2264 N N . GLN B 1 58 ? 0.449 41.140 -17.456 1.00 21.31 58 GLN B N 1
ATOM 2265 C CA . GLN B 1 58 ? -0.572 40.894 -18.469 1.00 22.39 58 GLN B CA 1
ATOM 2266 C C . GLN B 1 58 ? -1.471 42.114 -18.550 1.00 22.03 58 GLN B C 1
ATOM 2267 O O . GLN B 1 58 ? -2.556 42.173 -17.925 1.00 22.34 58 GLN B O 1
ATOM 2273 N N . TRP B 1 59 ? -1.005 43.098 -19.324 1.00 21.66 59 TRP B N 1
ATOM 2274 C CA . TRP B 1 59 ? -1.636 44.421 -19.388 1.00 21.41 59 TRP B CA 1
ATOM 2275 C C . TRP B 1 59 ? -3.088 44.354 -19.899 1.00 21.59 59 TRP B C 1
ATOM 2276 O O . TRP B 1 59 ? -3.901 45.185 -19.537 1.00 20.65 59 TRP B O 1
ATOM 2287 N N . LYS B 1 60 ? -3.399 43.354 -20.715 1.00 21.40 60 LYS B N 1
ATOM 2288 C CA . LYS B 1 60 ? -4.763 43.167 -21.255 1.00 23.47 60 LYS B CA 1
ATOM 2289 C C . LYS B 1 60 ? -5.842 42.948 -20.175 1.00 23.03 60 LYS B C 1
ATOM 2290 O O . LYS B 1 60 ? -7.016 43.211 -20.416 1.00 23.36 60 LYS B O 1
ATOM 2296 N N . ASN B 1 61 ? -5.433 42.472 -18.998 1.00 23.03 61 ASN B N 1
ATOM 2297 C CA . ASN B 1 61 ? -6.335 42.247 -17.862 1.00 22.76 61 ASN B CA 1
ATOM 2298 C C . ASN B 1 61 ? -6.469 43.466 -16.940 1.00 22.48 61 ASN B C 1
ATOM 2299 O O . ASN B 1 61 ? -7.335 43.486 -16.073 1.00 22.64 61 ASN B O 1
ATOM 2304 N N . LEU B 1 62 ? -5.623 44.481 -17.127 1.00 21.36 62 LEU B N 1
ATOM 2305 C CA . LEU B 1 62 ? -5.625 45.635 -16.248 1.00 21.48 62 LEU B CA 1
ATOM 2306 C C . LEU B 1 62 ? -6.324 46.817 -16.917 1.00 21.01 62 LEU B C 1
ATOM 2307 O O . LEU B 1 62 ? -6.160 47.032 -18.093 1.00 21.34 62 LEU B O 1
ATOM 2312 N N . HIS B 1 63 ? -7.114 47.545 -16.135 1.00 21.64 63 HIS B N 1
ATOM 2313 C CA . HIS B 1 63 ? -7.731 48.801 -16.535 1.00 21.15 63 HIS B CA 1
ATOM 2314 C C . HIS B 1 63 ? -7.278 49.925 -15.630 1.00 21.73 63 HIS B C 1
ATOM 2315 O O . HIS B 1 63 ? -7.356 49.812 -14.388 1.00 22.70 63 HIS B O 1
ATOM 2322 N N . PHE B 1 64 ? -6.804 51.004 -16.235 1.00 20.94 64 PHE B N 1
ATOM 2323 C CA . PHE B 1 64 ? -6.426 52.166 -15.484 1.00 20.67 64 PHE B CA 1
ATOM 2324 C C . PHE B 1 64 ? -7.444 53.286 -15.656 1.00 20.46 64 PHE B C 1
ATOM 2325 O O . PHE B 1 64 ? -7.785 53.647 -16.792 1.00 19.06 64 PHE B O 1
ATOM 2333 N N . TRP B 1 65 ? -7.876 53.811 -14.497 1.00 19.97 65 TRP B N 1
ATOM 2334 C CA . TRP B 1 65 ? -8.710 54.991 -14.314 1.00 20.09 65 TRP B CA 1
ATOM 2335 C C . TRP B 1 65 ? -7.893 55.919 -13.412 1.00 20.74 65 TRP B C 1
ATOM 2336 O O . TRP B 1 65 ? -6.815 55.527 -12.930 1.00 22.02 65 TRP B O 1
ATOM 2347 N N . TRP B 1 66 ? -8.393 57.127 -13.190 1.00 19.92 66 TRP B N 1
ATOM 2348 C CA . TRP B 1 66 ? -7.700 58.131 -12.389 1.00 20.11 66 TRP B CA 1
ATOM 2349 C C . TRP B 1 66 ? -8.604 58.532 -11.230 1.00 20.31 66 TRP B C 1
ATOM 2350 O O . TRP B 1 66 ? -9.797 58.780 -11.439 1.00 19.70 66 TRP B O 1
ATOM 2361 N N . GLY B 1 67 ? -8.049 58.554 -10.010 1.00 19.41 67 GLY B N 1
ATOM 2362 C CA . GLY B 1 67 ? -8.796 59.097 -8.862 1.00 19.45 67 GLY B CA 1
ATOM 2363 C C . GLY B 1 67 ? -9.077 60.588 -9.027 1.00 20.29 67 GLY B C 1
ATOM 2364 O O . GLY B 1 67 ? -10.071 61.111 -8.521 1.00 20.51 67 GLY B O 1
ATOM 2365 N N . ASP B 1 68 ? -8.182 61.289 -9.711 1.00 20.49 68 ASP B N 1
ATOM 2366 C CA . ASP B 1 68 ? -8.441 62.678 -10.082 1.00 21.14 68 ASP B CA 1
ATOM 2367 C C . ASP B 1 68 ? -7.554 63.062 -11.250 1.00 20.98 68 ASP B C 1
ATOM 2368 O O . ASP B 1 68 ? -6.556 62.376 -11.579 1.00 21.09 68 ASP B O 1
ATOM 2373 N N . GLU B 1 69 ? -7.916 64.165 -11.888 1.00 19.86 69 GLU B N 1
ATOM 2374 C CA . GLU B 1 69 ? -7.169 64.630 -13.042 1.00 20.09 69 GLU B CA 1
ATOM 2375 C C . GLU B 1 69 ? -7.273 66.148 -13.088 1.00 19.96 69 GLU B C 1
ATOM 2376 O O . GLU B 1 69 ? -8.316 66.727 -12.746 1.00 20.31 69 GLU B O 1
ATOM 2382 N N . ARG B 1 70 ? -6.183 66.778 -13.516 1.00 19.76 70 ARG B N 1
ATOM 2383 C CA . ARG B 1 70 ? -6.144 68.218 -13.650 1.00 20.08 70 ARG B CA 1
ATOM 2384 C C . ARG B 1 70 ? -6.804 68.575 -14.974 1.00 20.72 70 ARG B C 1
ATOM 2385 O O . ARG B 1 70 ? -6.587 67.884 -15.984 1.00 20.16 70 ARG B O 1
ATOM 2393 N N . CYS B 1 71 ? -7.567 69.679 -14.981 1.00 20.87 71 CYS B N 1
ATOM 2394 C CA . CYS B 1 71 ? -8.328 70.050 -16.170 1.00 21.37 71 CYS B CA 1
ATOM 2395 C C . CYS B 1 71 ? -7.426 70.797 -17.137 1.00 21.79 71 CYS B C 1
ATOM 2396 O O . CYS B 1 71 ? -7.561 71.999 -17.327 1.00 20.21 71 CYS B O 1
ATOM 2399 N N . VAL B 1 72 ? -6.473 70.067 -17.713 1.00 21.95 72 VAL B N 1
ATOM 2400 C CA . VAL B 1 72 ? -5.545 70.613 -18.701 1.00 22.09 72 VAL B CA 1
ATOM 2401 C C . VAL B 1 72 ? -5.475 69.555 -19.792 1.00 22.79 72 VAL B C 1
ATOM 2402 O O . VAL B 1 72 ? -5.881 68.381 -19.558 1.00 21.16 72 VAL B O 1
ATOM 2406 N N . ALA B 1 73 ? -4.953 69.941 -20.956 1.00 22.64 73 ALA B N 1
ATOM 2407 C CA . ALA B 1 73 ? -4.769 69.010 -22.067 1.00 23.47 73 ALA B CA 1
ATOM 2408 C C . ALA B 1 73 ? -3.889 67.832 -21.660 1.00 23.58 73 ALA B C 1
ATOM 2409 O O . ALA B 1 73 ? -2.986 67.983 -20.823 1.00 22.66 73 ALA B O 1
ATOM 2411 N N . PRO B 1 74 ? -4.129 66.649 -22.276 1.00 24.33 74 PRO B N 1
ATOM 2412 C CA . PRO B 1 74 ? -3.371 65.458 -21.903 1.00 24.44 74 PRO B CA 1
ATOM 2413 C C . PRO B 1 74 ? -1.874 65.568 -22.191 1.00 25.58 74 PRO B C 1
ATOM 2414 O O . PRO B 1 74 ? -1.105 64.777 -21.654 1.00 25.29 74 PRO B O 1
ATOM 2418 N N . ASP B 1 75 ? -1.435 66.535 -23.005 1.00 25.39 75 ASP B N 1
ATOM 2419 C CA . ASP B 1 75 ? 0.013 66.711 -23.181 1.00 26.31 75 ASP B CA 1
ATOM 2420 C C . ASP B 1 75 ? 0.611 67.848 -22.339 1.00 26.18 75 ASP B C 1
ATOM 2421 O O . ASP B 1 75 ? 1.793 68.183 -22.463 1.00 25.28 75 ASP B O 1
ATOM 2426 N N . ASP B 1 76 ? -0.207 68.424 -21.461 1.00 24.22 76 ASP B N 1
ATOM 2427 C CA . ASP B 1 76 ? 0.269 69.454 -20.546 1.00 23.81 76 ASP B CA 1
ATOM 2428 C C . ASP B 1 76 ? 1.145 68.830 -19.456 1.00 23.38 76 ASP B C 1
ATOM 2429 O O . ASP B 1 76 ? 0.893 67.709 -19.027 1.00 20.86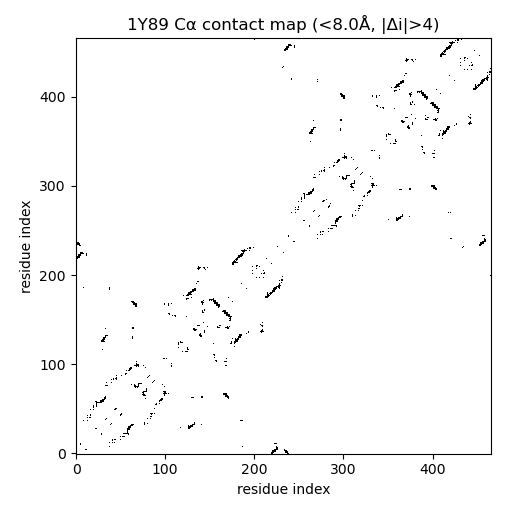 76 ASP B O 1
ATOM 2434 N N . ALA B 1 77 ? 2.163 69.564 -19.002 1.00 23.63 77 ALA B N 1
ATOM 2435 C CA . ALA B 1 77 ? 3.040 69.105 -17.932 1.00 24.53 77 ALA B CA 1
ATOM 2436 C C . ALA B 1 77 ? 2.296 68.740 -16.643 1.00 24.76 77 ALA B C 1
ATOM 2437 O O . ALA B 1 77 ? 2.760 67.895 -15.866 1.00 24.36 77 ALA B O 1
ATOM 2439 N N . GLU B 1 78 ? 1.121 69.329 -16.434 1.00 23.87 78 GLU B N 1
ATOM 2440 C CA . GLU B 1 78 ? 0.347 69.048 -15.221 1.00 24.04 78 GLU B CA 1
ATOM 2441 C C . GLU B 1 78 ? -0.732 67.971 -15.394 1.00 23.44 78 GLU B C 1
ATOM 2442 O O . GLU B 1 78 ? -1.512 67.746 -14.487 1.00 23.38 78 GLU B O 1
ATOM 2448 N N . SER B 1 79 ? -0.742 67.285 -16.529 1.00 22.24 79 SER B N 1
ATOM 2449 C CA . SER B 1 79 ? -1.691 66.176 -16.728 1.00 21.39 79 SER B CA 1
ATOM 2450 C C . SER B 1 79 ? -1.211 64.913 -15.976 1.00 21.45 79 SER B C 1
ATOM 2451 O O . SER B 1 79 ? -0.056 64.488 -16.123 1.00 21.06 79 SER B O 1
ATOM 2454 N N . ASN B 1 80 ? -2.077 64.326 -15.159 1.00 20.75 80 ASN B N 1
ATOM 2455 C CA . ASN B 1 80 ? -1.750 63.032 -14.570 1.00 20.98 80 ASN B CA 1
ATOM 2456 C C . ASN B 1 80 ? -1.651 61.977 -15.658 1.00 21.36 80 ASN B C 1
ATOM 2457 O O . ASN B 1 80 ? -0.659 61.220 -15.714 1.00 21.89 80 ASN B O 1
ATOM 2462 N N . TYR B 1 81 ? -2.650 61.937 -16.538 1.00 21.84 81 TYR B N 1
ATOM 2463 C CA . TYR B 1 81 ? -2.611 60.992 -17.655 1.00 22.53 81 TYR B CA 1
ATOM 2464 C C . TYR B 1 81 ? -1.341 61.192 -18.475 1.00 22.12 81 TYR B C 1
ATOM 2465 O O . TYR B 1 81 ? -0.670 60.224 -18.842 1.00 21.90 81 TYR B O 1
ATOM 2474 N N . GLY B 1 82 ? -1.021 62.449 -18.789 1.00 22.78 82 GLY B N 1
ATOM 2475 C CA . GLY B 1 82 ? 0.135 62.750 -19.649 1.00 22.43 82 GLY B CA 1
ATOM 2476 C C . GLY B 1 82 ? 1.451 62.214 -19.093 1.00 23.32 82 GLY B C 1
ATOM 2477 O O . GLY B 1 82 ? 2.286 61.694 -19.831 1.00 22.25 82 GLY B O 1
ATOM 2478 N N . GLU B 1 83 ? 1.625 62.332 -17.780 1.00 23.53 83 GLU B N 1
ATOM 2479 C CA . GLU B 1 83 ? 2.815 61.813 -17.114 1.00 24.66 83 GLU B CA 1
ATOM 2480 C C . GLU B 1 83 ? 2.828 60.284 -17.095 1.00 23.32 83 GLU B C 1
ATOM 2481 O O . GLU B 1 83 ? 3.864 59.672 -17.366 1.00 23.76 83 GLU B O 1
ATOM 2487 N N . ALA B 1 84 ? 1.680 59.663 -16.813 1.00 22.67 84 ALA B N 1
ATOM 2488 C CA . ALA B 1 84 ? 1.580 58.200 -16.877 1.00 22.18 84 ALA B CA 1
ATOM 2489 C C . ALA B 1 84 ? 1.864 57.685 -18.289 1.00 22.36 84 ALA B C 1
ATOM 2490 O O . ALA B 1 84 ? 2.508 56.639 -18.475 1.00 22.04 84 ALA B O 1
ATOM 2492 N N . ASN B 1 85 ? 1.384 58.417 -19.291 1.00 22.10 85 ASN B N 1
ATOM 2493 C CA . ASN B 1 85 ? 1.615 58.014 -20.678 1.00 22.05 85 ASN B CA 1
ATOM 2494 C C . ASN B 1 85 ? 3.098 58.124 -21.055 1.00 22.20 85 ASN B C 1
ATOM 2495 O O . ASN B 1 85 ? 3.680 57.225 -21.684 1.00 20.72 85 ASN B O 1
ATOM 2500 N N . ALA B 1 86 ? 3.710 59.239 -20.654 1.00 21.83 86 ALA B N 1
ATOM 2501 C CA . ALA B 1 86 ? 5.115 59.473 -20.947 1.00 21.95 86 ALA B CA 1
ATOM 2502 C C . ALA B 1 86 ? 6.016 58.403 -20.294 1.00 22.16 86 ALA B C 1
ATOM 2503 O O . ALA B 1 86 ? 6.907 57.860 -20.942 1.00 20.82 86 ALA B O 1
ATOM 2505 N N . LEU B 1 87 ? 5.747 58.070 -19.033 1.00 21.57 87 LEU B N 1
ATOM 2506 C CA . LEU B 1 87 ? 6.603 57.154 -18.272 1.00 22.03 87 LEU B CA 1
ATOM 2507 C C . LEU B 1 87 ? 6.240 55.679 -18.458 1.00 22.11 87 LEU B C 1
ATOM 2508 O O . LEU B 1 87 ? 7.107 54.817 -18.335 1.00 21.95 87 LEU B O 1
ATOM 2513 N N . LEU B 1 88 ? 4.970 55.387 -18.747 1.00 21.37 88 LEU B N 1
ATOM 2514 C CA . LEU B 1 88 ? 4.521 53.994 -18.763 1.00 21.37 88 LEU B CA 1
ATOM 2515 C C . LEU B 1 88 ? 3.847 53.579 -20.060 1.00 21.07 88 LEU B C 1
ATOM 2516 O O . LEU B 1 88 ? 4.354 52.708 -20.773 1.00 20.40 88 LEU B O 1
ATOM 2521 N N . PHE B 1 89 ? 2.684 54.146 -20.343 1.00 20.29 89 PHE B N 1
ATOM 2522 C CA . PHE B 1 89 ? 1.823 53.585 -21.398 1.00 21.87 89 PHE B CA 1
ATOM 2523 C C . PHE B 1 89 ? 2.501 53.592 -22.769 1.00 22.63 89 PHE B C 1
ATOM 2524 O O . PHE B 1 89 ? 2.294 52.685 -23.575 1.00 22.20 89 PHE B O 1
ATOM 2532 N N . SER B 1 90 ? 3.293 54.628 -23.033 1.00 23.33 90 SER B N 1
ATOM 2533 C CA . SER B 1 90 ? 3.984 54.758 -24.322 1.00 24.01 90 SER B CA 1
ATOM 2534 C C . SER B 1 90 ? 5.120 53.744 -24.448 1.00 24.42 90 SER B C 1
ATOM 2535 O O . SER B 1 90 ? 5.704 53.599 -25.526 1.00 24.21 90 SER B O 1
ATOM 2538 N N . LYS B 1 91 ? 5.417 53.035 -23.358 1.00 24.93 91 LYS B N 1
ATOM 2539 C CA . LYS B 1 91 ? 6.543 52.107 -23.321 1.00 26.04 91 LYS B CA 1
ATOM 2540 C C . LYS B 1 91 ? 6.104 50.646 -23.263 1.00 26.34 91 LYS B C 1
ATOM 2541 O O . LYS B 1 91 ? 6.935 49.761 -23.238 1.00 25.39 91 LYS B O 1
ATOM 2547 N N . ILE B 1 92 ? 4.797 50.400 -23.226 1.00 26.20 92 ILE B N 1
ATOM 2548 C CA . ILE B 1 92 ? 4.286 49.031 -23.085 1.00 26.06 92 ILE B CA 1
ATOM 2549 C C . ILE B 1 92 ? 3.210 48.764 -24.128 1.00 27.50 92 ILE B C 1
ATOM 2550 O O . ILE B 1 92 ? 2.722 49.692 -24.763 1.00 27.13 92 ILE B O 1
ATOM 2555 N N . ASN B 1 93 ? 2.839 47.497 -24.277 1.00 28.36 93 ASN B N 1
ATOM 2556 C CA . ASN B 1 93 ? 1.764 47.091 -25.176 1.00 30.09 93 ASN B CA 1
ATOM 2557 C C . ASN B 1 93 ? 0.502 46.767 -24.370 1.00 30.24 93 ASN B C 1
ATOM 2558 O O . ASN B 1 93 ? 0.422 45.737 -23.722 1.00 29.64 93 ASN B O 1
ATOM 2571 N N . PRO B 1 95 ? -4.019 47.250 -24.375 1.00 27.79 95 PRO B N 1
ATOM 2572 C CA . PRO B 1 95 ? -5.186 47.738 -25.160 1.00 26.22 95 PRO B CA 1
ATOM 2573 C C . PRO B 1 95 ? -5.538 49.176 -24.809 1.00 25.55 95 PRO B C 1
ATOM 2574 O O . PRO B 1 95 ? -5.578 49.536 -23.622 1.00 24.01 95 PRO B O 1
ATOM 2578 N N . ALA B 1 96 ? -5.736 50.002 -25.843 1.00 23.94 96 ALA B N 1
ATOM 2579 C CA . ALA B 1 96 ? -6.040 51.408 -25.634 1.00 23.57 96 ALA B CA 1
ATOM 2580 C C . ALA B 1 96 ? -7.312 51.535 -24.829 1.00 23.10 96 ALA B C 1
ATOM 2581 O O . ALA B 1 96 ? -7.441 52.416 -23.997 1.00 22.50 96 ALA B O 1
ATOM 2583 N N . GLN B 1 97 ? -8.269 50.654 -25.071 1.00 23.20 97 GLN B N 1
ATOM 2584 C CA . GLN B 1 97 ? -9.556 50.751 -24.362 1.00 24.41 97 GLN B CA 1
ATOM 2585 C C . GLN B 1 97 ? -9.456 50.395 -22.859 1.00 24.24 97 GLN B C 1
ATOM 2586 O O . GLN B 1 97 ? -10.434 50.551 -22.124 1.00 24.46 97 GLN B O 1
ATOM 2592 N N . ASN B 1 98 ? -8.300 49.883 -22.425 1.00 22.64 98 ASN B N 1
ATOM 2593 C CA . ASN B 1 98 ? -8.066 49.582 -21.005 1.00 22.63 98 ASN B CA 1
ATOM 2594 C C . ASN B 1 98 ? -7.517 50.784 -20.229 1.00 22.58 98 ASN B C 1
ATOM 2595 O O . ASN B 1 98 ? -7.317 50.708 -18.992 1.00 22.07 98 ASN B O 1
ATOM 2600 N N . ILE B 1 99 ? -7.262 51.880 -20.950 1.00 22.34 99 ILE B N 1
ATOM 2601 C CA . ILE B 1 99 ? -6.800 53.116 -20.343 1.00 22.72 99 ILE B CA 1
ATOM 2602 C C . ILE B 1 99 ? -7.968 54.098 -20.448 1.00 22.88 99 ILE B C 1
ATOM 2603 O O . ILE B 1 99 ? -8.427 54.415 -21.563 1.00 22.36 99 ILE B O 1
ATOM 2608 N N . HIS B 1 100 ? -8.475 54.535 -19.292 1.00 21.39 100 HIS B N 1
ATOM 2609 C CA . HIS B 1 100 ? -9.705 55.318 -19.231 1.00 21.62 100 HIS B CA 1
ATOM 2610 C C . HIS B 1 100 ? -9.379 56.719 -18.709 1.00 22.03 100 HIS B C 1
ATOM 2611 O O . HIS B 1 100 ? -9.618 57.053 -17.536 1.00 20.86 100 HIS B O 1
ATOM 2618 N N . ARG B 1 101 ? -8.797 57.535 -19.582 1.00 22.06 101 ARG B N 1
ATOM 2619 C CA . ARG B 1 101 ? -8.375 58.881 -19.170 1.00 22.86 101 ARG B CA 1
ATOM 2620 C C . ARG B 1 101 ? -9.573 59.793 -18.823 1.00 22.24 101 ARG B C 1
ATOM 2621 O O . ARG B 1 101 ? -10.694 59.624 -19.369 1.00 21.60 101 ARG B O 1
ATOM 2629 N N . ILE B 1 102 ? -9.354 60.719 -17.885 1.00 20.56 102 ILE B N 1
ATOM 2630 C CA . ILE B 1 102 ? -10.313 61.812 -17.666 1.00 20.22 102 ILE B CA 1
ATOM 2631 C C . ILE B 1 102 ? -9.956 62.872 -18.701 1.00 21.36 102 ILE B C 1
ATOM 2632 O O . ILE B 1 102 ? -8.776 63.205 -18.889 1.00 22.49 102 ILE B O 1
ATOM 2637 N N . LEU B 1 103 ? -10.963 63.388 -19.384 1.00 21.30 103 LEU B N 1
ATOM 2638 C CA . LEU B 1 103 ? -10.723 64.396 -20.444 1.00 21.19 103 LEU B CA 1
ATOM 2639 C C . LEU B 1 103 ? -10.525 65.799 -19.855 1.00 21.22 103 LEU B C 1
ATOM 2640 O O . LEU B 1 103 ? -11.464 66.590 -19.772 1.00 21.85 103 LEU B O 1
ATOM 2645 N N . GLY B 1 104 ? -9.289 66.107 -19.448 1.00 21.85 104 GLY B N 1
ATOM 2646 C CA . GLY B 1 104 ? -8.996 67.362 -18.757 1.00 21.60 104 GLY B CA 1
ATOM 2647 C C . GLY B 1 104 ? -9.180 68.576 -19.664 1.00 22.47 104 GLY B C 1
ATOM 2648 O O . GLY B 1 104 ? -9.340 69.689 -19.177 1.00 22.74 104 GLY B O 1
ATOM 2649 N N . GLU B 1 105 ? -9.172 68.369 -20.986 1.00 22.79 105 GLU B N 1
ATOM 2650 C CA . GLU B 1 105 ? -9.321 69.471 -21.933 1.00 23.12 105 GLU B CA 1
ATOM 2651 C C . GLU B 1 105 ? -10.784 69.880 -22.135 1.00 23.42 105 GLU B C 1
ATOM 2652 O O . GLU B 1 105 ? -11.068 70.906 -22.756 1.00 22.20 105 GLU B O 1
ATOM 2658 N N . ASN B 1 106 ? -11.711 69.084 -21.605 1.00 22.50 106 ASN B N 1
ATOM 2659 C CA . ASN B 1 106 ? -13.138 69.316 -21.800 1.00 23.26 106 ASN B CA 1
ATOM 2660 C C . ASN B 1 106 ? -13.826 70.145 -20.678 1.00 23.39 106 ASN B C 1
ATOM 2661 O O . ASN B 1 106 ? -13.293 70.303 -19.570 1.00 23.03 106 ASN B O 1
ATOM 2666 N N . GLU B 1 107 ? -15.022 70.671 -20.966 1.00 23.61 107 GLU B N 1
ATOM 2667 C CA . GLU B 1 107 ? -15.781 71.392 -19.940 1.00 22.35 107 GLU B CA 1
ATOM 2668 C C . GLU B 1 107 ? -15.937 70.421 -18.752 1.00 22.73 107 GLU B C 1
ATOM 2669 O O . GLU B 1 107 ? -16.376 69.268 -18.930 1.00 21.64 107 GLU B O 1
ATOM 2675 N N . PRO B 1 108 ? -15.481 70.860 -17.554 1.00 22.37 108 PRO B N 1
ATOM 2676 C CA . PRO B 1 108 ? -15.323 69.939 -16.426 1.00 21.82 108 PRO B CA 1
ATOM 2677 C C . PRO B 1 108 ? -16.603 69.349 -15.856 1.00 20.34 108 PRO B C 1
ATOM 2678 O O . PRO B 1 108 ? -16.551 68.209 -15.452 1.00 20.95 108 PRO B O 1
ATOM 2682 N N . GLN B 1 109 ? -17.700 70.103 -15.779 1.00 19.68 109 GLN B N 1
ATOM 2683 C CA . GLN B 1 109 ? -18.949 69.568 -15.211 1.00 20.35 109 GLN B CA 1
ATOM 2684 C C . GLN B 1 109 ? -19.493 68.404 -16.058 1.00 19.84 109 GLN B C 1
ATOM 2685 O O . GLN B 1 109 ? -19.861 67.370 -15.519 1.00 20.24 109 GLN B O 1
ATOM 2691 N N . ALA B 1 110 ? -19.565 68.597 -17.371 1.00 20.52 110 ALA B N 1
ATOM 2692 C CA . ALA B 1 110 ? -19.994 67.522 -18.300 1.00 20.07 110 ALA B CA 1
ATOM 2693 C C . ALA B 1 110 ? -18.974 66.369 -18.330 1.00 20.19 110 ALA B C 1
ATOM 2694 O O . ALA B 1 110 ? -19.344 65.208 -18.487 1.00 19.83 110 ALA B O 1
ATOM 2696 N N . GLU B 1 111 ? -17.694 66.678 -18.160 1.00 19.35 111 GLU B N 1
ATOM 2697 C CA . GLU B 1 111 ? -16.685 65.628 -18.110 1.00 19.49 111 GLU B CA 1
ATOM 2698 C C . GLU B 1 111 ? -16.826 64.778 -16.846 1.00 19.73 111 GLU B C 1
ATOM 2699 O O . GLU B 1 111 ? -16.719 63.556 -16.918 1.00 20.16 111 GLU B O 1
ATOM 2705 N N . ALA B 1 112 ? -17.061 65.415 -15.702 1.00 19.83 112 ALA B N 1
ATOM 2706 C CA . ALA B 1 112 ? -17.309 64.666 -14.450 1.00 20.68 112 ALA B CA 1
ATOM 2707 C C . ALA B 1 112 ? -18.481 63.698 -14.633 1.00 20.00 112 ALA B C 1
ATOM 2708 O O . ALA B 1 112 ? -18.407 62.564 -14.183 1.00 20.41 112 ALA B O 1
ATOM 2710 N N . GLU B 1 113 ? -19.554 64.165 -15.289 1.00 20.78 113 GLU B N 1
ATOM 2711 C CA . GLU B 1 113 ? -20.688 63.302 -15.635 1.00 20.61 113 GLU B CA 1
ATOM 2712 C C . GLU B 1 113 ? -20.320 62.163 -16.590 1.00 20.32 113 GLU B C 1
ATOM 2713 O O . GLU B 1 113 ? -20.741 61.026 -16.367 1.00 19.45 113 GLU B O 1
ATOM 2719 N N . ARG B 1 114 ? -19.565 62.448 -17.656 1.00 20.95 114 ARG B N 1
ATOM 2720 C CA . ARG B 1 114 ? -19.140 61.366 -18.592 1.00 19.44 114 ARG B CA 1
ATOM 2721 C C . ARG B 1 114 ? -18.282 60.314 -17.862 1.00 20.10 114 ARG B C 1
ATOM 2722 O O . ARG B 1 114 ? -18.413 59.092 -18.070 1.00 19.98 114 ARG B O 1
ATOM 2730 N N . PHE B 1 115 ? -17.337 60.816 -17.077 1.00 19.71 115 PHE B N 1
ATOM 2731 C CA . PHE B 1 115 ? -16.419 59.990 -16.293 1.00 19.92 115 PHE B CA 1
ATOM 2732 C C . PHE B 1 115 ? -17.200 59.050 -15.334 1.00 19.73 115 PHE B C 1
ATOM 2733 O O . PHE B 1 115 ? -16.953 57.846 -15.275 1.00 19.49 115 PHE B O 1
ATOM 2741 N N . ALA B 1 116 ? -18.181 59.606 -14.624 1.00 19.23 116 ALA B N 1
ATOM 2742 C CA . ALA B 1 116 ? -19.035 58.842 -13.722 1.00 19.34 116 ALA B CA 1
ATOM 2743 C C . ALA B 1 116 ? -19.828 57.759 -14.506 1.00 20.03 116 ALA B C 1
ATOM 2744 O O . ALA B 1 116 ? -19.946 56.627 -14.042 1.00 19.59 116 ALA B O 1
ATOM 2746 N N . GLN B 1 117 ? -20.406 58.146 -15.649 1.00 20.05 117 GLN B N 1
ATOM 2747 C CA A GLN B 1 117 ? -21.150 57.170 -16.435 0.50 20.57 117 GLN B CA 1
ATOM 2748 C CA B GLN B 1 117 ? -21.132 57.239 -16.552 0.50 19.87 117 GLN B CA 1
ATOM 2749 C C . GLN B 1 117 ? -20.257 56.062 -16.976 1.00 20.12 117 GLN B C 1
ATOM 2750 O O . GLN B 1 117 ? -20.689 54.911 -16.998 1.00 20.13 117 GLN B O 1
ATOM 2761 N N . ALA B 1 118 ? -19.022 56.385 -17.373 1.00 20.02 118 ALA B N 1
ATOM 2762 C CA . ALA B 1 118 ? -18.077 55.349 -17.823 1.00 19.56 118 ALA B CA 1
ATOM 2763 C C . ALA B 1 118 ? -17.744 54.366 -16.716 1.00 19.88 118 ALA B C 1
ATOM 2764 O O . ALA B 1 118 ? -17.815 53.158 -16.919 1.00 19.35 118 ALA B O 1
ATOM 2774 N N . ALA B 1 120 ? -19.513 53.645 -14.022 1.00 22.20 120 ALA B N 1
ATOM 2775 C CA . ALA B 1 120 ? -20.705 52.874 -13.700 1.00 22.05 120 ALA B CA 1
ATOM 2776 C C . ALA B 1 120 ? -21.029 51.854 -14.810 1.00 21.68 120 ALA B C 1
ATOM 2777 O O . ALA B 1 120 ? -21.501 50.735 -14.522 1.00 20.93 120 ALA B O 1
ATOM 2779 N N . HIS B 1 121 ? -20.759 52.224 -16.063 1.00 20.54 121 HIS B N 1
ATOM 2780 C CA . HIS B 1 121 ? -21.043 51.310 -17.181 1.00 20.95 121 HIS B CA 1
ATOM 2781 C C . HIS B 1 121 ? -20.038 50.142 -17.238 1.00 21.02 121 HIS B C 1
ATOM 2782 O O . HIS B 1 121 ? -20.422 48.990 -17.461 1.00 21.06 121 HIS B O 1
ATOM 2789 N N . VAL B 1 122 ? -18.757 50.441 -17.048 1.00 20.42 122 VAL B N 1
ATOM 2790 C CA . VAL B 1 122 ? -17.700 49.455 -17.323 1.00 20.32 122 VAL B CA 1
ATOM 2791 C C . VAL B 1 122 ? -17.405 48.585 -16.085 1.00 20.48 122 VAL B C 1
ATOM 2792 O O . VAL B 1 122 ? -17.253 47.363 -16.189 1.00 20.02 122 VAL B O 1
ATOM 2796 N N . ILE B 1 123 ? -17.355 49.218 -14.913 1.00 20.10 123 ILE B N 1
ATOM 2797 C CA . ILE B 1 123 ? -16.866 48.530 -13.716 1.00 20.55 123 ILE B CA 1
ATOM 2798 C C . ILE B 1 123 ? -18.040 47.862 -12.992 1.00 21.14 123 ILE B C 1
ATOM 2799 O O . ILE B 1 123 ? -19.089 48.484 -12.844 1.00 21.25 123 ILE B O 1
ATOM 2804 N N . PRO B 1 124 ? -17.866 46.600 -12.526 1.00 22.41 124 PRO B N 1
ATOM 2805 C CA . PRO B 1 124 ? -18.911 45.994 -11.702 1.00 22.94 124 PRO B CA 1
ATOM 2806 C C . PRO B 1 124 ? -19.342 46.932 -10.565 1.00 23.59 124 PRO B C 1
ATOM 2807 O O . PRO B 1 124 ? -18.501 47.607 -9.949 1.00 22.17 124 PRO B O 1
ATOM 2811 N N . THR B 1 125 ? -20.641 46.979 -10.316 1.00 24.06 125 THR B N 1
ATOM 2812 C CA . THR B 1 125 ? -21.191 47.897 -9.330 1.00 25.84 125 THR B CA 1
ATOM 2813 C C . THR B 1 125 ? -21.800 47.152 -8.133 1.00 27.11 125 THR B C 1
ATOM 2814 O O . THR B 1 125 ? -22.148 45.954 -8.209 1.00 26.67 125 THR B O 1
ATOM 2818 N N . GLU B 1 126 ? -21.891 47.867 -7.018 1.00 28.05 126 GLU B N 1
ATOM 2819 C CA . GLU B 1 126 ? -22.575 47.379 -5.837 1.00 30.68 126 GLU B CA 1
ATOM 2820 C C . GLU B 1 126 ? -23.406 48.554 -5.378 1.00 29.81 126 GLU B C 1
ATOM 2821 O O . GLU B 1 126 ? -22.861 49.623 -5.080 1.00 28.96 126 GLU B O 1
ATOM 2827 N N . ASN B 1 127 ? -24.733 48.381 -5.389 1.00 30.27 127 ASN B N 1
ATOM 2828 C CA . ASN B 1 127 ? -25.633 49.483 -5.079 1.00 30.61 127 ASN B CA 1
ATOM 2829 C C . ASN B 1 127 ? -25.458 50.708 -5.996 1.00 30.04 127 ASN B C 1
ATOM 2830 O O . ASN B 1 127 ? -25.568 51.861 -5.548 1.00 30.27 127 ASN B O 1
ATOM 2835 N N . GLY B 1 128 ? -25.201 50.447 -7.279 1.00 29.10 128 GLY B N 1
ATOM 2836 C CA . GLY B 1 128 ? -24.974 51.489 -8.302 1.00 27.67 128 GLY B CA 1
ATOM 2837 C C . GLY B 1 128 ? -23.591 52.131 -8.318 1.00 26.65 128 GLY B C 1
ATOM 2838 O O . GLY B 1 128 ? -23.268 52.920 -9.208 1.00 26.94 128 GLY B O 1
ATOM 2839 N N . THR B 1 129 ? -22.767 51.827 -7.327 1.00 25.11 129 THR B N 1
ATOM 2840 C CA . THR B 1 129 ? -21.423 52.422 -7.248 1.00 23.69 129 THR B CA 1
ATOM 2841 C C . THR B 1 129 ? -20.403 51.462 -7.830 1.00 23.35 129 THR B C 1
ATOM 2842 O O . THR B 1 129 ? -20.352 50.309 -7.395 1.00 22.54 129 THR B O 1
ATOM 2846 N N . PRO B 1 130 ? -19.542 51.938 -8.761 1.00 22.63 130 PRO B N 1
ATOM 2847 C CA . PRO B 1 130 ? -18.443 51.108 -9.217 1.00 22.04 130 PRO B CA 1
ATOM 2848 C C . PRO B 1 130 ? -17.551 50.656 -8.056 1.00 21.95 130 PRO B C 1
ATOM 2849 O O . PRO B 1 130 ? -17.182 51.463 -7.183 1.00 21.54 130 PRO B O 1
ATOM 2853 N N . VAL B 1 131 ? -17.176 49.386 -8.103 1.00 20.15 131 VAL B N 1
ATOM 2854 C CA . VAL B 1 131 ? -16.296 48.784 -7.112 1.00 20.80 131 VAL B CA 1
ATOM 2855 C C . VAL B 1 131 ? -14.904 48.587 -7.718 1.00 20.60 131 VAL B C 1
ATOM 2856 O O . VAL B 1 131 ? -14.665 47.659 -8.471 1.00 20.96 131 VAL B O 1
ATOM 2860 N N . PHE B 1 132 ? -13.979 49.457 -7.358 1.00 20.70 132 PHE B N 1
ATOM 2861 C CA . PHE B 1 132 ? -12.609 49.298 -7.809 1.00 20.26 132 PHE B CA 1
ATOM 2862 C C . PHE B 1 132 ? -11.929 48.140 -7.120 1.00 20.66 132 PHE B C 1
ATOM 2863 O O . PHE B 1 132 ? -12.134 47.908 -5.937 1.00 19.83 132 PHE B O 1
ATOM 2871 N N . ASP B 1 133 ? -11.101 47.431 -7.861 1.00 20.54 133 ASP B N 1
ATOM 2872 C CA . ASP B 1 133 ? -10.267 46.416 -7.237 1.00 21.12 133 ASP B CA 1
ATOM 2873 C C . ASP B 1 133 ? -9.176 47.051 -6.382 1.00 20.95 133 ASP B C 1
ATOM 2874 O O . ASP B 1 133 ? -8.814 46.521 -5.316 1.00 19.91 133 ASP B O 1
ATOM 2879 N N . TRP B 1 134 ? -8.648 48.174 -6.854 1.00 20.76 134 TRP B N 1
ATOM 2880 C CA . TRP B 1 134 ? -7.507 48.836 -6.193 1.00 20.89 134 TRP B CA 1
ATOM 2881 C C . TRP B 1 134 ? -7.457 50.326 -6.505 1.00 21.69 134 TRP B C 1
ATOM 2882 O O . TRP B 1 134 ? -7.446 50.733 -7.682 1.00 21.92 134 TRP B O 1
ATOM 2893 N N . ILE B 1 135 ? -7.439 51.152 -5.462 1.00 20.65 135 ILE B N 1
ATOM 2894 C CA . ILE B 1 135 ? -7.273 52.589 -5.650 1.00 20.24 135 ILE B CA 1
ATOM 2895 C C . ILE B 1 135 ? -5.979 53.025 -4.988 1.00 20.93 135 ILE B C 1
ATOM 2896 O O . ILE B 1 135 ? -5.819 52.851 -3.762 1.00 20.50 135 ILE B O 1
ATOM 2901 N N . LEU B 1 136 ? -5.063 53.573 -5.797 1.00 20.21 136 LEU B N 1
ATOM 2902 C CA . LEU B 1 136 ? -3.816 54.162 -5.289 1.00 21.58 136 LEU B CA 1
ATOM 2903 C C . LEU B 1 136 ? -4.000 55.643 -4.994 1.00 21.57 136 LEU B C 1
ATOM 2904 O O . LEU B 1 136 ? -4.349 56.394 -5.891 1.00 22.67 136 LEU B O 1
ATOM 2909 N N . LEU B 1 137 ? -3.687 56.067 -3.770 1.00 21.37 137 LEU B N 1
ATOM 2910 C CA . LEU B 1 137 ? -3.992 57.404 -3.306 1.00 21.42 137 LEU B CA 1
ATOM 2911 C C . LEU B 1 137 ? -2.758 58.105 -2.764 1.00 21.35 137 LEU B C 1
ATOM 2912 O O . LEU B 1 137 ? -1.850 57.473 -2.256 1.00 21.83 137 LEU B O 1
ATOM 2917 N N . GLY B 1 138 ? -2.750 59.426 -2.866 1.00 21.94 138 GLY B N 1
ATOM 2918 C CA . GLY B 1 138 ? -1.745 60.236 -2.195 1.00 22.22 138 GLY B CA 1
ATOM 2919 C C . GLY B 1 138 ? -2.335 60.900 -0.960 1.00 22.92 138 GLY B C 1
ATOM 2920 O O . GLY B 1 138 ? -3.566 60.901 -0.751 1.00 21.47 138 GLY B O 1
ATOM 2921 N N . VAL B 1 139 ? -1.457 61.493 -0.148 1.00 21.82 139 VAL B N 1
ATOM 2922 C CA . VAL B 1 139 ? -1.893 62.283 0.993 1.00 22.49 139 VAL B CA 1
ATOM 2923 C C . VAL B 1 139 ? -1.056 63.548 0.972 1.00 22.71 139 VAL B C 1
ATOM 2924 O O . VAL B 1 139 ? 0.160 63.478 1.103 1.00 22.62 139 VAL B O 1
ATOM 2928 N N . GLY B 1 140 ? -1.696 64.696 0.781 1.00 23.23 140 GLY B N 1
ATOM 2929 C CA . GLY B 1 140 ? -0.964 65.943 0.698 1.00 22.94 140 GLY B CA 1
ATOM 2930 C C . GLY B 1 140 ? -0.564 66.396 2.090 1.00 24.07 140 GLY B C 1
ATOM 2931 O O . GLY B 1 140 ? -1.024 65.838 3.094 1.00 23.85 140 GLY B O 1
ATOM 2932 N N . ALA B 1 141 ? 0.247 67.455 2.155 1.00 24.09 141 ALA B N 1
ATOM 2933 C CA . ALA B 1 141 ? 0.677 68.012 3.432 1.00 24.62 141 ALA B CA 1
ATOM 2934 C C . ALA B 1 141 ? -0.537 68.605 4.143 1.00 24.41 141 ALA B C 1
ATOM 2935 O O . ALA B 1 141 ? -0.518 68.789 5.346 1.00 25.03 141 ALA B O 1
ATOM 2937 N N . ASP B 1 142 ? -1.604 68.869 3.395 1.00 24.55 142 ASP B N 1
ATOM 2938 C CA . ASP B 1 142 ? -2.855 69.383 3.969 1.00 23.52 142 ASP B CA 1
ATOM 2939 C C . ASP B 1 142 ? -3.856 68.248 4.262 1.00 22.78 142 ASP B C 1
ATOM 2940 O O . ASP B 1 142 ? -4.987 68.508 4.613 1.00 22.64 142 ASP B O 1
ATOM 2945 N N . GLY B 1 143 ? -3.437 66.994 4.083 1.00 22.63 143 GLY B N 1
ATOM 2946 C CA . GLY B 1 143 ? -4.322 65.846 4.311 1.00 21.81 143 GLY B CA 1
ATOM 2947 C C . GLY B 1 143 ? -5.267 65.483 3.176 1.00 22.12 143 GLY B C 1
ATOM 2948 O O . GLY B 1 143 ? -6.066 64.535 3.309 1.00 21.50 143 GLY B O 1
ATOM 2949 N N . HIS B 1 144 ? -5.209 66.216 2.057 1.00 21.69 144 HIS B N 1
ATOM 2950 C CA . HIS B 1 144 ? -6.094 65.867 0.944 1.00 21.44 144 HIS B CA 1
ATOM 2951 C C . HIS B 1 144 ? -5.722 64.557 0.240 1.00 21.29 144 HIS B C 1
ATOM 2952 O O . HIS B 1 144 ? -4.580 64.112 0.299 1.00 21.67 144 HIS B O 1
ATOM 2959 N N . THR B 1 145 ? -6.690 63.973 -0.461 1.00 20.76 145 THR B N 1
ATOM 2960 C CA . THR B 1 145 ? -6.417 62.781 -1.257 1.00 20.70 145 THR B CA 1
ATOM 2961 C C . THR B 1 145 ? -7.250 62.916 -2.516 1.00 20.67 145 THR B C 1
ATOM 2962 O O . THR B 1 145 ? -8.278 63.610 -2.466 1.00 20.31 145 THR B O 1
ATOM 2966 N N . ALA B 1 146 ? -6.805 62.303 -3.626 1.00 19.41 146 ALA B N 1
ATOM 2967 C CA . ALA B 1 146 ? -7.400 62.577 -4.952 1.00 20.80 146 ALA B CA 1
ATOM 2968 C C . ALA B 1 146 ? -7.492 64.103 -5.080 1.00 20.59 146 ALA B C 1
ATOM 2969 O O . ALA B 1 146 ? -6.527 64.762 -4.745 1.00 22.48 146 ALA B O 1
ATOM 2971 N N . SER B 1 147 ? -8.610 64.683 -5.520 1.00 19.76 147 SER B N 1
ATOM 2972 C CA . SER B 1 147 ? -8.778 66.147 -5.341 1.00 20.26 147 SER B CA 1
ATOM 2973 C C . SER B 1 147 ? -9.939 66.503 -4.416 1.00 20.93 147 SER B C 1
ATOM 2974 O O . SER B 1 147 ? -10.754 67.412 -4.713 1.00 19.39 147 SER B O 1
ATOM 2977 N N . LEU B 1 148 ? -10.006 65.759 -3.304 1.00 21.16 148 LEU B N 1
ATOM 2978 C CA . LEU B 1 148 ? -10.915 66.014 -2.182 1.00 21.24 148 LEU B CA 1
ATOM 2979 C C . LEU B 1 148 ? -10.092 66.722 -1.127 1.00 22.02 148 LEU B C 1
ATOM 2980 O O . LEU B 1 148 ? -9.198 66.102 -0.501 1.00 20.72 148 LEU B O 1
ATOM 2985 N N . PHE B 1 149 ? -10.371 68.024 -0.954 1.00 21.60 149 PHE B N 1
ATOM 2986 C CA . PHE B 1 149 ? -9.583 68.906 -0.107 1.00 22.58 149 PHE B CA 1
ATOM 2987 C C . PHE B 1 149 ? -10.285 69.174 1.233 1.00 23.50 149 PHE B C 1
ATOM 2988 O O . PHE B 1 149 ? -11.509 69.097 1.293 1.00 22.63 149 PHE B O 1
ATOM 2996 N N . PRO B 1 150 ? -9.501 69.424 2.300 1.00 24.56 150 PRO B N 1
ATOM 2997 C CA . PRO B 1 150 ? -10.066 69.718 3.631 1.00 26.18 150 PRO B CA 1
ATOM 2998 C C . PRO B 1 150 ? -10.939 70.959 3.531 1.00 28.28 150 PRO B C 1
ATOM 2999 O O . PRO B 1 150 ? -10.585 71.914 2.826 1.00 29.26 150 PRO B O 1
ATOM 3003 N N . GLY B 1 151 ? -12.115 70.911 4.147 1.00 29.48 151 GLY B N 1
ATOM 3004 C CA . GLY B 1 151 ? -13.080 71.988 4.005 1.00 31.00 151 GLY B CA 1
ATOM 3005 C C . GLY B 1 151 ? -13.903 72.054 2.724 1.00 31.17 151 GLY B C 1
ATOM 3006 O O . GLY B 1 151 ? -14.835 72.837 2.678 1.00 33.15 151 GLY B O 1
ATOM 3007 N N . GLN B 1 152 ? -13.596 71.265 1.691 1.00 29.83 152 GLN B N 1
ATOM 3008 C CA . GLN B 1 152 ? -14.365 71.275 0.428 1.00 29.54 152 GLN B CA 1
ATOM 3009 C C . GLN B 1 152 ? -15.077 69.972 0.191 1.00 28.84 152 GLN B C 1
ATOM 3010 O O . GLN B 1 152 ? -15.843 69.848 -0.760 1.00 29.59 152 GLN B O 1
ATOM 3016 N N . THR B 1 153 ? -14.788 68.966 1.001 1.00 26.77 153 THR B N 1
ATOM 3017 C CA . THR B 1 153 ? -15.231 67.654 0.669 1.00 26.77 153 THR B CA 1
ATOM 3018 C C . THR B 1 153 ? -16.605 67.450 1.291 1.00 27.09 153 THR B C 1
ATOM 3019 O O . THR B 1 153 ? -16.786 67.706 2.472 1.00 26.67 153 THR B O 1
ATOM 3023 N N . ASP B 1 154 ? -17.558 67.019 0.469 1.00 27.53 154 ASP B N 1
ATOM 3024 C CA . ASP B 1 154 ? -18.876 66.612 0.925 1.00 28.57 154 ASP B CA 1
ATOM 3025 C C . ASP B 1 154 ? -18.845 65.097 1.008 1.00 29.28 154 ASP B C 1
ATOM 3026 O O . ASP B 1 154 ? -18.874 64.410 -0.020 1.00 29.58 154 ASP B O 1
ATOM 3031 N N . TYR B 1 155 ? -18.772 64.573 2.232 1.00 29.93 155 TYR B N 1
ATOM 3032 C CA . TYR B 1 155 ? -18.694 63.117 2.458 1.00 30.85 155 TYR B CA 1
ATOM 3033 C C . TYR B 1 155 ? -20.035 62.433 2.250 1.00 31.50 155 TYR B C 1
ATOM 3034 O O . TYR B 1 155 ? -20.116 61.214 2.300 1.00 34.51 155 TYR B O 1
ATOM 3043 N N . ALA B 1 156 ? -21.097 63.194 2.041 1.00 30.36 156 ALA B N 1
ATOM 3044 C CA . ALA B 1 156 ? -22.363 62.574 1.726 1.00 29.72 156 ALA B CA 1
ATOM 3045 C C . ALA B 1 156 ? -22.704 62.749 0.262 1.00 28.55 156 ALA B C 1
ATOM 3046 O O . ALA B 1 156 ? -23.863 62.567 -0.112 1.00 28.50 156 ALA B O 1
ATOM 3048 N N . ASP B 1 157 ? -21.724 63.114 -0.567 1.00 27.42 157 ASP B N 1
ATOM 3049 C CA . ASP B 1 157 ? -22.022 63.336 -2.012 1.00 26.90 157 ASP B CA 1
ATOM 3050 C C . ASP B 1 157 ? -22.444 61.994 -2.610 1.00 26.54 157 ASP B C 1
ATOM 3051 O O . ASP B 1 157 ? -21.702 60.997 -2.531 1.00 25.86 157 ASP B O 1
ATOM 3056 N N . ALA B 1 158 ? -23.626 61.968 -3.203 1.00 25.43 158 ALA B N 1
ATOM 3057 C CA . ALA B 1 158 ? -24.120 60.734 -3.815 1.00 25.01 158 ALA B CA 1
ATOM 3058 C C . ALA B 1 158 ? -23.601 60.487 -5.236 1.00 24.46 158 ALA B C 1
ATOM 3059 O O . ALA B 1 158 ? -23.710 59.366 -5.740 1.00 25.00 158 ALA B O 1
ATOM 3061 N N . ASN B 1 159 ? -23.044 61.523 -5.875 1.00 23.39 159 ASN B N 1
ATOM 3062 C CA . ASN B 1 159 ? -22.418 61.398 -7.190 1.00 23.44 159 ASN B CA 1
ATOM 3063 C C . ASN B 1 159 ? -21.115 60.607 -7.111 1.00 22.35 159 ASN B C 1
ATOM 3064 O O . ASN B 1 159 ? -20.531 60.430 -6.012 1.00 22.43 159 ASN B O 1
ATOM 3069 N N . LEU B 1 160 ? -20.633 60.170 -8.268 1.00 21.30 160 LEU B N 1
ATOM 3070 C CA . LEU B 1 160 ? -19.428 59.330 -8.312 1.00 20.90 160 LEU B CA 1
ATOM 3071 C C . LEU B 1 160 ? -18.206 60.195 -8.582 1.00 20.68 160 LEU B C 1
ATOM 3072 O O . LEU B 1 160 ? -17.054 59.728 -8.499 1.00 20.19 160 LEU B O 1
ATOM 3077 N N . SER B 1 161 ? -18.462 61.447 -8.974 1.00 19.92 161 SER B N 1
ATOM 3078 C CA . SER B 1 161 ? -17.379 62.335 -9.333 1.00 19.98 161 SER B CA 1
ATOM 3079 C C . SER B 1 161 ? -17.811 63.769 -9.003 1.00 20.05 161 SER B C 1
ATOM 3080 O O . SER B 1 161 ? -19.000 64.041 -8.810 1.00 18.63 161 SER B O 1
ATOM 3083 N N . VAL B 1 162 ? -16.825 64.662 -8.925 1.00 20.06 162 VAL B N 1
ATOM 3084 C CA . VAL B 1 162 ? -17.063 66.058 -8.553 1.00 20.92 162 VAL B CA 1
ATOM 3085 C C . VAL B 1 162 ? -16.024 66.931 -9.245 1.00 21.26 162 VAL B C 1
ATOM 3086 O O . VAL B 1 162 ? -14.877 66.497 -9.450 1.00 21.96 162 VAL B O 1
ATOM 3090 N N . VAL B 1 163 ? -16.410 68.156 -9.595 1.00 21.09 163 VAL B N 1
ATOM 3091 C CA . VAL B 1 163 ? -15.421 69.165 -10.016 1.00 20.97 163 VAL B CA 1
ATOM 3092 C C . VAL B 1 163 ? -14.978 69.953 -8.776 1.00 21.43 163 VAL B C 1
ATOM 3093 O O . VAL B 1 163 ? -15.802 70.583 -8.114 1.00 20.18 163 VAL B O 1
ATOM 3097 N N . ALA B 1 164 ? -13.672 69.919 -8.478 1.00 21.36 164 ALA B N 1
ATOM 3098 C CA . ALA B 1 164 ? -13.122 70.561 -7.265 1.00 21.50 164 ALA B CA 1
ATOM 3099 C C . ALA B 1 164 ? -12.020 71.508 -7.716 1.00 22.19 164 ALA B C 1
ATOM 3100 O O . ALA B 1 164 ? -11.500 71.346 -8.827 1.00 23.97 164 ALA B O 1
ATOM 3102 N N . SER B 1 165 ? -11.655 72.491 -6.902 1.00 21.00 165 SER B N 1
ATOM 3103 C CA . SER B 1 165 ? -10.576 73.403 -7.309 1.00 21.35 165 SER B CA 1
ATOM 3104 C C . SER B 1 165 ? -9.442 73.297 -6.302 1.00 22.30 165 SER B C 1
ATOM 3105 O O . SER B 1 165 ? -9.685 73.127 -5.118 1.00 23.41 165 SER B O 1
ATOM 3108 N N . HIS B 1 166 ? -8.201 73.377 -6.758 1.00 22.71 166 HIS B N 1
ATOM 3109 C CA . HIS B 1 166 ? -7.090 73.444 -5.815 1.00 22.56 166 HIS B CA 1
ATOM 3110 C C . HIS B 1 166 ? -7.204 74.681 -4.903 1.00 21.73 166 HIS B C 1
ATOM 3111 O O . HIS B 1 166 ? -7.371 75.789 -5.396 1.00 21.18 166 HIS B O 1
ATOM 3118 N N . PRO B 1 167 ? -7.093 74.492 -3.558 1.00 21.85 167 PRO B N 1
ATOM 3119 C CA . PRO B 1 167 ? -7.304 75.629 -2.638 1.00 22.29 167 PRO B CA 1
ATOM 3120 C C . PRO B 1 167 ? -6.305 76.775 -2.763 1.00 22.12 167 PRO B C 1
ATOM 3121 O O . PRO B 1 167 ? -6.608 77.891 -2.348 1.00 21.65 167 PRO B O 1
ATOM 3125 N N . GLU B 1 168 ? -5.121 76.512 -3.307 1.00 21.91 168 GLU B N 1
ATOM 3126 C CA . GLU B 1 168 ? -4.137 77.587 -3.466 1.00 23.75 168 GLU B CA 1
ATOM 3127 C C . GLU B 1 168 ? -4.118 78.151 -4.870 1.00 21.41 168 GLU B C 1
ATOM 3128 O O . GLU B 1 168 ? -4.060 79.355 -5.047 1.00 20.48 168 GLU B O 1
ATOM 3134 N N . SER B 1 169 ? -4.085 77.269 -5.871 1.00 20.63 169 SER B N 1
ATOM 3135 C CA . SER B 1 169 ? -3.892 77.717 -7.260 1.00 20.68 169 SER B CA 1
ATOM 3136 C C . SER B 1 169 ? -5.190 78.025 -7.987 1.00 20.54 169 SER B C 1
ATOM 3137 O O . SER B 1 169 ? -5.166 78.701 -8.997 1.00 20.74 169 SER B O 1
ATOM 3140 N N . GLY B 1 170 ? -6.308 77.496 -7.503 1.00 20.97 170 GLY B N 1
ATOM 3141 C CA . GLY B 1 170 ? -7.582 77.628 -8.230 1.00 21.39 170 GLY B CA 1
ATOM 3142 C C . GLY B 1 170 ? -7.702 76.701 -9.443 1.00 21.93 170 GLY B C 1
ATOM 3143 O O . GLY B 1 170 ? -8.697 76.744 -10.179 1.00 21.57 170 GLY B O 1
ATOM 3144 N N . GLN B 1 171 ? -6.711 75.827 -9.656 1.00 21.41 171 GLN B N 1
ATOM 3145 C CA . GLN B 1 171 ? -6.777 74.904 -10.763 1.00 20.11 171 GLN B CA 1
ATOM 3146 C C . GLN B 1 171 ? -7.956 73.936 -10.626 1.00 20.26 171 GLN B C 1
ATOM 3147 O O . GLN B 1 171 ? -8.175 73.381 -9.543 1.00 21.15 171 GLN B O 1
ATOM 3153 N N . LEU B 1 172 ? -8.694 73.709 -11.711 1.00 18.74 172 LEU B N 1
ATOM 3154 C CA . LEU B 1 172 ? -9.821 72.774 -11.668 1.00 19.16 172 LEU B CA 1
ATOM 3155 C C . LEU B 1 172 ? -9.335 71.361 -11.841 1.00 20.38 172 LEU B C 1
ATOM 3156 O O . LEU B 1 172 ? -8.381 71.102 -12.588 1.00 20.34 172 LEU B O 1
ATOM 3161 N N . ARG B 1 173 ? -9.961 70.459 -11.083 1.00 20.28 173 ARG B N 1
ATOM 3162 C CA . ARG B 1 173 ? -9.736 69.033 -11.234 1.00 22.03 173 ARG B CA 1
ATOM 3163 C C . ARG B 1 173 ? -11.078 68.318 -11.257 1.00 21.94 173 ARG B C 1
ATOM 3164 O O . ARG B 1 173 ? -12.084 68.818 -10.698 1.00 21.46 173 ARG B O 1
ATOM 3172 N N . VAL B 1 174 ? -11.092 67.169 -11.934 1.00 21.18 174 VAL B N 1
ATOM 3173 C CA . VAL B 1 174 ? -12.226 66.257 -11.841 1.00 21.30 174 VAL B CA 1
ATOM 3174 C C . VAL B 1 174 ? -11.747 65.166 -10.918 1.00 21.42 174 VAL B C 1
ATOM 3175 O O . VAL B 1 174 ? -10.649 64.619 -11.114 1.00 21.90 174 VAL B O 1
ATOM 3179 N N . SER B 1 175 ? -12.543 64.872 -9.897 1.00 20.68 175 SER B N 1
ATOM 3180 C CA . SER B 1 175 ? -12.139 63.893 -8.897 1.00 20.10 175 SER B CA 1
ATOM 3181 C C . SER B 1 175 ? -13.190 62.804 -8.684 1.00 19.81 175 SER B C 1
ATOM 3182 O O . SER B 1 175 ? -14.389 63.057 -8.801 1.00 20.73 175 SER B O 1
ATOM 3185 N N . LYS B 1 176 ? -12.751 61.601 -8.334 1.00 19.79 176 LYS B N 1
ATOM 3186 C CA . LYS B 1 176 ? -13.667 60.671 -7.654 1.00 20.95 176 LYS B CA 1
ATOM 3187 C C . LYS B 1 176 ? -14.229 61.329 -6.387 1.00 20.79 176 LYS B C 1
ATOM 3188 O O . LYS B 1 176 ? -13.542 62.105 -5.742 1.00 21.62 176 LYS B O 1
ATOM 3194 N N . THR B 1 177 ? -15.441 60.967 -6.002 1.00 21.24 177 THR B N 1
ATOM 3195 C CA . THR B 1 177 ? -15.993 61.372 -4.698 1.00 20.68 177 THR B CA 1
ATOM 3196 C C . THR B 1 177 ? -15.583 60.380 -3.605 1.00 21.24 177 THR B C 1
ATOM 3197 O O . THR B 1 177 ? -15.115 59.282 -3.909 1.00 20.32 177 THR B O 1
ATOM 3201 N N . ALA B 1 178 ? -15.731 60.757 -2.332 1.00 21.13 178 ALA B N 1
ATOM 3202 C CA . ALA B 1 178 ? -15.438 59.802 -1.247 1.00 22.05 178 ALA B CA 1
ATOM 3203 C C . ALA B 1 178 ? -16.192 58.459 -1.412 1.00 21.72 178 ALA B C 1
ATOM 3204 O O . ALA B 1 178 ? -15.640 57.407 -1.080 1.00 22.13 178 ALA B O 1
ATOM 3206 N N . LYS B 1 179 ? -17.449 58.523 -1.884 1.00 21.20 179 LYS B N 1
ATOM 3207 C CA . LYS B 1 179 ? -18.327 57.350 -2.097 1.00 21.85 179 LYS B CA 1
ATOM 3208 C C . LYS B 1 179 ? -17.604 56.237 -2.883 1.00 20.54 179 LYS B C 1
ATOM 3209 O O . LYS B 1 179 ? -17.706 55.067 -2.566 1.00 19.67 179 LYS B O 1
ATOM 3215 N N . VAL B 1 180 ? -16.899 56.621 -3.945 1.00 20.40 180 VAL B N 1
ATOM 3216 C CA . VAL B 1 180 ? -16.210 55.643 -4.791 1.00 21.05 180 VAL B CA 1
ATOM 3217 C C . VAL B 1 180 ? -15.011 55.046 -4.064 1.00 22.11 180 VAL B C 1
ATOM 3218 O O . VAL B 1 180 ? -14.787 53.810 -4.083 1.00 22.83 180 VAL B O 1
ATOM 3222 N N . LEU B 1 181 ? -14.243 55.894 -3.380 1.00 22.31 181 LEU B N 1
ATOM 3223 C CA . LEU B 1 181 ? -13.135 55.372 -2.566 1.00 22.05 181 LEU B CA 1
ATOM 3224 C C . LEU B 1 181 ? -13.653 54.396 -1.518 1.00 22.43 181 LEU B C 1
ATOM 3225 O O . LEU B 1 181 ? -13.046 53.349 -1.270 1.00 21.74 181 LEU B O 1
ATOM 3230 N N . GLN B 1 182 ? -14.773 54.762 -0.889 1.00 21.61 182 GLN B N 1
ATOM 3231 C CA . GLN B 1 182 ? -15.354 53.943 0.197 1.00 22.20 182 GLN B CA 1
ATOM 3232 C C . GLN B 1 182 ? -15.850 52.589 -0.317 1.00 22.42 182 GLN B C 1
ATOM 3233 O O . GLN B 1 182 ? -15.777 51.581 0.388 1.00 22.70 182 GLN B O 1
ATOM 3239 N N . ALA B 1 183 ? -16.327 52.572 -1.561 1.00 22.10 183 ALA B N 1
ATOM 3240 C CA . ALA B 1 183 ? -16.861 51.363 -2.179 1.00 22.19 183 ALA B CA 1
ATOM 3241 C C . ALA B 1 183 ? -15.803 50.364 -2.626 1.00 22.19 183 ALA B C 1
ATOM 3242 O O . ALA B 1 183 ? -16.159 49.250 -2.961 1.00 22.05 183 ALA B O 1
ATOM 3244 N N . ALA B 1 184 ? -14.528 50.761 -2.655 1.00 21.65 184 ALA B N 1
ATOM 3245 C CA . ALA B 1 184 ? -13.490 49.937 -3.293 1.00 21.76 184 ALA B CA 1
ATOM 3246 C C . ALA B 1 184 ? -13.122 48.751 -2.439 1.00 22.28 184 ALA B C 1
ATOM 3247 O O . ALA B 1 184 ? -13.220 48.814 -1.198 1.00 22.42 184 ALA B O 1
ATOM 3249 N N . LYS B 1 185 ? -12.646 47.693 -3.091 1.00 22.15 185 LYS B N 1
ATOM 3250 C CA . LYS B 1 185 ? -12.151 46.508 -2.370 1.00 23.86 185 LYS B CA 1
ATOM 3251 C C . LYS B 1 185 ? -10.889 46.834 -1.557 1.00 22.38 185 LYS B C 1
ATOM 3252 O O . LYS B 1 185 ? -10.654 46.288 -0.471 1.00 21.80 185 LYS B O 1
ATOM 3258 N N . ARG B 1 186 ? -10.090 47.754 -2.075 1.00 21.36 186 ARG B N 1
ATOM 3259 C CA . ARG B 1 186 ? -8.775 48.039 -1.501 1.00 20.74 186 ARG B CA 1
ATOM 3260 C C . ARG B 1 186 ? -8.351 49.454 -1.905 1.00 20.76 186 ARG B C 1
ATOM 3261 O O . ARG B 1 186 ? -8.330 49.779 -3.098 1.00 20.77 186 ARG B O 1
ATOM 3269 N N . ILE B 1 187 ? -8.046 50.306 -0.922 1.00 20.18 187 ILE B N 1
ATOM 3270 C CA . ILE B 1 187 ? -7.453 51.625 -1.216 1.00 20.52 187 ILE B CA 1
ATOM 3271 C C . ILE B 1 187 ? -6.133 51.714 -0.425 1.00 21.70 187 ILE B C 1
ATOM 3272 O O . ILE B 1 187 ? -6.018 51.131 0.704 1.00 21.93 187 ILE B O 1
ATOM 3277 N N . SER B 1 188 ? -5.152 52.361 -1.043 1.00 20.94 188 SER B N 1
ATOM 3278 C CA . SER B 1 188 ? -3.806 52.374 -0.527 1.00 21.98 188 SER B CA 1
ATOM 3279 C C . SER B 1 188 ? -3.259 53.779 -0.593 1.00 21.67 188 SER B C 1
ATOM 3280 O O . SER B 1 188 ? -2.988 54.301 -1.670 1.00 21.47 188 SER B O 1
ATOM 3283 N N . TYR B 1 189 ? -3.069 54.364 0.576 1.00 21.83 189 TYR B N 1
ATOM 3284 C CA . TYR B 1 189 ? -2.414 55.659 0.710 1.00 22.18 189 TYR B CA 1
ATOM 3285 C C . TYR B 1 189 ? -0.904 55.485 0.677 1.00 21.88 189 TYR B C 1
ATOM 3286 O O . TYR B 1 189 ? -0.329 54.781 1.521 1.00 21.99 189 TYR B O 1
ATOM 3295 N N . LEU B 1 190 ? -0.286 56.094 -0.321 1.00 20.91 190 LEU B N 1
ATOM 3296 C CA . LEU B 1 190 ? 1.140 55.910 -0.565 1.00 21.34 190 LEU B CA 1
ATOM 3297 C C . LEU B 1 190 ? 1.786 57.188 -0.057 1.00 22.48 190 LEU B C 1
ATOM 3298 O O . LEU B 1 190 ? 1.678 58.244 -0.705 1.00 20.97 190 LEU B O 1
ATOM 3303 N N . VAL B 1 191 ? 2.434 57.092 1.106 1.00 21.77 191 VAL B N 1
ATOM 3304 C CA . VAL B 1 191 ? 2.875 58.286 1.820 1.00 23.08 191 VAL B CA 1
ATOM 3305 C C . VAL B 1 191 ? 4.382 58.175 2.118 1.00 24.25 191 VAL B C 1
ATOM 3306 O O . VAL B 1 191 ? 4.797 57.504 3.069 1.00 24.53 191 VAL B O 1
ATOM 3310 N N . LEU B 1 192 ? 5.191 58.825 1.282 1.00 24.57 192 LEU B N 1
ATOM 3311 C CA . LEU B 1 192 ? 6.635 58.635 1.292 1.00 25.77 192 LEU B CA 1
ATOM 3312 C C . LEU B 1 192 ? 7.406 59.931 1.555 1.00 26.25 192 LEU B C 1
ATOM 3313 O O . LEU B 1 192 ? 7.009 61.010 1.076 1.00 26.05 192 LEU B O 1
ATOM 3318 N N . GLY B 1 193 ? 8.499 59.816 2.322 1.00 25.94 193 GLY B N 1
ATOM 3319 C CA . GLY B 1 193 ? 9.428 60.951 2.524 1.00 25.83 193 GLY B CA 1
ATOM 3320 C C . GLY B 1 193 ? 9.269 61.745 3.811 1.00 24.89 193 GLY B C 1
ATOM 3321 O O . GLY B 1 193 ? 8.182 61.779 4.429 1.00 23.36 193 GLY B O 1
ATOM 3322 N N . ALA B 1 194 ? 10.353 62.416 4.194 1.00 24.65 194 ALA B N 1
ATOM 3323 C CA . ALA B 1 194 ? 10.395 63.214 5.413 1.00 25.38 194 ALA B CA 1
ATOM 3324 C C . ALA B 1 194 ? 9.322 64.287 5.437 1.00 25.95 194 ALA B C 1
ATOM 3325 O O . ALA B 1 194 ? 8.815 64.634 6.511 1.00 26.50 194 ALA B O 1
ATOM 3327 N N . GLY B 1 195 ? 8.974 64.805 4.255 1.00 26.49 195 GLY B N 1
ATOM 3328 C CA . GLY B 1 195 ? 7.999 65.886 4.116 1.00 27.19 195 GLY B CA 1
ATOM 3329 C C . GLY B 1 195 ? 6.610 65.487 4.609 1.00 27.88 195 GLY B C 1
ATOM 3330 O O . GLY B 1 195 ? 5.767 66.352 4.871 1.00 27.66 195 GLY B O 1
ATOM 3331 N N . LYS B 1 196 ? 6.378 64.180 4.769 1.00 27.00 196 LYS B N 1
ATOM 3332 C CA . LYS B 1 196 ? 5.043 63.685 5.166 1.00 26.75 196 LYS B CA 1
ATOM 3333 C C . LYS B 1 196 ? 5.026 63.217 6.644 1.00 25.95 196 LYS B C 1
ATOM 3334 O O . LYS B 1 196 ? 3.992 62.816 7.172 1.00 25.41 196 LYS B O 1
ATOM 3340 N N . ALA B 1 197 ? 6.178 63.279 7.304 1.00 25.43 197 ALA B N 1
ATOM 3341 C CA . ALA B 1 197 ? 6.327 62.740 8.664 1.00 25.19 197 ALA B CA 1
ATOM 3342 C C . ALA B 1 197 ? 5.372 63.385 9.676 1.00 25.50 197 ALA B C 1
ATOM 3343 O O . ALA B 1 197 ? 4.819 62.698 10.553 1.00 24.53 197 ALA B O 1
ATOM 3345 N N . GLU B 1 198 ? 5.163 64.694 9.537 1.00 25.63 198 GLU B N 1
ATOM 3346 C CA . GLU B 1 198 ? 4.323 65.440 10.459 1.00 27.52 198 GLU B CA 1
ATOM 3347 C C . GLU B 1 198 ? 2.843 65.069 10.313 1.00 26.36 198 GLU B C 1
ATOM 3348 O O . GLU B 1 198 ? 2.171 64.784 11.320 1.00 26.44 198 GLU B O 1
ATOM 3354 N N . ILE B 1 199 ? 2.336 65.092 9.079 1.00 25.30 199 ILE B N 1
ATOM 3355 C CA . ILE B 1 199 ? 0.944 64.738 8.842 1.00 25.51 199 ILE B CA 1
ATOM 3356 C C . ILE B 1 199 ? 0.665 63.263 9.171 1.00 25.29 199 ILE B C 1
ATOM 3357 O O . ILE B 1 199 ? -0.412 62.918 9.658 1.00 25.84 199 ILE B O 1
ATOM 3362 N N . VAL B 1 200 ? 1.645 62.405 8.926 1.00 24.09 200 VAL B N 1
ATOM 3363 C CA . VAL B 1 200 ? 1.530 61.009 9.326 1.00 23.03 200 VAL B CA 1
ATOM 3364 C C . VAL B 1 200 ? 1.338 60.940 10.836 1.00 23.55 200 VAL B C 1
ATOM 3365 O O . VAL B 1 200 ? 0.458 60.237 11.316 1.00 22.33 200 VAL B O 1
ATOM 3369 N N . GLU B 1 201 ? 2.158 61.674 11.590 1.00 23.91 201 GLU B N 1
ATOM 3370 C CA . GLU B 1 201 ? 2.065 61.600 13.040 1.00 25.90 201 GLU B CA 1
ATOM 3371 C C . GLU B 1 201 ? 0.682 62.061 13.516 1.00 24.49 201 GLU B C 1
ATOM 3372 O O . GLU B 1 201 ? 0.094 61.437 14.405 1.00 24.25 201 GLU B O 1
ATOM 3378 N N . GLN B 1 202 ? 0.172 63.143 12.918 1.00 24.19 202 GLN B N 1
ATOM 3379 C CA . GLN B 1 202 ? -1.165 63.667 13.254 1.00 24.48 202 GLN B CA 1
ATOM 3380 C C . GLN B 1 202 ? -2.282 62.644 12.992 1.00 23.66 202 GLN B C 1
ATOM 3381 O O . GLN B 1 202 ? -3.081 62.346 13.884 1.00 23.18 202 GLN B O 1
ATOM 3387 N N . ILE B 1 203 ? -2.325 62.100 11.780 1.00 22.65 203 ILE B N 1
ATOM 3388 C CA . ILE B 1 203 ? -3.340 61.103 11.403 1.00 22.74 203 ILE B CA 1
ATOM 3389 C C . ILE B 1 203 ? -3.240 59.835 12.260 1.00 23.32 203 ILE B C 1
ATOM 3390 O O . ILE B 1 203 ? -4.247 59.313 12.740 1.00 23.92 203 ILE B O 1
ATOM 3395 N N . HIS B 1 204 ? -2.013 59.400 12.516 1.00 23.38 204 HIS B N 1
ATOM 3396 C CA . HIS B 1 204 ? -1.757 58.198 13.303 1.00 22.87 204 HIS B CA 1
ATOM 3397 C C . HIS B 1 204 ? -2.237 58.290 14.749 1.00 23.59 204 HIS B C 1
ATOM 3398 O O . HIS B 1 204 ? -2.648 57.265 15.333 1.00 22.91 204 HIS B O 1
ATOM 3405 N N . THR B 1 205 ? -2.169 59.496 15.335 1.00 23.11 205 THR B N 1
ATOM 3406 C CA . THR B 1 205 ? -2.388 59.671 16.773 1.00 23.58 205 THR B CA 1
ATOM 3407 C C . THR B 1 205 ? -3.714 60.341 17.141 1.00 23.82 205 THR B C 1
ATOM 3408 O O . THR B 1 205 ? -4.059 60.400 18.320 1.00 24.50 205 THR B O 1
ATOM 3412 N N . THR B 1 206 ? -4.439 60.868 16.157 1.00 24.08 206 THR B N 1
ATOM 3413 C CA . THR B 1 206 ? -5.628 61.700 16.432 1.00 24.77 206 THR B CA 1
ATOM 3414 C C . THR B 1 206 ? -6.876 61.057 15.851 1.00 24.90 206 THR B C 1
ATOM 3415 O O . THR B 1 206 ? -6.882 60.661 14.672 1.00 24.77 206 THR B O 1
ATOM 3419 N N . PRO B 1 207 ? -7.940 60.922 16.666 1.00 25.62 207 PRO B N 1
ATOM 3420 C CA . PRO B 1 207 ? -9.235 60.454 16.109 1.00 26.14 207 PRO B CA 1
ATOM 3421 C C . PRO B 1 207 ? -9.623 61.224 14.822 1.00 26.20 207 PRO B C 1
ATOM 3422 O O . PRO B 1 207 ? -9.473 62.458 14.768 1.00 26.43 207 PRO B O 1
ATOM 3426 N N . ALA B 1 208 ? -10.109 60.508 13.807 1.00 26.84 208 ALA B N 1
ATOM 3427 C CA . ALA B 1 208 ? -10.399 61.115 12.492 1.00 27.77 208 ALA B CA 1
ATOM 3428 C C . ALA B 1 208 ? -11.401 62.255 12.606 1.00 28.85 208 ALA B C 1
ATOM 3429 O O . ALA B 1 208 ? -11.334 63.223 11.846 1.00 28.45 208 ALA B O 1
ATOM 3431 N N . GLU B 1 209 ? -12.312 62.120 13.573 1.00 29.96 209 GLU B N 1
ATOM 3432 C CA . GLU B 1 209 ? -13.390 63.076 13.842 1.00 31.67 209 GLU B CA 1
ATOM 3433 C C . GLU B 1 209 ? -12.826 64.437 14.218 1.00 31.07 209 GLU B C 1
ATOM 3434 O O . GLU B 1 209 ? -13.445 65.470 13.961 1.00 31.28 209 GLU B O 1
ATOM 3440 N N . GLN B 1 210 ? -11.632 64.431 14.795 1.00 30.04 210 GLN B N 1
ATOM 3441 C CA . GLN B 1 210 ? -10.976 65.655 15.241 1.00 29.73 210 GLN B CA 1
ATOM 3442 C C . GLN B 1 210 ? -10.027 66.286 14.218 1.00 29.18 210 GLN B C 1
ATOM 3443 O O . GLN B 1 210 ? -9.348 67.269 14.535 1.00 29.17 210 GLN B O 1
ATOM 3449 N N . LEU B 1 211 ? -9.970 65.721 13.009 1.00 27.97 211 LEU B N 1
ATOM 3450 C CA . LEU B 1 211 ? -9.067 66.201 11.969 1.00 27.65 211 LEU B CA 1
ATOM 3451 C C . LEU B 1 211 ? -9.865 66.639 10.766 1.00 27.61 211 LEU B C 1
ATOM 3452 O O . LEU B 1 211 ? -10.873 66.019 10.453 1.00 29.12 211 LEU B O 1
ATOM 3457 N N . PRO B 1 212 ? -9.390 67.664 10.050 1.00 27.53 212 PRO B N 1
ATOM 3458 C CA . PRO B 1 212 ? -10.084 68.097 8.835 1.00 27.37 212 PRO B CA 1
ATOM 3459 C C . PRO B 1 212 ? -9.657 67.345 7.543 1.00 27.71 212 PRO B C 1
ATOM 3460 O O . PRO B 1 212 ? -10.092 67.709 6.448 1.00 28.70 212 PRO B O 1
ATOM 3464 N N . TYR B 1 213 ? -8.862 66.286 7.679 1.00 25.42 213 TYR B N 1
ATOM 3465 C CA . TYR B 1 213 ? -8.141 65.693 6.548 1.00 24.41 213 TYR B CA 1
ATOM 3466 C C . TYR B 1 213 ? -8.959 64.604 5.903 1.00 23.82 213 TYR B C 1
ATOM 3467 O O . TYR B 1 213 ? -9.286 63.623 6.574 1.00 24.02 213 TYR B O 1
ATOM 3476 N N . PRO B 1 214 ? -9.293 64.757 4.612 1.00 23.29 214 PRO B N 1
ATOM 3477 C CA . PRO B 1 214 ? -9.979 63.667 3.898 1.00 23.23 214 PRO B CA 1
ATOM 3478 C C . PRO B 1 214 ? -9.269 62.298 4.013 1.00 22.85 214 PRO B C 1
ATOM 3479 O O . PRO B 1 214 ? -9.951 61.286 4.172 1.00 23.15 214 PRO B O 1
ATOM 3483 N N . ALA B 1 215 ? -7.927 62.251 3.939 1.00 22.16 215 ALA B N 1
ATOM 3484 C CA . ALA B 1 215 ? -7.190 60.980 4.050 1.00 21.43 215 ALA B CA 1
ATOM 3485 C C . ALA B 1 215 ? -7.388 60.288 5.394 1.00 21.79 215 ALA B C 1
ATOM 3486 O O . ALA B 1 215 ? -7.337 59.058 5.485 1.00 22.29 215 ALA B O 1
ATOM 3488 N N . ALA B 1 216 ? -7.617 61.080 6.434 1.00 22.49 216 ALA B N 1
ATOM 3489 C CA . ALA B 1 216 ? -7.829 60.524 7.754 1.00 23.07 216 ALA B CA 1
ATOM 3490 C C . ALA B 1 216 ? -9.246 59.961 7.854 1.00 23.29 216 ALA B C 1
ATOM 3491 O O . ALA B 1 216 ? -9.490 59.039 8.626 1.00 22.81 216 ALA B O 1
ATOM 3493 N N . LYS B 1 217 ? -10.176 60.525 7.073 1.00 23.42 217 LYS B N 1
ATOM 3494 C CA . LYS B 1 217 ? -11.596 60.180 7.222 1.00 23.51 217 LYS B CA 1
ATOM 3495 C C . LYS B 1 217 ? -12.106 59.081 6.266 1.00 23.03 217 LYS B C 1
ATOM 3496 O O . LYS B 1 217 ? -13.127 58.433 6.534 1.00 23.64 217 LYS B O 1
ATOM 3502 N N . ILE B 1 218 ? -11.429 58.907 5.137 1.00 21.29 218 ILE B N 1
ATOM 3503 C CA . ILE B 1 218 ? -11.952 58.075 4.069 1.00 20.48 218 ILE B CA 1
ATOM 3504 C C . ILE B 1 218 ? -11.285 56.690 4.132 1.00 21.43 218 ILE B C 1
ATOM 3505 O O . ILE B 1 218 ? -10.057 56.577 4.041 1.00 20.65 218 ILE B O 1
ATOM 3510 N N . HIS B 1 219 ? -12.091 55.654 4.295 1.00 21.47 219 HIS B N 1
ATOM 3511 C CA . HIS B 1 219 ? -11.574 54.278 4.272 1.00 23.44 219 HIS B CA 1
ATOM 3512 C C . HIS B 1 219 ? -12.562 53.405 3.516 1.00 23.12 219 HIS B C 1
ATOM 3513 O O . HIS B 1 219 ? -13.720 53.788 3.335 1.00 22.47 219 HIS B O 1
ATOM 3520 N N . SER B 1 220 ? -12.093 52.254 3.045 1.00 22.88 220 SER B N 1
ATOM 3521 C CA . SER B 1 220 ? -12.978 51.297 2.396 1.00 23.25 220 SER B CA 1
ATOM 3522 C C . SER B 1 220 ? -13.962 50.789 3.439 1.00 23.60 220 SER B C 1
ATOM 3523 O O . SER B 1 220 ? -13.557 50.385 4.544 1.00 23.32 220 SER B O 1
ATOM 3526 N N . THR B 1 221 ? -15.254 50.853 3.121 1.00 23.05 221 THR B N 1
ATOM 3527 C CA . THR B 1 221 ? -16.287 50.471 4.068 1.00 24.09 221 THR B CA 1
ATOM 3528 C C . THR B 1 221 ? -16.182 49.010 4.475 1.00 24.49 221 THR B C 1
ATOM 3529 O O . THR B 1 221 ? -16.258 48.687 5.652 1.00 25.09 221 THR B O 1
ATOM 3533 N N . SER B 1 222 ? -15.986 48.130 3.503 1.00 24.93 222 SER B N 1
ATOM 3534 C CA . SER B 1 222 ? -16.070 46.677 3.759 1.00 25.91 222 SER B CA 1
ATOM 3535 C C . SER B 1 222 ? -14.815 45.959 3.319 1.00 24.99 222 SER B C 1
ATOM 3536 O O . SER B 1 222 ? -14.695 44.753 3.515 1.00 24.84 222 SER B O 1
ATOM 3539 N N . GLY B 1 223 ? -13.903 46.705 2.696 1.00 23.68 223 GLY B N 1
ATOM 3540 C CA . GLY B 1 223 ? -12.651 46.149 2.214 1.00 23.41 223 GLY B CA 1
ATOM 3541 C C . GLY B 1 223 ? -11.451 46.660 3.001 1.00 23.39 223 GLY B C 1
ATOM 3542 O O . GLY B 1 223 ? -11.545 46.975 4.177 1.00 23.53 223 GLY B O 1
ATOM 3543 N N . VAL B 1 224 ? -10.326 46.754 2.320 1.00 23.53 224 VAL B N 1
ATOM 3544 C CA . VAL B 1 224 ? -9.006 46.980 2.919 1.00 23.95 224 VAL B CA 1
ATOM 3545 C C . VAL B 1 224 ? -8.589 48.436 2.721 1.00 22.92 224 VAL B C 1
ATOM 3546 O O . VAL B 1 224 ? -8.708 48.941 1.610 1.00 22.07 224 VAL B O 1
ATOM 3550 N N . THR B 1 225 ? -8.145 49.097 3.800 1.00 22.66 225 THR B N 1
ATOM 3551 C CA . THR B 1 225 ? -7.535 50.421 3.717 1.00 22.66 225 THR B CA 1
ATOM 3552 C C . THR B 1 225 ? -6.087 50.261 4.154 1.00 23.35 225 THR B C 1
ATOM 3553 O O . THR B 1 225 ? -5.816 49.753 5.259 1.00 23.43 225 THR B O 1
ATOM 3557 N N . GLU B 1 226 ? -5.168 50.702 3.292 1.00 22.49 226 GLU B N 1
ATOM 3558 C CA . GLU B 1 226 ? -3.744 50.503 3.534 1.00 23.39 226 GLU B CA 1
ATOM 3559 C C . GLU B 1 226 ? -3.015 51.817 3.604 1.00 22.98 226 GLU B C 1
ATOM 3560 O O . GLU B 1 226 ? -3.359 52.745 2.878 1.00 23.13 226 GLU B O 1
ATOM 3566 N N . TRP B 1 227 ? -1.972 51.850 4.436 1.00 21.89 227 TRP B N 1
ATOM 3567 C CA . TRP B 1 227 ? -1.050 52.967 4.512 1.00 21.68 227 TRP B CA 1
ATOM 3568 C C . TRP B 1 227 ? 0.357 52.428 4.195 1.00 21.40 227 TRP B C 1
ATOM 3569 O O . TRP B 1 227 ? 0.854 51.555 4.929 1.00 21.21 227 TRP B O 1
ATOM 3580 N N . TYR B 1 228 ? 0.950 52.883 3.087 1.00 20.79 228 TYR B N 1
ATOM 3581 C CA . TYR B 1 228 ? 2.317 52.507 2.711 1.00 21.95 228 TYR B CA 1
ATOM 3582 C C . TYR B 1 228 ? 3.241 53.664 3.064 1.00 22.18 228 TYR B C 1
ATOM 3583 O O . TYR B 1 228 ? 3.119 54.735 2.452 1.00 22.74 228 TYR B O 1
ATOM 3592 N N . LEU B 1 229 ? 4.129 53.460 4.034 1.00 21.66 229 LEU B N 1
ATOM 3593 C CA . LEU B 1 229 ? 5.108 54.471 4.408 1.00 22.55 229 LEU B CA 1
ATOM 3594 C C . LEU B 1 229 ? 6.526 53.932 4.169 1.00 22.96 229 LEU B C 1
ATOM 3595 O O . LEU B 1 229 ? 6.741 52.715 4.267 1.00 22.00 229 LEU B O 1
ATOM 3600 N N . ASP B 1 230 ? 7.484 54.828 3.916 1.00 21.87 230 ASP B N 1
ATOM 3601 C CA . ASP B 1 230 ? 8.902 54.470 4.054 1.00 22.31 230 ASP B CA 1
ATOM 3602 C C . ASP B 1 230 ? 9.335 54.929 5.438 1.00 22.26 230 ASP B C 1
ATOM 3603 O O . ASP B 1 230 ? 8.552 55.583 6.140 1.00 21.07 230 ASP B O 1
ATOM 3608 N N . SER B 1 231 ? 10.558 54.619 5.845 1.00 22.45 231 SER B N 1
ATOM 3609 C CA . SER B 1 231 ? 10.960 54.963 7.211 1.00 24.01 231 SER B CA 1
ATOM 3610 C C . SER B 1 231 ? 10.987 56.481 7.441 1.00 24.05 231 SER B C 1
ATOM 3611 O O . SER B 1 231 ? 10.639 56.943 8.520 1.00 24.36 231 SER B O 1
ATOM 3614 N N . ASP B 1 232 ? 11.324 57.265 6.420 1.00 23.81 232 ASP B N 1
ATOM 3615 C CA . ASP B 1 232 ? 11.294 58.725 6.529 1.00 23.72 232 ASP B CA 1
ATOM 3616 C C . ASP B 1 232 ? 9.896 59.266 6.864 1.00 23.21 232 ASP B C 1
ATOM 3617 O O . ASP B 1 232 ? 9.767 60.051 7.781 1.00 23.02 232 ASP B O 1
ATOM 3622 N N . ALA B 1 233 ? 8.864 58.837 6.136 1.00 22.30 233 ALA B N 1
ATOM 3623 C CA . ALA B 1 233 ? 7.486 59.233 6.443 1.00 22.79 233 ALA B CA 1
ATOM 3624 C C . ALA B 1 233 ? 7.026 58.759 7.826 1.00 22.27 233 ALA B C 1
ATOM 3625 O O . ALA B 1 233 ? 6.201 59.408 8.451 1.00 22.41 233 ALA B O 1
ATOM 3627 N N . ALA B 1 234 ? 7.566 57.631 8.281 1.00 22.46 234 ALA B N 1
ATOM 3628 C CA . ALA B 1 234 ? 7.185 57.005 9.555 1.00 22.54 234 ALA B CA 1
ATOM 3629 C C . ALA B 1 234 ? 8.008 57.495 10.744 1.00 22.57 234 ALA B C 1
ATOM 3630 O O . ALA B 1 234 ? 7.830 57.012 11.866 1.00 22.22 234 ALA B O 1
ATOM 3632 N N . ALA B 1 235 ? 8.920 58.427 10.506 1.00 23.29 235 ALA B N 1
ATOM 3633 C CA . ALA B 1 235 ? 9.972 58.741 11.484 1.00 24.08 235 ALA B CA 1
ATOM 3634 C C . ALA B 1 235 ? 9.459 59.265 12.838 1.00 24.68 235 ALA B C 1
ATOM 3635 O O . ALA B 1 235 ? 10.142 59.113 13.872 1.00 24.69 235 ALA B O 1
ATOM 3637 N N . LYS B 1 236 ? 8.265 59.856 12.840 1.00 24.81 236 LYS B N 1
ATOM 3638 C CA . LYS B 1 236 ? 7.657 60.338 14.092 1.00 26.45 236 LYS B CA 1
ATOM 3639 C C . LYS B 1 236 ? 6.807 59.292 14.852 1.00 26.36 236 LYS B C 1
ATOM 3640 O O . LYS B 1 236 ? 6.457 59.485 16.021 1.00 26.14 236 LYS B O 1
ATOM 3646 N N . ILE B 1 237 ? 6.501 58.177 14.198 1.00 26.44 237 ILE B N 1
ATOM 3647 C CA . ILE B 1 237 ? 5.608 57.172 14.803 1.00 26.77 237 ILE B CA 1
ATOM 3648 C C . ILE B 1 237 ? 6.274 55.812 15.035 1.00 27.14 237 ILE B C 1
ATOM 3649 O O . ILE B 1 237 ? 5.769 54.978 15.792 1.00 26.78 237 ILE B O 1
ATOM 3654 N N . ALA B 1 238 ? 7.397 55.590 14.373 1.00 27.45 238 ALA B N 1
ATOM 3655 C CA . ALA B 1 238 ? 8.121 54.327 14.527 1.00 29.17 238 ALA B CA 1
ATOM 3656 C C . ALA B 1 238 ? 9.576 54.621 14.743 1.00 29.46 238 ALA B C 1
ATOM 3657 O O . ALA B 1 238 ? 10.238 53.824 15.388 1.00 31.56 238 ALA B O 1
#